Protein AF-0000000080199318 (afdb_homodimer)

Structure (mmCIF, N/CA/C/O backbone):
data_AF-0000000080199318-model_v1
#
loop_
_entity.id
_entity.type
_entity.pdbx_description
1 polymer 'Uncharacterized protein'
#
loop_
_atom_site.group_PDB
_atom_site.id
_atom_site.type_symbol
_atom_site.label_atom_id
_atom_site.label_alt_id
_atom_site.label_comp_id
_atom_site.label_asym_id
_atom_site.label_entity_id
_atom_site.label_seq_id
_atom_site.pdbx_PDB_ins_code
_atom_site.Cartn_x
_atom_site.Cartn_y
_atom_site.Cartn_z
_atom_site.occupancy
_atom_site.B_iso_or_equiv
_atom_site.auth_seq_id
_atom_site.auth_comp_id
_atom_site.auth_asym_id
_atom_site.auth_atom_id
_atom_site.pdbx_PDB_model_num
ATOM 1 N N . MET A 1 1 ? 28.625 -8.141 -20.359 1 41.31 1 MET A N 1
ATOM 2 C CA . MET A 1 1 ? 27.516 -8.531 -21.234 1 41.31 1 MET A CA 1
ATOM 3 C C . MET A 1 1 ? 27.125 -9.984 -20.984 1 41.31 1 MET A C 1
ATOM 5 O O . MET A 1 1 ? 27.969 -10.867 -20.969 1 41.31 1 MET A O 1
ATOM 9 N N . ARG A 1 2 ? 25.953 -10.164 -20.312 1 55.22 2 ARG A N 1
ATOM 10 C CA . ARG A 1 2 ? 25.625 -11.562 -20.047 1 55.22 2 ARG A CA 1
ATOM 11 C C . ARG A 1 2 ? 25.656 -12.391 -21.328 1 55.22 2 ARG A C 1
ATOM 13 O O . ARG A 1 2 ? 25.219 -11.93 -22.375 1 55.22 2 ARG A O 1
ATOM 20 N N . GLU A 1 3 ? 26.484 -13.289 -21.422 1 61.94 3 GLU A N 1
ATOM 21 C CA . GLU A 1 3 ? 26.656 -14.203 -22.547 1 61.94 3 GLU A CA 1
ATOM 22 C C . GLU A 1 3 ? 25.344 -14.906 -22.891 1 61.94 3 GLU A C 1
ATOM 24 O O . GLU A 1 3 ? 25.203 -15.461 -23.984 1 61.94 3 GLU A O 1
ATOM 29 N N . GLU A 1 4 ? 24.312 -14.633 -22.062 1 71.69 4 GLU A N 1
ATOM 30 C CA . GLU A 1 4 ? 23.047 -15.336 -22.297 1 71.69 4 GLU A CA 1
ATOM 31 C C . GLU A 1 4 ? 22.172 -14.578 -23.281 1 71.69 4 GLU A C 1
ATOM 33 O O . GLU A 1 4 ? 22.219 -13.344 -23.344 1 71.69 4 GLU A O 1
ATOM 38 N N . GLU A 1 5 ? 21.469 -15.32 -24.062 1 88.06 5 GLU A N 1
ATOM 39 C CA . GLU A 1 5 ? 20.562 -14.742 -25.047 1 88.06 5 GLU A CA 1
ATOM 40 C C . GLU A 1 5 ? 19.422 -13.969 -24.375 1 88.06 5 GLU A C 1
ATOM 42 O O . GLU A 1 5 ? 18.688 -14.523 -23.562 1 88.06 5 GLU A O 1
ATOM 47 N N . PRO A 1 6 ? 19.328 -12.742 -24.609 1 92.94 6 PRO A N 1
ATOM 48 C CA . PRO A 1 6 ? 18.359 -11.883 -23.922 1 92.94 6 PRO A CA 1
ATOM 49 C C . PRO A 1 6 ? 16.922 -12.383 -24.047 1 92.94 6 PRO A C 1
ATOM 51 O O . PRO A 1 6 ? 16.156 -12.336 -23.094 1 92.94 6 PRO A O 1
ATOM 54 N N . TRP A 1 7 ? 16.547 -12.852 -25.156 1 93.75 7 TRP A N 1
ATOM 55 C CA . TRP A 1 7 ? 15.18 -13.289 -25.391 1 93.75 7 TRP A CA 1
ATOM 56 C C . TRP A 1 7 ? 14.883 -14.586 -24.641 1 93.75 7 TRP A C 1
ATOM 58 O O . TRP A 1 7 ? 13.75 -14.828 -24.219 1 93.75 7 TRP A O 1
ATOM 68 N N . ALA A 1 8 ? 15.859 -15.43 -24.516 1 93.5 8 ALA A N 1
ATOM 69 C CA . ALA A 1 8 ? 15.688 -16.641 -23.719 1 93.5 8 ALA A CA 1
ATOM 70 C C . ALA A 1 8 ? 15.438 -16.297 -22.25 1 93.5 8 ALA A C 1
ATOM 72 O O . ALA A 1 8 ? 14.555 -16.875 -21.609 1 93.5 8 ALA A O 1
ATOM 73 N N . LEU A 1 9 ? 16.234 -15.383 -21.766 1 94.19 9 LEU A N 1
ATOM 74 C CA . LEU A 1 9 ? 16.047 -14.93 -20.391 1 94.19 9 LEU A CA 1
ATOM 75 C C . LEU A 1 9 ? 14.68 -14.297 -20.219 1 94.19 9 LEU A C 1
ATOM 77 O O . LEU A 1 9 ? 13.984 -14.57 -19.234 1 94.19 9 LEU A O 1
ATOM 81 N N . PHE A 1 10 ? 14.312 -13.531 -21.141 1 96.56 10 PHE A N 1
ATOM 82 C CA . PHE A 1 10 ? 13.008 -12.875 -21.094 1 96.56 10 PHE A CA 1
ATOM 83 C C . PHE A 1 10 ? 11.891 -13.906 -21.062 1 96.56 10 PHE A C 1
ATOM 85 O O . PHE A 1 10 ? 10.914 -13.758 -20.328 1 96.56 10 PHE A O 1
ATOM 92 N N . THR A 1 11 ? 12.016 -14.922 -21.844 1 96.38 11 THR A N 1
ATOM 93 C CA . THR A 1 11 ? 10.992 -15.961 -21.922 1 96.38 11 THR A CA 1
ATOM 94 C C . THR A 1 11 ? 10.883 -16.703 -20.594 1 96.38 11 THR A C 1
ATOM 96 O O . THR A 1 11 ? 9.781 -16.891 -20.062 1 96.38 11 THR A O 1
ATOM 99 N N . THR A 1 12 ? 11.977 -17.047 -20 1 96 12 THR A N 1
ATOM 100 C CA . THR A 1 12 ? 11.961 -17.844 -18.781 1 96 12 THR A CA 1
ATOM 101 C C . THR A 1 12 ? 11.578 -17 -17.578 1 96 12 THR A C 1
ATOM 103 O O . THR A 1 12 ? 11.008 -17.5 -16.609 1 96 12 THR A O 1
ATOM 106 N N . THR A 1 13 ? 11.781 -15.711 -17.672 1 95.94 13 THR A N 1
ATOM 107 C CA . THR A 1 13 ? 11.594 -14.906 -16.469 1 95.94 13 THR A CA 1
ATOM 108 C C . THR A 1 13 ? 10.336 -14.055 -16.594 1 95.94 13 THR A C 1
ATOM 110 O O . THR A 1 13 ? 9.727 -13.695 -15.578 1 95.94 13 THR A O 1
ATOM 113 N N . VAL A 1 14 ? 9.906 -13.734 -17.781 1 96.88 14 VAL A N 1
ATOM 114 C CA . VAL A 1 14 ? 8.758 -12.852 -17.922 1 96.88 14 VAL A CA 1
ATOM 115 C C . VAL A 1 14 ? 7.559 -13.648 -18.438 1 96.88 14 VAL A C 1
ATOM 117 O O . VAL A 1 14 ? 6.492 -13.648 -17.812 1 96.88 14 VAL A O 1
ATOM 120 N N . VAL A 1 15 ? 7.754 -14.406 -19.5 1 96.94 15 VAL A N 1
ATOM 121 C CA . VAL A 1 15 ? 6.656 -15.148 -20.109 1 96.94 15 VAL A CA 1
ATOM 122 C C . VAL A 1 15 ? 6.16 -16.219 -19.156 1 96.94 15 VAL A C 1
ATOM 124 O O . VAL A 1 15 ? 4.969 -16.547 -19.141 1 96.94 15 VAL A O 1
ATOM 127 N N . SER A 1 16 ? 7.023 -16.656 -18.312 1 96.75 16 SER A N 1
ATOM 128 C CA . SER A 1 16 ? 6.695 -17.703 -17.344 1 96.75 16 SER A CA 1
ATOM 129 C C . SER A 1 16 ? 5.672 -17.203 -16.328 1 96.75 16 SER A C 1
ATOM 131 O O . SER A 1 16 ? 5.094 -18 -15.594 1 96.75 16 SER A O 1
ATOM 133 N N . HIS A 1 17 ? 5.348 -15.859 -16.312 1 97.12 17 HIS A N 1
ATOM 134 C CA . HIS A 1 17 ? 4.352 -15.312 -15.406 1 97.12 17 HIS A CA 1
ATOM 135 C C . HIS A 1 17 ? 2.947 -15.438 -15.984 1 97.12 17 HIS A C 1
ATOM 137 O O . HIS A 1 17 ? 1.962 -15.148 -15.297 1 97.12 17 HIS A O 1
ATOM 143 N N . LEU A 1 18 ? 2.75 -15.852 -17.172 1 95.94 18 LEU A N 1
ATOM 144 C CA . LEU A 1 18 ? 1.472 -15.859 -17.875 1 95.94 18 LEU A CA 1
ATOM 145 C C . LEU A 1 18 ? 0.43 -16.656 -17.094 1 95.94 18 LEU A C 1
ATOM 147 O O . LEU A 1 18 ? -0.731 -16.25 -17.016 1 95.94 18 LEU A O 1
ATOM 151 N N . PRO A 1 19 ? 0.76 -17.703 -16.453 1 97.19 19 PRO A N 1
ATOM 152 C CA . PRO A 1 19 ? -0.248 -18.469 -15.734 1 97.19 19 PRO A CA 1
ATOM 153 C C . PRO A 1 19 ? -0.767 -17.75 -14.492 1 97.19 19 PRO A C 1
ATOM 155 O O . PRO A 1 19 ? -1.698 -18.234 -13.844 1 97.19 19 PRO A O 1
ATOM 158 N N . MET A 1 20 ? -0.205 -16.578 -14.18 1 97.81 20 MET A N 1
ATOM 159 C CA . MET A 1 20 ? -0.724 -15.789 -13.078 1 97.81 20 MET A CA 1
ATOM 160 C C . MET A 1 20 ? -1.952 -14.992 -13.5 1 97.81 20 MET A C 1
ATOM 162 O O . MET A 1 20 ? -2.678 -14.461 -12.664 1 97.81 20 MET A O 1
ATOM 166 N N . LEU A 1 21 ? -2.227 -14.883 -14.758 1 97.88 21 LEU A N 1
ATOM 167 C CA . LEU A 1 21 ? -3.281 -14.023 -15.281 1 97.88 21 LEU A CA 1
ATOM 168 C C . LEU A 1 21 ? -4.656 -14.523 -14.859 1 97.88 21 LEU A C 1
ATOM 170 O O . LEU A 1 21 ? -5.535 -13.727 -14.516 1 97.88 21 LEU A O 1
ATOM 174 N N . PRO A 1 22 ? -4.93 -15.844 -14.836 1 97.81 22 PRO A N 1
ATOM 175 C CA . PRO A 1 22 ? -6.227 -16.312 -14.336 1 97.81 22 PRO A CA 1
ATOM 176 C C . PRO A 1 22 ? -6.492 -15.906 -12.898 1 97.81 22 PRO A C 1
ATOM 178 O O . PRO A 1 22 ? -7.629 -15.586 -12.539 1 97.81 22 PRO A O 1
ATOM 181 N N . THR A 1 23 ? -5.465 -15.906 -12.078 1 98.31 23 THR A N 1
ATOM 182 C CA . THR A 1 23 ? -5.621 -15.492 -10.688 1 98.31 23 THR A CA 1
ATOM 183 C C . THR A 1 23 ? -5.965 -14.008 -10.602 1 98.31 23 THR A C 1
ATOM 185 O O . THR A 1 23 ? -6.848 -13.609 -9.836 1 98.31 23 THR A O 1
ATOM 188 N N . VAL A 1 24 ? -5.293 -13.242 -11.383 1 98.31 24 VAL A N 1
ATOM 189 C CA . VAL A 1 24 ? -5.574 -11.812 -11.414 1 98.31 24 VAL A CA 1
ATOM 190 C C . VAL A 1 24 ? -7.012 -11.578 -11.883 1 98.31 24 VAL A C 1
ATOM 192 O O . VAL A 1 24 ? -7.734 -10.766 -11.297 1 98.31 24 VAL A O 1
ATOM 195 N N . TYR A 1 25 ? -7.395 -12.258 -12.906 1 98 25 TYR A N 1
ATOM 196 C CA . TYR A 1 25 ? -8.766 -12.172 -13.398 1 98 25 TYR A CA 1
ATOM 197 C C . TYR A 1 25 ? -9.758 -12.555 -12.312 1 98 25 TYR A C 1
ATOM 199 O O . TYR A 1 25 ? -10.797 -11.906 -12.156 1 98 25 TYR A O 1
ATOM 207 N N . LEU A 1 26 ? -9.469 -13.578 -11.578 1 97.06 26 LEU A N 1
ATOM 208 C CA . LEU A 1 26 ? -10.305 -14.023 -10.469 1 97.06 26 LEU A CA 1
ATOM 209 C C . LEU A 1 26 ? -10.492 -12.906 -9.445 1 97.06 26 LEU A C 1
ATOM 211 O O . LEU A 1 26 ? -11.594 -12.703 -8.938 1 97.06 26 LEU A O 1
ATOM 215 N N . PHE A 1 27 ? -9.406 -12.219 -9.117 1 97.81 27 PHE A N 1
ATOM 216 C CA . PHE A 1 27 ? -9.477 -11.133 -8.148 1 97.81 27 PHE A CA 1
ATOM 217 C C . PHE A 1 27 ? -10.445 -10.047 -8.617 1 97.81 27 PHE A C 1
ATOM 219 O O . PHE A 1 27 ? -11.281 -9.578 -7.836 1 97.81 27 PHE A O 1
ATOM 226 N N . PHE A 1 28 ? -10.367 -9.734 -9.875 1 96.38 28 PHE A N 1
ATOM 227 C CA . PHE A 1 28 ? -11.266 -8.719 -10.406 1 96.38 28 PHE A CA 1
ATOM 228 C C . PHE A 1 28 ? -12.703 -9.227 -10.438 1 96.38 28 PHE A C 1
ATOM 230 O O . PHE A 1 28 ? -13.625 -8.508 -10.062 1 96.38 28 PHE A O 1
ATOM 237 N N . ARG A 1 29 ? -12.898 -10.43 -10.828 1 95.38 29 ARG A N 1
ATOM 238 C CA . ARG A 1 29 ? -14.234 -11.016 -10.945 1 95.38 29 ARG A CA 1
ATOM 239 C C . ARG A 1 29 ? -14.914 -11.094 -9.586 1 95.38 29 ARG A C 1
ATOM 241 O O . ARG A 1 29 ? -16.125 -10.867 -9.477 1 95.38 29 ARG A O 1
ATOM 248 N N . ARG A 1 30 ? -14.117 -11.32 -8.586 1 95.12 30 ARG A N 1
ATOM 249 C CA . ARG A 1 30 ? -14.664 -11.484 -7.242 1 95.12 30 ARG A CA 1
ATOM 250 C C . ARG A 1 30 ? -14.57 -10.188 -6.449 1 95.12 30 ARG A C 1
ATOM 252 O O . ARG A 1 30 ? -14.867 -10.164 -5.254 1 95.12 30 ARG A O 1
ATOM 259 N N . ARG A 1 31 ? -13.992 -9.133 -7.082 1 94.94 31 ARG A N 1
ATOM 260 C CA . ARG A 1 31 ? -13.883 -7.789 -6.523 1 94.94 31 ARG A CA 1
ATOM 261 C C . ARG A 1 31 ? -12.984 -7.777 -5.293 1 94.94 31 ARG A C 1
ATOM 263 O O . ARG A 1 31 ? -13.273 -7.09 -4.312 1 94.94 31 ARG A O 1
ATOM 270 N N . TYR A 1 32 ? -12.008 -8.711 -5.352 1 96.12 32 TYR A N 1
ATOM 271 C CA . TYR A 1 32 ? -10.891 -8.625 -4.426 1 96.12 32 TYR A CA 1
ATOM 272 C C . TYR A 1 32 ? -9.922 -7.523 -4.84 1 96.12 32 TYR A C 1
ATOM 274 O O . TYR A 1 32 ? -8.844 -7.801 -5.367 1 96.12 32 TYR A O 1
ATOM 282 N N . VAL A 1 33 ? -10.273 -6.309 -4.523 1 97.38 33 VAL A N 1
ATOM 283 C CA . VAL A 1 33 ? -9.609 -5.156 -5.113 1 97.38 33 VAL A CA 1
ATOM 284 C C . VAL A 1 33 ? -8.172 -5.066 -4.598 1 97.38 33 VAL A C 1
ATOM 286 O O . VAL A 1 33 ? -7.242 -4.809 -5.367 1 97.38 33 VAL A O 1
ATOM 289 N N . TYR A 1 34 ? -7.945 -5.246 -3.314 1 98.44 34 TYR A N 1
ATOM 290 C CA . TYR A 1 34 ? -6.598 -5.207 -2.758 1 98.44 34 TYR A CA 1
ATOM 291 C C . TYR A 1 34 ? -5.703 -6.242 -3.428 1 98.44 34 TYR A C 1
ATOM 293 O O . TYR A 1 34 ? -4.59 -5.926 -3.859 1 98.44 34 TYR A O 1
ATOM 301 N N . GLU A 1 35 ? -6.188 -7.465 -3.555 1 98.44 35 GLU A N 1
ATOM 302 C CA . GLU A 1 35 ? -5.449 -8.562 -4.176 1 98.44 35 GLU A CA 1
ATOM 303 C C . GLU A 1 35 ? -5.121 -8.25 -5.633 1 98.44 35 GLU A C 1
ATOM 305 O O . GLU A 1 35 ? -4 -8.484 -6.09 1 98.44 35 GLU A O 1
ATOM 310 N N . ALA A 1 36 ? -6.145 -7.734 -6.277 1 98.31 36 ALA A N 1
ATOM 311 C CA . ALA A 1 36 ? -5.953 -7.414 -7.691 1 98.31 36 ALA A CA 1
ATOM 312 C C . ALA A 1 36 ? -4.863 -6.359 -7.871 1 98.31 36 ALA A C 1
ATOM 314 O O . ALA A 1 36 ? -3.982 -6.508 -8.719 1 98.31 36 ALA A O 1
ATOM 315 N N . CYS A 1 37 ? -4.867 -5.352 -7.07 1 98.62 37 CYS A N 1
ATOM 316 C CA . CYS A 1 37 ? -3.922 -4.25 -7.203 1 98.62 37 CYS A CA 1
ATOM 317 C C . CYS A 1 37 ? -2.508 -4.699 -6.852 1 98.62 37 CYS A C 1
ATOM 319 O O . CYS A 1 37 ? -1.551 -4.348 -7.547 1 98.62 37 CYS A O 1
ATOM 321 N N . ILE A 1 38 ? -2.371 -5.48 -5.816 1 98.75 38 ILE A N 1
ATOM 322 C CA . ILE A 1 38 ? -1.056 -5.973 -5.422 1 98.75 38 ILE A CA 1
ATOM 323 C C . ILE A 1 38 ? -0.521 -6.922 -6.496 1 98.75 38 ILE A C 1
ATOM 325 O O . ILE A 1 38 ? 0.672 -6.906 -6.805 1 98.75 38 ILE A O 1
ATOM 329 N N . ALA A 1 39 ? -1.438 -7.758 -7.047 1 98.56 39 ALA A N 1
ATOM 330 C CA . ALA A 1 39 ? -1.026 -8.688 -8.094 1 98.56 39 ALA A CA 1
ATOM 331 C C . ALA A 1 39 ? -0.561 -7.945 -9.344 1 98.56 39 ALA A C 1
ATOM 333 O O . ALA A 1 39 ? 0.472 -8.281 -9.922 1 98.56 39 ALA A O 1
ATOM 334 N N . VAL A 1 40 ? -1.253 -6.961 -9.734 1 98.56 40 VAL A N 1
ATOM 335 C CA . VAL A 1 40 ? -0.877 -6.18 -10.906 1 98.56 40 VAL A CA 1
ATOM 336 C C . VAL A 1 40 ? 0.429 -5.438 -10.633 1 98.56 40 VAL A C 1
ATOM 338 O O . VAL A 1 40 ? 1.304 -5.367 -11.5 1 98.56 40 VAL A O 1
ATOM 341 N N . PHE A 1 41 ? 0.531 -4.891 -9.484 1 98.81 41 PHE A N 1
ATOM 342 C CA . PHE A 1 41 ? 1.758 -4.215 -9.078 1 98.81 41 PHE A CA 1
ATOM 343 C C . PHE A 1 41 ? 2.945 -5.168 -9.133 1 98.81 41 PHE A C 1
ATOM 345 O O . PHE A 1 41 ? 4.012 -4.812 -9.641 1 98.81 41 PHE A O 1
ATOM 352 N N . GLY A 1 42 ? 2.734 -6.352 -8.609 1 98.38 42 GLY A N 1
ATOM 353 C CA . GLY A 1 42 ? 3.793 -7.352 -8.609 1 98.38 42 GLY A CA 1
ATOM 354 C C . GLY A 1 42 ? 4.176 -7.816 -10 1 98.38 42 GLY A C 1
ATOM 355 O O . GLY A 1 42 ? 5.363 -7.906 -10.32 1 98.38 42 GLY A O 1
ATOM 356 N N . LEU A 1 43 ? 3.156 -8.086 -10.781 1 98.25 43 LEU A N 1
ATOM 357 C CA . LEU A 1 43 ? 3.416 -8.531 -12.148 1 98.25 43 LEU A CA 1
ATOM 358 C C . LEU A 1 43 ? 4.145 -7.449 -12.945 1 98.25 43 LEU A C 1
ATOM 360 O O . LEU A 1 43 ? 5.055 -7.75 -13.711 1 98.25 43 LEU A O 1
ATOM 364 N N . THR A 1 44 ? 3.785 -6.199 -12.742 1 98.38 44 THR A N 1
ATOM 365 C CA . THR A 1 44 ? 4.43 -5.082 -13.422 1 98.38 44 THR A CA 1
ATOM 366 C C . THR A 1 44 ? 5.879 -4.938 -12.977 1 98.38 44 THR A C 1
ATOM 368 O O . THR A 1 44 ? 6.777 -4.773 -13.805 1 98.38 44 THR A O 1
ATOM 371 N N . SER A 1 45 ? 6.078 -5.023 -11.695 1 98.56 45 SER A N 1
ATOM 372 C CA . SER A 1 45 ? 7.434 -4.898 -11.164 1 98.56 45 SER A CA 1
ATOM 373 C C . SER A 1 45 ? 8.328 -6.031 -11.648 1 98.56 45 SER A C 1
ATOM 375 O O . SER A 1 45 ? 9.484 -5.801 -12.016 1 98.56 45 SER A O 1
ATOM 377 N N . SER A 1 46 ? 7.762 -7.227 -11.703 1 97.94 46 SER A N 1
ATOM 378 C CA . SER A 1 46 ? 8.531 -8.367 -12.188 1 97.94 46 SER A CA 1
ATOM 379 C C . SER A 1 46 ? 8.836 -8.242 -13.672 1 97.94 46 SER A C 1
ATOM 381 O O . SER A 1 46 ? 9.938 -8.562 -14.117 1 97.94 46 SER A O 1
ATOM 383 N N . LEU A 1 47 ? 7.855 -7.84 -14.414 1 98.06 47 LEU A N 1
ATOM 384 C CA . LEU A 1 47 ? 8.055 -7.602 -15.836 1 98.06 47 LEU A CA 1
ATOM 385 C C . LEU A 1 47 ? 9.195 -6.609 -16.062 1 98.06 47 LEU A C 1
ATOM 387 O O . LEU A 1 47 ? 10.109 -6.875 -16.844 1 98.06 47 LEU A O 1
ATOM 391 N N . MET A 1 48 ? 9.156 -5.504 -15.359 1 98.56 48 MET A N 1
ATOM 392 C CA . MET A 1 48 ? 10.156 -4.457 -15.539 1 98.56 48 MET A CA 1
ATOM 393 C C . MET A 1 48 ? 11.531 -4.93 -15.055 1 98.56 48 MET A C 1
ATOM 395 O O . MET A 1 48 ? 12.539 -4.695 -15.719 1 98.56 48 MET A O 1
ATOM 399 N N . TYR A 1 49 ? 11.5 -5.598 -13.969 1 97.94 49 TYR A N 1
ATOM 400 C CA . TYR A 1 49 ? 12.734 -6.133 -13.398 1 97.94 49 TYR A CA 1
ATOM 401 C C . TYR A 1 49 ? 13.422 -7.078 -14.383 1 97.94 49 TYR A C 1
ATOM 403 O O . TYR A 1 49 ? 14.594 -6.887 -14.719 1 97.94 49 TYR A O 1
ATOM 411 N N . HIS A 1 50 ? 12.758 -8.008 -14.852 1 96.88 50 HIS A N 1
ATOM 412 C CA . HIS A 1 50 ? 13.344 -9.039 -15.703 1 96.88 50 HIS A CA 1
ATOM 413 C C . HIS A 1 50 ? 13.617 -8.508 -17.109 1 96.88 50 HIS A C 1
ATOM 415 O O . HIS A 1 50 ? 14.523 -8.977 -17.781 1 96.88 50 HIS A O 1
ATOM 421 N N . THR A 1 51 ? 12.789 -7.547 -17.547 1 97.56 51 THR A N 1
ATOM 422 C CA . THR A 1 51 ? 13.117 -6.883 -18.812 1 97.56 51 THR A CA 1
ATOM 423 C C . THR A 1 51 ? 14.453 -6.156 -18.703 1 97.56 51 THR A C 1
ATOM 425 O O . THR A 1 51 ? 15.305 -6.285 -19.594 1 97.56 51 THR A O 1
ATOM 428 N N . CYS A 1 52 ? 14.609 -5.398 -17.609 1 97.25 52 CYS A N 1
ATOM 429 C CA . CYS A 1 52 ? 15.875 -4.715 -17.391 1 97.25 52 CYS A CA 1
ATOM 430 C C . CYS A 1 52 ? 17.031 -5.711 -17.312 1 97.25 52 CYS A C 1
ATOM 432 O O . CYS A 1 52 ? 18.109 -5.457 -17.828 1 97.25 52 CYS A O 1
ATOM 434 N N . GLN A 1 53 ? 16.75 -6.812 -16.672 1 94.44 53 GLN A N 1
ATOM 435 C CA . GLN A 1 53 ? 17.766 -7.859 -16.516 1 94.44 53 GLN A CA 1
ATOM 436 C C . GLN A 1 53 ? 18.094 -8.5 -17.875 1 94.44 53 GLN A C 1
ATOM 438 O O . GLN A 1 53 ? 19.266 -8.68 -18.203 1 94.44 53 GLN A O 1
ATOM 443 N N . SER A 1 54 ? 17.156 -8.797 -18.641 1 94.75 54 SER A N 1
ATOM 444 C CA . SER A 1 54 ? 17.328 -9.531 -19.891 1 94.75 54 SER A CA 1
ATOM 445 C C . SER A 1 54 ? 18 -8.672 -20.953 1 94.75 54 SER A C 1
ATOM 447 O O . SER A 1 54 ? 18.812 -9.164 -21.734 1 94.75 54 SER A O 1
ATOM 449 N N . PHE A 1 55 ? 17.75 -7.426 -20.969 1 96.56 55 PHE A N 1
ATOM 450 C CA . PHE A 1 55 ? 18.188 -6.59 -22.094 1 96.56 55 PHE A CA 1
ATOM 451 C C . PHE A 1 55 ? 19.203 -5.562 -21.625 1 96.56 55 PHE A C 1
ATOM 453 O O . PHE A 1 55 ? 19.641 -4.703 -22.391 1 96.56 55 PHE A O 1
ATOM 460 N N . ASP A 1 56 ? 19.578 -5.641 -20.375 1 94.88 56 ASP A N 1
ATOM 461 C CA . ASP A 1 56 ? 20.562 -4.723 -19.812 1 94.88 56 ASP A CA 1
ATOM 462 C C . ASP A 1 56 ? 20.172 -3.27 -20.078 1 94.88 56 ASP A C 1
ATOM 464 O O . ASP A 1 56 ? 20.953 -2.51 -20.656 1 94.88 56 ASP A O 1
ATOM 468 N N . THR A 1 57 ? 18.938 -2.984 -19.672 1 96.81 57 THR A N 1
ATOM 469 C CA . T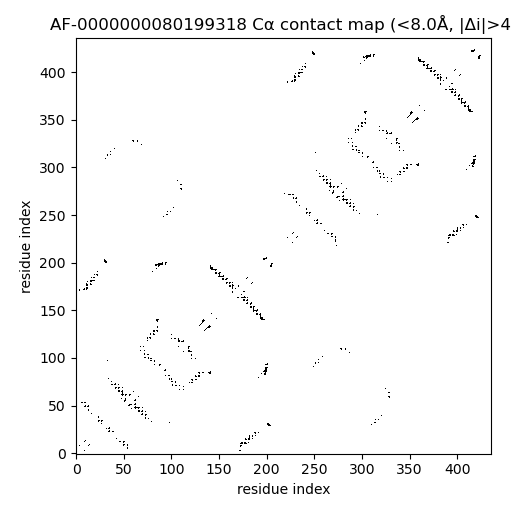HR A 1 57 ? 18.406 -1.649 -19.906 1 96.81 57 THR A CA 1
ATOM 470 C C . THR A 1 57 ? 17.797 -1.085 -18.625 1 96.81 57 THR A C 1
ATOM 472 O O . THR A 1 57 ? 17.703 -1.784 -17.609 1 96.81 57 THR A O 1
ATOM 475 N N . GLU A 1 58 ? 17.547 0.179 -18.625 1 97.56 58 GLU A N 1
ATOM 476 C CA . GLU A 1 58 ? 16.828 0.869 -17.562 1 97.56 58 GLU A CA 1
ATOM 477 C C . GLU A 1 58 ? 15.5 1.425 -18.047 1 97.56 58 GLU A C 1
ATOM 479 O O . GLU A 1 58 ? 15.438 2.088 -19.078 1 97.56 58 GLU A O 1
ATOM 484 N N . ILE A 1 59 ? 14.5 1.051 -17.328 1 98 59 ILE A N 1
ATOM 485 C CA . ILE A 1 59 ? 13.172 1.583 -17.609 1 98 59 ILE A CA 1
ATOM 486 C C . ILE A 1 59 ? 12.656 2.348 -16.406 1 98 59 ILE A C 1
ATOM 488 O O . ILE A 1 59 ? 12.055 1.758 -15.5 1 98 59 ILE A O 1
ATOM 492 N N . PHE A 1 60 ? 12.789 3.635 -16.344 1 97.62 60 PHE A N 1
ATOM 493 C CA . PHE A 1 60 ? 12.492 4.52 -15.219 1 97.62 60 PHE A CA 1
ATOM 494 C C . PHE A 1 60 ? 13.344 4.156 -14.016 1 97.62 60 PHE A C 1
ATOM 496 O O . PHE A 1 60 ? 14.094 4.996 -13.5 1 97.62 60 PHE A O 1
ATOM 503 N N . LEU A 1 61 ? 13.242 2.949 -13.523 1 98.06 61 LEU A N 1
ATOM 504 C CA . LEU A 1 61 ? 14.148 2.389 -12.531 1 98.06 61 LEU A CA 1
ATOM 505 C C . LEU A 1 61 ? 15.117 1.402 -13.172 1 98.06 61 LEU A C 1
ATOM 507 O O . LEU A 1 61 ? 14.867 0.909 -14.273 1 98.06 61 LEU A O 1
ATOM 511 N N . ASP A 1 62 ? 16.172 1.157 -12.516 1 97.5 62 ASP A N 1
ATOM 512 C CA . ASP A 1 62 ? 17.094 0.122 -12.992 1 97.5 62 ASP A CA 1
ATOM 513 C C . ASP A 1 62 ? 16.672 -1.254 -12.477 1 97.5 62 ASP A C 1
ATOM 515 O O . ASP A 1 62 ? 15.656 -1.39 -11.805 1 97.5 62 ASP A O 1
ATOM 519 N N . GLU A 1 63 ? 17.359 -2.252 -12.82 1 96.81 63 GLU A N 1
ATOM 520 C CA . GLU A 1 63 ? 17.062 -3.641 -12.477 1 96.81 63 GLU A CA 1
ATOM 521 C C . GLU A 1 63 ? 16.875 -3.805 -10.969 1 96.81 63 GLU A C 1
ATOM 523 O O . GLU A 1 63 ? 15.891 -4.406 -10.531 1 96.81 63 GLU A O 1
ATOM 528 N N . LEU A 1 64 ? 17.75 -3.244 -10.203 1 96.44 64 LEU A N 1
ATOM 529 C CA . LEU A 1 64 ? 17.703 -3.408 -8.758 1 96.44 64 LEU A CA 1
ATOM 530 C C . LEU A 1 64 ? 16.516 -2.656 -8.156 1 96.44 64 LEU A C 1
ATOM 532 O O . LEU A 1 64 ? 15.922 -3.104 -7.176 1 96.44 64 LEU A O 1
ATOM 536 N N . GLY A 1 65 ? 16.203 -1.501 -8.734 1 97.44 65 GLY A N 1
ATOM 537 C CA . GLY A 1 65 ? 15.047 -0.755 -8.289 1 97.44 65 GLY A CA 1
ATOM 538 C C . GLY A 1 65 ? 13.742 -1.516 -8.477 1 97.44 65 GLY A C 1
ATOM 539 O O . GLY A 1 65 ? 12.938 -1.604 -7.551 1 97.44 65 GLY A O 1
ATOM 540 N N . TRP A 1 66 ? 13.609 -2.062 -9.625 1 98.38 66 TRP A N 1
ATOM 541 C CA . TRP A 1 66 ? 12.414 -2.848 -9.898 1 98.38 66 TRP A CA 1
ATOM 542 C C . TRP A 1 66 ? 12.406 -4.137 -9.086 1 98.38 66 TRP A C 1
ATOM 544 O O . TRP A 1 66 ? 11.344 -4.609 -8.664 1 98.38 66 TRP A O 1
ATOM 554 N N . HIS A 1 67 ? 13.586 -4.711 -8.875 1 97.31 67 HIS A N 1
ATOM 555 C CA . HIS A 1 67 ? 13.695 -5.93 -8.086 1 97.31 67 HIS A CA 1
ATOM 556 C C . HIS A 1 67 ? 13.219 -5.699 -6.652 1 97.31 67 HIS A C 1
ATOM 558 O O . HIS A 1 67 ? 12.57 -6.562 -6.062 1 97.31 67 HIS A O 1
ATOM 564 N N . ARG A 1 68 ? 13.492 -4.586 -6.156 1 97.69 68 ARG A N 1
ATOM 565 C CA . ARG A 1 68 ? 13.055 -4.246 -4.809 1 97.69 68 ARG A CA 1
ATOM 566 C C . ARG A 1 68 ? 11.531 -4.156 -4.738 1 97.69 68 ARG A C 1
ATOM 568 O O . ARG A 1 68 ? 10.922 -4.633 -3.777 1 97.69 68 ARG A O 1
ATOM 575 N N . LEU A 1 69 ? 10.984 -3.514 -5.676 1 98.56 69 LEU A N 1
ATOM 576 C CA . LEU A 1 69 ? 9.531 -3.406 -5.715 1 98.56 69 LEU A CA 1
ATOM 577 C C . LEU A 1 69 ? 8.891 -4.777 -5.914 1 98.56 69 LEU A C 1
ATOM 579 O O . LEU A 1 69 ? 7.824 -5.055 -5.359 1 98.56 69 LEU A O 1
ATOM 583 N N . ASP A 1 70 ? 9.508 -5.598 -6.746 1 98.12 70 ASP A N 1
ATOM 584 C CA . ASP A 1 70 ? 9.062 -6.973 -6.938 1 98.12 70 ASP A CA 1
ATOM 585 C C . ASP A 1 70 ? 9.07 -7.738 -5.617 1 98.12 70 ASP A C 1
ATOM 587 O O . ASP A 1 70 ? 8.125 -8.469 -5.312 1 98.12 70 ASP A O 1
ATOM 591 N N . ASN A 1 71 ? 10.117 -7.543 -4.844 1 97.69 71 ASN A N 1
ATOM 592 C CA . ASN A 1 71 ? 10.203 -8.172 -3.525 1 97.69 71 ASN A CA 1
ATOM 593 C C . ASN A 1 71 ? 9.07 -7.707 -2.613 1 97.69 71 ASN A C 1
ATOM 595 O O . ASN A 1 71 ? 8.461 -8.516 -1.914 1 97.69 71 ASN A O 1
ATOM 599 N N . ILE A 1 72 ? 8.805 -6.48 -2.611 1 98.69 72 ILE A N 1
ATOM 600 C CA . ILE A 1 72 ? 7.742 -5.934 -1.779 1 98.69 72 ILE A CA 1
ATOM 601 C C . ILE A 1 72 ? 6.406 -6.555 -2.176 1 98.69 72 ILE A C 1
ATOM 603 O O . ILE A 1 72 ? 5.629 -6.973 -1.314 1 98.69 72 ILE A O 1
ATOM 607 N N . ALA A 1 73 ? 6.215 -6.648 -3.463 1 98.69 73 ALA A N 1
ATOM 608 C CA . ALA A 1 73 ? 4.953 -7.191 -3.957 1 98.69 73 ALA A CA 1
ATOM 609 C C . ALA A 1 73 ? 4.812 -8.664 -3.588 1 98.69 73 ALA A C 1
ATOM 611 O O . ALA A 1 73 ? 3.738 -9.102 -3.166 1 98.69 73 ALA A O 1
ATOM 612 N N . VAL A 1 74 ? 5.859 -9.438 -3.74 1 97.25 74 VAL A N 1
ATOM 613 C CA . VAL A 1 74 ? 5.801 -10.875 -3.486 1 97.25 74 VAL A CA 1
ATOM 614 C C . VAL A 1 74 ? 5.598 -11.125 -1.995 1 97.25 74 VAL A C 1
ATOM 616 O O . VAL A 1 74 ? 4.77 -11.953 -1.608 1 97.25 74 VAL A O 1
ATOM 619 N N . ILE A 1 75 ? 6.316 -10.414 -1.151 1 98.56 75 ILE A N 1
ATOM 620 C CA . ILE A 1 75 ? 6.18 -10.57 0.292 1 98.56 75 ILE A CA 1
ATOM 621 C C . ILE A 1 75 ? 4.773 -10.164 0.726 1 98.56 75 ILE A C 1
ATOM 623 O O . ILE A 1 75 ? 4.129 -10.859 1.511 1 98.56 75 ILE A O 1
ATOM 627 N N . THR A 1 76 ? 4.32 -9.055 0.209 1 98.88 76 THR A N 1
ATOM 628 C CA . THR A 1 76 ? 2.951 -8.617 0.47 1 98.88 76 THR A CA 1
ATOM 629 C C . THR A 1 76 ? 1.951 -9.664 -0.017 1 98.88 76 THR A C 1
ATOM 631 O O . THR A 1 76 ? 0.933 -9.906 0.633 1 98.88 76 THR A O 1
ATOM 634 N N . GLY A 1 77 ? 2.252 -10.258 -1.182 1 98.44 77 GLY A N 1
ATOM 635 C CA . GLY A 1 77 ? 1.396 -11.289 -1.74 1 98.44 77 GLY A CA 1
ATOM 636 C C . GLY A 1 77 ? 1.246 -12.5 -0.831 1 98.44 77 GLY A C 1
ATOM 637 O O . GLY A 1 77 ? 0.147 -13.039 -0.682 1 98.44 77 GLY A O 1
ATOM 638 N N . VAL A 1 78 ? 2.305 -12.883 -0.226 1 98 78 VAL A N 1
ATOM 639 C CA . VAL A 1 78 ? 2.244 -13.961 0.748 1 98 78 VAL A CA 1
ATOM 640 C C . VAL A 1 78 ? 1.351 -13.555 1.918 1 98 78 VAL A C 1
ATOM 642 O O . VAL A 1 78 ? 0.493 -14.336 2.35 1 98 78 VAL A O 1
ATOM 645 N N . GLY A 1 79 ? 1.545 -12.406 2.391 1 98.69 79 GLY A N 1
ATOM 646 C CA . GLY A 1 79 ? 0.707 -11.898 3.465 1 98.69 79 GLY A CA 1
ATOM 647 C C . GLY A 1 79 ? -0.762 -11.82 3.092 1 98.69 79 GLY A C 1
ATOM 648 O O . GLY A 1 79 ? -1.632 -12.141 3.902 1 98.69 79 GLY A O 1
ATOM 649 N N . MET A 1 80 ? -0.952 -11.359 1.91 1 98.06 80 MET A N 1
ATOM 650 C CA . MET A 1 80 ? -2.312 -11.227 1.398 1 98.06 80 MET A CA 1
ATOM 651 C C . MET A 1 80 ? -3.037 -12.562 1.404 1 98.06 80 MET A C 1
ATOM 653 O O . MET A 1 80 ? -4.215 -12.641 1.762 1 98.06 80 MET A O 1
ATOM 657 N N . TRP A 1 81 ? -2.385 -13.625 1.045 1 98.38 81 TRP A N 1
ATOM 658 C CA . TRP A 1 81 ? -2.992 -14.953 1.067 1 98.38 81 TRP A CA 1
ATOM 659 C C . TRP A 1 81 ? -3.221 -15.422 2.5 1 98.38 81 TRP A C 1
ATOM 661 O O . TRP A 1 81 ? -4.25 -16.031 2.805 1 98.38 81 TRP A O 1
ATOM 671 N N . LEU A 1 82 ? -2.318 -15.141 3.395 1 98.69 82 LEU A N 1
ATOM 672 C CA . LEU A 1 82 ? -2.438 -15.523 4.797 1 98.69 82 LEU A CA 1
ATOM 673 C C . LEU A 1 82 ? -3.623 -14.82 5.453 1 98.69 82 LEU A C 1
ATOM 675 O O . LEU A 1 82 ? -4.32 -15.406 6.277 1 98.69 82 LEU A O 1
ATOM 679 N N . ILE A 1 83 ? -3.855 -13.602 5.07 1 98.62 83 ILE A N 1
ATOM 680 C CA . ILE A 1 83 ? -5.012 -12.867 5.582 1 98.62 83 ILE A CA 1
ATOM 681 C C . ILE A 1 83 ? -6.289 -13.414 4.941 1 98.62 83 ILE A C 1
ATOM 683 O O . ILE A 1 83 ? -7.32 -13.539 5.602 1 98.62 83 ILE A O 1
ATOM 687 N N . PHE A 1 84 ? -6.184 -13.742 3.674 1 98.06 84 PHE A N 1
ATOM 688 C CA . PHE A 1 84 ? -7.32 -14.234 2.91 1 98.06 84 PHE A CA 1
ATOM 689 C C . PHE A 1 84 ? -7.914 -15.477 3.561 1 98.06 84 PHE A C 1
ATOM 691 O O . PHE A 1 84 ? -9.133 -15.602 3.674 1 98.06 84 PHE A O 1
ATOM 698 N N . ILE A 1 85 ? -7.125 -16.344 4.047 1 97.88 85 ILE A N 1
ATOM 699 C CA . ILE A 1 85 ? -7.629 -17.625 4.539 1 97.88 85 ILE A CA 1
ATOM 700 C C . ILE A 1 85 ? -8.211 -17.453 5.938 1 97.88 85 ILE A C 1
ATOM 702 O O . ILE A 1 85 ? -8.797 -18.375 6.496 1 97.88 85 ILE A O 1
ATOM 706 N N . CYS A 1 86 ? -8.094 -16.281 6.535 1 98.12 86 CYS A N 1
ATOM 707 C CA . CYS A 1 86 ? -8.719 -15.992 7.824 1 98.12 86 CYS A CA 1
ATOM 708 C C . CYS A 1 86 ? -10.211 -15.734 7.656 1 98.12 86 CYS A C 1
ATOM 710 O O . CYS A 1 86 ? -10.969 -15.781 8.633 1 98.12 86 CYS A O 1
ATOM 712 N N . CYS A 1 87 ? -10.664 -15.367 6.465 1 97.25 87 CYS A N 1
ATOM 713 C CA . CYS A 1 87 ? -12.078 -15.195 6.164 1 97.25 87 CYS A CA 1
ATOM 714 C C . CYS A 1 87 ? -12.742 -14.258 7.168 1 97.25 87 CYS A C 1
ATOM 716 O O . CYS A 1 87 ? -13.781 -14.594 7.742 1 97.25 87 CYS A O 1
ATOM 718 N N . PHE A 1 88 ? -12.117 -13.086 7.363 1 96.81 88 PHE A N 1
ATOM 719 C CA . PHE A 1 88 ? -12.68 -12.109 8.289 1 96.81 88 PHE A CA 1
ATOM 720 C C . PHE A 1 88 ? -14.07 -11.672 7.844 1 96.81 88 PHE A C 1
ATOM 722 O O . PHE A 1 88 ? -14.289 -11.398 6.664 1 96.81 88 PHE A O 1
ATOM 729 N N . LYS A 1 89 ? -14.953 -11.578 8.805 1 93.62 89 LYS A N 1
ATOM 730 C CA . LYS A 1 89 ? -16.328 -11.211 8.5 1 93.62 89 LYS A CA 1
ATOM 731 C C . LYS A 1 89 ? -16.547 -9.703 8.609 1 93.62 89 LYS A C 1
ATOM 733 O O . LYS A 1 89 ? -17.484 -9.156 8.039 1 93.62 89 LYS A O 1
ATOM 738 N N . ASP A 1 90 ? -15.719 -9.039 9.422 1 93.69 90 ASP A N 1
ATOM 739 C CA . ASP A 1 90 ? -15.758 -7.586 9.531 1 93.69 90 ASP A CA 1
ATOM 740 C C . ASP A 1 90 ? -14.867 -6.934 8.477 1 93.69 90 ASP A C 1
ATOM 742 O O . ASP A 1 90 ? -13.648 -7.078 8.508 1 93.69 90 ASP A O 1
ATOM 746 N N . PRO A 1 91 ? -15.43 -6.195 7.582 1 92.94 91 PRO A N 1
ATOM 747 C CA . PRO A 1 91 ? -14.648 -5.621 6.484 1 92.94 91 PRO A CA 1
ATOM 748 C C . PRO A 1 91 ? -13.562 -4.66 6.973 1 92.94 91 PRO A C 1
ATOM 750 O O . PRO A 1 91 ? -12.5 -4.551 6.352 1 92.94 91 PRO A O 1
ATOM 753 N N . MET A 1 92 ? -13.805 -3.992 8.023 1 94.19 92 MET A N 1
ATOM 754 C CA . MET A 1 92 ? -12.797 -3.076 8.555 1 94.19 92 MET A CA 1
ATOM 755 C C . MET A 1 92 ? -11.562 -3.834 9.023 1 94.19 92 MET A C 1
ATOM 757 O O . MET A 1 92 ? -10.438 -3.457 8.695 1 94.19 92 MET A O 1
ATOM 761 N N . VAL A 1 93 ? -11.805 -4.895 9.742 1 96.12 93 VAL A N 1
ATOM 762 C CA . VAL A 1 93 ? -10.711 -5.707 10.258 1 96.12 93 VAL A CA 1
ATOM 763 C C . VAL A 1 93 ? -9.93 -6.316 9.086 1 96.12 93 VAL A C 1
ATOM 765 O O . VAL A 1 93 ? -8.695 -6.309 9.086 1 96.12 93 VAL A O 1
ATOM 768 N N . GLU A 1 94 ? -10.641 -6.836 8.148 1 97.06 94 GLU A N 1
ATOM 769 C CA . GLU A 1 94 ? -9.992 -7.453 6.996 1 97.06 94 GLU A CA 1
ATOM 770 C C . GLU A 1 94 ? -9.125 -6.445 6.242 1 97.06 94 GLU A C 1
ATOM 772 O O . GLU A 1 94 ? -7.988 -6.742 5.883 1 97.06 94 GLU A O 1
ATOM 777 N N . ARG A 1 95 ? -9.617 -5.246 6.062 1 97 95 ARG A N 1
ATOM 778 C CA . ARG A 1 95 ? -8.883 -4.234 5.309 1 97 95 ARG A CA 1
ATOM 779 C C . ARG A 1 95 ? -7.652 -3.762 6.078 1 97 95 ARG A C 1
ATOM 781 O O . ARG A 1 95 ? -6.582 -3.568 5.492 1 97 95 ARG A O 1
ATOM 788 N N . ILE A 1 96 ? -7.832 -3.59 7.355 1 98.19 96 ILE A N 1
ATOM 789 C CA . ILE A 1 96 ? -6.688 -3.191 8.172 1 98.19 96 ILE A CA 1
ATOM 790 C C . ILE A 1 96 ? -5.594 -4.25 8.078 1 98.19 96 ILE A C 1
ATOM 792 O O . ILE A 1 96 ? -4.418 -3.924 7.902 1 98.19 96 ILE A O 1
ATOM 796 N N . ALA A 1 97 ? -5.98 -5.512 8.195 1 98.44 97 ALA A N 1
ATOM 797 C CA . ALA A 1 97 ? -5.02 -6.609 8.109 1 98.44 97 ALA A CA 1
ATOM 798 C C . ALA A 1 97 ? -4.336 -6.625 6.746 1 98.44 97 ALA A C 1
ATOM 800 O O . ALA A 1 97 ? -3.119 -6.824 6.656 1 98.44 97 ALA A O 1
ATOM 801 N N . LYS A 1 98 ? -5.098 -6.395 5.715 1 98.31 98 LYS A N 1
ATOM 802 C CA . LYS A 1 98 ? -4.559 -6.379 4.359 1 98.31 98 LYS A CA 1
ATOM 803 C C . LYS A 1 98 ? -3.559 -5.238 4.18 1 98.31 98 LYS A C 1
ATOM 805 O O . LYS A 1 98 ? -2.443 -5.453 3.697 1 98.31 98 LYS A O 1
ATOM 810 N N . TYR A 1 99 ? -3.912 -4.062 4.609 1 98.62 99 TYR A N 1
ATOM 811 C CA . TYR A 1 99 ? -3.035 -2.908 4.453 1 98.62 99 TYR A CA 1
ATOM 812 C C . TYR A 1 99 ? -1.768 -3.07 5.281 1 98.62 99 TYR A C 1
ATOM 814 O O . TYR A 1 99 ? -0.694 -2.611 4.887 1 98.62 99 TYR A O 1
ATOM 822 N N . PHE A 1 100 ? -1.953 -3.711 6.367 1 98.62 100 PHE A N 1
ATOM 823 C CA . PHE A 1 100 ? -0.808 -3.984 7.23 1 98.62 100 PHE A CA 1
ATOM 824 C C . PHE A 1 100 ? 0.246 -4.797 6.488 1 98.62 100 PHE A C 1
ATOM 826 O O . PHE A 1 100 ? 1.445 -4.559 6.648 1 98.62 100 PHE A O 1
ATOM 833 N N . THR A 1 101 ? -0.156 -5.711 5.672 1 98.81 101 THR A N 1
ATOM 834 C CA . THR A 1 101 ? 0.804 -6.547 4.961 1 98.81 101 THR A CA 1
ATOM 835 C C . THR A 1 101 ? 1.683 -5.703 4.043 1 98.81 101 THR A C 1
ATOM 837 O O . THR A 1 101 ? 2.898 -5.895 3.992 1 98.81 101 THR A O 1
ATOM 840 N N . LEU A 1 102 ? 1.114 -4.777 3.34 1 98.88 102 LEU A N 1
ATOM 841 C CA . LEU A 1 102 ? 1.888 -3.943 2.426 1 98.88 102 LEU A CA 1
ATOM 842 C C . LEU A 1 102 ? 2.742 -2.941 3.195 1 98.88 102 LEU A C 1
ATOM 844 O O . LEU A 1 102 ? 3.945 -2.826 2.949 1 98.88 102 LEU A O 1
ATOM 848 N N . LEU A 1 103 ? 2.143 -2.254 4.164 1 98.81 103 LEU A N 1
ATOM 849 C CA . LEU A 1 103 ? 2.82 -1.167 4.863 1 98.81 103 LEU A CA 1
ATOM 850 C C . LEU A 1 103 ? 3.975 -1.698 5.707 1 98.81 103 LEU A C 1
ATOM 852 O O . LEU A 1 103 ? 5.047 -1.091 5.75 1 98.81 103 LEU A O 1
ATOM 856 N N . PHE A 1 104 ? 3.752 -2.795 6.332 1 98.75 104 PHE A N 1
ATOM 857 C CA . PHE A 1 104 ? 4.816 -3.395 7.125 1 98.75 104 PHE A CA 1
ATOM 858 C C . PHE A 1 104 ? 5.945 -3.889 6.23 1 98.75 104 PHE A C 1
ATOM 860 O O . PHE A 1 104 ? 7.125 -3.744 6.57 1 98.75 104 PHE A O 1
ATOM 867 N N . THR A 1 105 ? 5.578 -4.48 5.102 1 98.81 105 THR A N 1
ATOM 868 C CA . THR A 1 105 ? 6.586 -4.945 4.156 1 98.81 105 THR A CA 1
ATOM 869 C C . THR A 1 105 ? 7.453 -3.787 3.672 1 98.81 105 THR A C 1
ATOM 871 O O . THR A 1 105 ? 8.672 -3.916 3.574 1 98.81 105 THR A O 1
ATOM 874 N N . ILE A 1 106 ? 6.844 -2.678 3.391 1 98.69 106 ILE A N 1
ATOM 875 C CA . ILE A 1 106 ? 7.57 -1.505 2.914 1 98.69 106 ILE A CA 1
ATOM 876 C C . ILE A 1 106 ? 8.586 -1.066 3.963 1 98.69 106 ILE A C 1
ATOM 878 O O . ILE A 1 106 ? 9.742 -0.773 3.635 1 98.69 106 ILE A O 1
ATOM 882 N N . VAL A 1 107 ? 8.211 -1.101 5.191 1 98.56 107 VAL A N 1
ATOM 883 C CA . VAL A 1 107 ? 9.094 -0.665 6.27 1 98.56 107 VAL A CA 1
ATOM 884 C C . VAL A 1 107 ? 10.281 -1.613 6.379 1 98.56 107 VAL A C 1
ATOM 886 O O . VAL A 1 107 ? 11.438 -1.172 6.43 1 98.56 107 VAL A O 1
ATOM 889 N N . VAL A 1 108 ? 10 -2.887 6.387 1 98.5 108 VAL A N 1
ATOM 890 C CA . VAL A 1 108 ? 11.047 -3.879 6.621 1 98.5 108 VAL A CA 1
ATOM 891 C C . VAL A 1 108 ? 12 -3.918 5.43 1 98.5 108 VAL A C 1
ATOM 893 O O . VAL A 1 108 ? 13.219 -4.008 5.602 1 98.5 108 VAL A O 1
ATOM 896 N N . GLN A 1 109 ? 11.414 -3.773 4.258 1 97.94 109 GLN A N 1
ATOM 897 C CA . GLN A 1 109 ? 12.242 -3.834 3.061 1 97.94 109 GLN A CA 1
ATOM 898 C C . GLN A 1 109 ? 13.078 -2.562 2.904 1 97.94 109 GLN A C 1
ATOM 900 O O . GLN A 1 109 ? 14.062 -2.547 2.166 1 97.94 109 GLN A O 1
ATOM 905 N N . ALA A 1 110 ? 12.695 -1.499 3.58 1 97.12 110 ALA A N 1
ATOM 906 C CA . ALA A 1 110 ? 13.477 -0.267 3.561 1 97.12 110 ALA A CA 1
ATOM 907 C C . ALA A 1 110 ? 14.789 -0.438 4.328 1 97.12 110 ALA A C 1
ATOM 909 O O . ALA A 1 110 ? 15.75 0.292 4.09 1 97.12 110 ALA A O 1
ATOM 910 N N . LYS A 1 111 ? 14.828 -1.38 5.258 1 96.38 111 LYS A N 1
ATOM 911 C CA . LYS A 1 111 ? 16.016 -1.6 6.066 1 96.38 111 LYS A CA 1
ATOM 912 C C . LYS A 1 111 ? 17.156 -2.189 5.227 1 96.38 111 LYS A C 1
ATOM 914 O O . LYS A 1 111 ? 18.266 -1.649 5.199 1 96.38 111 LYS A O 1
ATOM 919 N N . ASP A 1 112 ? 16.891 -3.336 4.633 1 94.81 112 ASP A N 1
ATOM 920 C CA . ASP A 1 112 ? 17.844 -4.047 3.795 1 94.81 112 ASP A CA 1
ATOM 921 C C . ASP A 1 112 ? 17.141 -5.059 2.895 1 94.81 112 ASP A C 1
ATOM 923 O O . ASP A 1 112 ? 16.984 -6.223 3.268 1 94.81 112 ASP A O 1
ATOM 927 N N . PRO A 1 113 ? 16.859 -4.668 1.699 1 90.81 113 PRO A N 1
ATOM 928 C CA . PRO A 1 113 ? 16.047 -5.527 0.834 1 90.81 113 PRO A CA 1
ATOM 929 C C . PRO A 1 113 ? 16.766 -6.801 0.414 1 90.81 113 PRO A C 1
ATOM 931 O O . PRO A 1 113 ? 16.141 -7.758 -0.039 1 90.81 113 PRO A O 1
ATOM 934 N N . TRP A 1 114 ? 18.078 -6.875 0.582 1 93.31 114 TRP A N 1
ATOM 935 C CA . TRP A 1 114 ? 18.859 -8.016 0.096 1 93.31 114 TRP A CA 1
ATOM 936 C C . TRP A 1 114 ? 19.219 -8.945 1.242 1 93.31 114 TRP A C 1
ATOM 938 O O . TRP A 1 114 ? 19.812 -10.008 1.021 1 93.31 114 TRP A O 1
ATOM 948 N N . ASN A 1 115 ? 18.859 -8.539 2.422 1 95.06 115 ASN A N 1
ATOM 949 C CA . ASN A 1 115 ? 19.016 -9.391 3.594 1 95.06 115 ASN A CA 1
ATOM 950 C C . ASN A 1 115 ? 17.812 -10.312 3.787 1 95.06 115 ASN A C 1
AT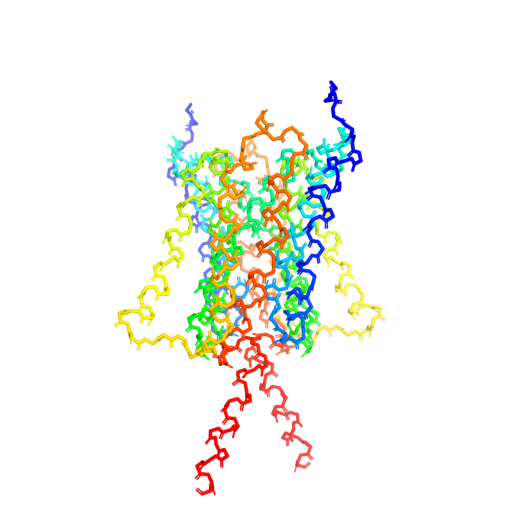OM 952 O O . ASN A 1 115 ? 16.703 -9.836 4.027 1 95.06 115 ASN A O 1
ATOM 956 N N . ILE A 1 116 ? 18.016 -11.57 3.705 1 93.25 116 ILE A N 1
ATOM 957 C CA . ILE A 1 116 ? 16.953 -12.57 3.715 1 93.25 116 ILE A CA 1
ATOM 958 C C . ILE A 1 116 ? 16.172 -12.477 5.02 1 93.25 116 ILE A C 1
ATOM 960 O O . ILE A 1 116 ? 14.992 -12.844 5.066 1 93.25 116 ILE A O 1
ATOM 964 N N . GLN A 1 117 ? 16.766 -12.039 6.07 1 96.5 117 GLN A N 1
ATOM 965 C CA . GLN A 1 117 ? 16.062 -11.859 7.34 1 96.5 117 GLN A CA 1
ATOM 966 C C . GLN A 1 117 ? 14.867 -10.93 7.188 1 96.5 117 GLN A C 1
ATOM 968 O O . GLN A 1 117 ? 13.836 -11.133 7.836 1 96.5 117 GLN A O 1
ATOM 973 N N . TYR A 1 118 ? 15 -9.961 6.312 1 97.62 118 TYR A N 1
ATOM 974 C CA . TYR A 1 118 ? 13.938 -8.977 6.148 1 97.62 118 TYR A CA 1
ATOM 975 C C . TYR A 1 118 ? 12.914 -9.445 5.117 1 97.62 118 TYR A C 1
ATOM 977 O O . TYR A 1 118 ? 11.906 -8.781 4.887 1 97.62 118 TYR A O 1
ATOM 985 N N . THR A 1 119 ? 13.227 -10.547 4.508 1 95.62 119 THR A N 1
ATOM 986 C CA . THR A 1 119 ? 12.211 -11.242 3.727 1 95.62 119 THR A CA 1
ATOM 987 C C . THR A 1 119 ? 11.352 -12.133 4.621 1 95.62 119 THR A C 1
ATOM 989 O O . THR A 1 119 ? 10.125 -12.133 4.512 1 95.62 119 THR A O 1
ATOM 992 N N . TYR A 1 120 ? 11.969 -12.727 5.594 1 96.94 120 TYR A N 1
ATOM 993 C CA . TYR A 1 120 ? 11.273 -13.688 6.441 1 96.94 120 TYR A CA 1
ATOM 994 C C . TYR A 1 120 ? 10.5 -12.984 7.547 1 96.94 120 TYR A C 1
ATOM 996 O O . TYR A 1 120 ? 9.445 -13.461 7.973 1 96.94 120 TYR A O 1
ATOM 1004 N N . LEU A 1 121 ? 10.984 -11.906 7.988 1 98.31 121 LEU A N 1
ATOM 1005 C CA . LEU A 1 121 ? 10.383 -11.242 9.141 1 98.31 121 LEU A CA 1
ATOM 1006 C C . LEU A 1 121 ? 8.914 -10.906 8.867 1 98.31 121 LEU A C 1
ATOM 1008 O O . LEU A 1 121 ? 8.039 -11.273 9.656 1 98.31 121 LEU A O 1
ATOM 1012 N N . PRO A 1 122 ? 8.578 -10.242 7.797 1 98.69 122 PRO A N 1
ATOM 1013 C CA . PRO A 1 122 ? 7.16 -9.961 7.559 1 98.69 122 PRO A CA 1
ATOM 1014 C C . PRO A 1 122 ? 6.32 -11.234 7.43 1 98.69 122 PRO A C 1
ATOM 1016 O O . PRO A 1 122 ? 5.191 -11.281 7.922 1 98.69 122 PRO A O 1
ATOM 1019 N N . ILE A 1 123 ? 6.844 -12.211 6.797 1 98.38 123 ILE A N 1
ATOM 1020 C CA . ILE A 1 123 ? 6.102 -13.453 6.586 1 98.38 123 ILE A CA 1
ATOM 1021 C C . ILE A 1 123 ? 5.785 -14.102 7.938 1 98.38 123 ILE A C 1
ATOM 1023 O O . ILE A 1 123 ? 4.668 -14.57 8.156 1 98.38 123 ILE A O 1
ATOM 1027 N N . ILE A 1 124 ? 6.754 -14.109 8.836 1 98.69 124 ILE A N 1
ATOM 1028 C CA . ILE A 1 124 ? 6.555 -14.648 10.18 1 98.69 124 ILE A CA 1
ATOM 1029 C C . ILE A 1 124 ? 5.48 -13.844 10.906 1 98.69 124 ILE A C 1
ATOM 1031 O O . ILE A 1 124 ? 4.578 -14.422 11.516 1 98.69 124 ILE A O 1
ATOM 1035 N N . VAL A 1 125 ? 5.566 -12.562 10.773 1 98.75 125 VAL A N 1
ATOM 1036 C CA . VAL A 1 125 ? 4.605 -11.688 11.438 1 98.75 125 VAL A CA 1
ATOM 1037 C C . VAL A 1 125 ? 3.207 -11.93 10.875 1 98.75 125 VAL A C 1
ATOM 1039 O O . VAL A 1 125 ? 2.24 -12.055 11.633 1 98.75 125 VAL A O 1
ATOM 1042 N N . TYR A 1 126 ? 3.07 -12.023 9.578 1 98.81 126 TYR A N 1
ATOM 1043 C CA . TYR A 1 126 ? 1.772 -12.25 8.953 1 98.81 126 TYR A CA 1
ATOM 1044 C C . TYR A 1 126 ? 1.197 -13.602 9.359 1 98.81 126 TYR A C 1
ATOM 1046 O O . TYR A 1 126 ? -0.018 -13.742 9.508 1 98.81 126 TYR A O 1
ATOM 1054 N N . THR A 1 127 ? 2.061 -14.594 9.523 1 98.69 127 THR A N 1
ATOM 1055 C CA . THR A 1 127 ? 1.628 -15.945 9.859 1 98.69 127 THR A CA 1
ATOM 1056 C C . THR A 1 127 ? 0.958 -15.977 11.234 1 98.69 127 THR A C 1
ATOM 1058 O O . THR A 1 127 ? 0.105 -16.828 11.492 1 98.69 127 THR A O 1
ATOM 1061 N N . CYS A 1 128 ? 1.237 -15.031 12.055 1 98.69 128 CYS A N 1
ATOM 1062 C CA . CYS A 1 128 ? 0.648 -14.977 13.391 1 98.69 128 CYS A CA 1
ATOM 1063 C C . CYS A 1 128 ? -0.854 -14.734 13.312 1 98.69 128 CYS A C 1
ATOM 1065 O O . CYS A 1 128 ? -1.604 -15.164 14.188 1 98.69 128 CYS A O 1
ATOM 1067 N N . VAL A 1 129 ? -1.305 -14.133 12.266 1 98.56 129 VAL A N 1
ATOM 1068 C CA . VAL A 1 129 ? -2.717 -13.773 12.164 1 98.56 129 VAL A CA 1
ATOM 1069 C C . VAL A 1 129 ? -3.549 -15.031 11.914 1 98.56 129 VAL A C 1
ATOM 1071 O O . VAL A 1 129 ? -4.453 -15.352 12.688 1 98.56 129 VAL A O 1
ATOM 1074 N N . PRO A 1 130 ? -3.238 -15.789 10.906 1 98.31 130 PRO A N 1
ATOM 1075 C CA . PRO A 1 130 ? -4.02 -17.016 10.742 1 98.31 130 PRO A CA 1
ATOM 1076 C C . PRO A 1 130 ? -3.748 -18.031 11.844 1 98.31 130 PRO A C 1
ATOM 1078 O O . PRO A 1 130 ? -4.625 -18.844 12.172 1 98.31 130 PRO A O 1
ATOM 1081 N N . PHE A 1 131 ? -2.52 -18.016 12.398 1 98.56 131 PHE A N 1
ATOM 1082 C CA . PHE A 1 131 ? -2.283 -18.891 13.539 1 98.56 131 PHE A CA 1
ATOM 1083 C C . PHE A 1 131 ? -3.271 -18.578 14.664 1 98.56 131 PHE A C 1
ATOM 1085 O O . PHE A 1 131 ? -3.848 -19.5 15.25 1 98.56 131 PHE A O 1
ATOM 1092 N N . TYR A 1 132 ? -3.434 -17.328 14.938 1 98.62 132 TYR A N 1
ATOM 1093 C CA . TYR A 1 132 ? -4.383 -16.922 15.961 1 98.62 132 TYR A CA 1
ATOM 1094 C C . TYR A 1 132 ? -5.809 -17.266 15.562 1 98.62 132 TYR A C 1
ATOM 1096 O O . TYR A 1 132 ? -6.555 -17.859 16.344 1 98.62 132 TYR A O 1
ATOM 1104 N N . VAL A 1 133 ? -6.203 -16.969 14.375 1 98 133 VAL A N 1
ATOM 1105 C CA . VAL A 1 133 ? -7.586 -17.109 13.93 1 98 133 VAL A CA 1
ATOM 1106 C C . VAL A 1 133 ? -7.914 -18.578 13.719 1 98 133 VAL A C 1
ATOM 1108 O O . VAL A 1 133 ? -8.906 -19.078 14.25 1 98 133 VAL A O 1
ATOM 1111 N N . CYS A 1 134 ? -7.066 -19.25 13.008 1 97.44 134 CYS A N 1
ATOM 1112 C CA . CYS A 1 134 ? -7.391 -20.609 12.57 1 97.44 134 CYS A CA 1
ATOM 1113 C C . CYS A 1 134 ? -7.051 -21.625 13.648 1 97.44 134 CYS A C 1
ATOM 1115 O O . CYS A 1 134 ? -7.734 -22.641 13.789 1 97.44 134 CYS A O 1
ATOM 1117 N N . VAL A 1 135 ? -6.043 -21.391 14.43 1 97.56 135 VAL A N 1
ATOM 1118 C CA . VAL A 1 135 ? -5.578 -22.391 15.383 1 97.56 135 VAL A CA 1
ATOM 1119 C C . VAL A 1 135 ? -6.078 -22.047 16.781 1 97.56 135 VAL A C 1
ATOM 1121 O O . VAL A 1 135 ? -6.688 -22.891 17.453 1 97.56 135 VAL A O 1
ATOM 1124 N N . ILE A 1 136 ? -5.871 -20.859 17.234 1 98.19 136 ILE A N 1
ATOM 1125 C CA . ILE A 1 136 ? -6.223 -20.5 18.594 1 98.19 136 ILE A CA 1
ATOM 1126 C C . ILE A 1 136 ? -7.734 -20.312 18.703 1 98.19 136 ILE A C 1
ATOM 1128 O O . ILE A 1 136 ? -8.367 -20.875 19.609 1 98.19 136 ILE A O 1
ATOM 1132 N N . LYS A 1 137 ? -8.273 -19.594 17.766 1 97.88 137 LYS A N 1
ATOM 1133 C CA . LYS A 1 137 ? -9.711 -19.359 17.812 1 97.88 137 LYS A CA 1
ATOM 1134 C C . LYS A 1 137 ? -10.469 -20.516 17.141 1 97.88 137 LYS A C 1
ATOM 1136 O O . LYS A 1 137 ? -11.703 -20.547 17.172 1 97.88 137 LYS A O 1
ATOM 1141 N N . LYS A 1 138 ? -9.719 -21.422 16.5 1 97.62 138 LYS A N 1
ATOM 1142 C CA . LYS A 1 138 ? -10.281 -22.625 15.906 1 97.62 138 LYS A CA 1
ATOM 1143 C C . LYS A 1 138 ? -11.312 -22.281 14.836 1 97.62 138 LYS A C 1
ATOM 1145 O O . LYS A 1 138 ? -12.414 -22.859 14.828 1 97.62 138 LYS A O 1
ATOM 1150 N N . ARG A 1 139 ? -10.953 -21.312 13.984 1 97.06 139 ARG A N 1
ATOM 1151 C CA . ARG A 1 139 ? -11.82 -20.906 12.883 1 97.06 139 ARG A CA 1
ATOM 1152 C C . ARG A 1 139 ? -11.094 -21.031 11.547 1 97.06 139 ARG A C 1
ATOM 1154 O O . ARG A 1 139 ? -10.914 -20.031 10.836 1 97.06 139 ARG A O 1
ATOM 1161 N N . PRO A 1 140 ? -10.773 -22.25 11.195 1 96.56 140 PRO A N 1
ATOM 1162 C CA . PRO A 1 140 ? -10.164 -22.422 9.875 1 96.56 140 PRO A CA 1
ATOM 1163 C C . PRO A 1 140 ? -11.141 -22.172 8.734 1 96.56 140 PRO A C 1
ATOM 1165 O O . PRO A 1 140 ? -12.352 -22.297 8.922 1 96.56 140 PRO A O 1
ATOM 1168 N N . PRO A 1 141 ? -10.609 -21.844 7.582 1 96.81 141 PRO A N 1
ATOM 1169 C CA . PRO A 1 141 ? -11.508 -21.656 6.441 1 96.81 141 PRO A CA 1
ATOM 1170 C C . PRO A 1 141 ? -12.125 -22.969 5.957 1 96.81 141 PRO A C 1
ATOM 1172 O O . PRO A 1 141 ? -11.508 -24.031 6.074 1 96.81 141 PRO A O 1
ATOM 1175 N N . VAL A 1 142 ? -13.352 -22.828 5.492 1 96.75 142 VAL A N 1
ATOM 1176 C CA . VAL A 1 142 ? -13.969 -23.953 4.797 1 96.75 142 VAL A CA 1
ATOM 1177 C C . VAL A 1 142 ? -13.398 -24.062 3.385 1 96.75 142 VAL A C 1
ATOM 1179 O O . VAL A 1 142 ? -13.477 -23.109 2.6 1 96.75 142 VAL A O 1
ATOM 1182 N N . VAL A 1 143 ? -12.773 -25.234 3.064 1 97.25 143 VAL A N 1
ATOM 1183 C CA . VAL A 1 143 ? -12.062 -25.359 1.797 1 97.25 143 VAL A CA 1
ATOM 1184 C C . VAL A 1 143 ? -12.609 -26.531 0.996 1 97.25 143 VAL A C 1
ATOM 1186 O O . VAL A 1 143 ? -13.172 -27.469 1.566 1 97.25 143 VAL A O 1
ATOM 1189 N N . GLU A 1 144 ? -12.555 -26.391 -0.271 1 97.75 144 GLU A N 1
ATOM 1190 C CA . GLU A 1 144 ? -12.758 -27.531 -1.163 1 97.75 144 GLU A CA 1
ATOM 1191 C C . GLU A 1 144 ? -11.516 -28.422 -1.219 1 97.75 144 GLU A C 1
ATOM 1193 O O . GLU A 1 144 ? -10.5 -28.031 -1.789 1 97.75 144 GLU A O 1
ATOM 1198 N N . ARG A 1 145 ? -11.609 -29.609 -0.824 1 97.75 145 ARG A N 1
ATOM 1199 C CA . ARG A 1 145 ? -10.477 -30.516 -0.649 1 97.75 145 ARG A CA 1
ATOM 1200 C C . ARG A 1 145 ? -9.758 -30.75 -1.971 1 97.75 145 ARG A C 1
ATOM 1202 O O . ARG A 1 145 ? -8.523 -30.828 -2.004 1 97.75 145 ARG A O 1
ATOM 1209 N N . LYS A 1 146 ? -10.5 -30.906 -3.006 1 98.31 146 LYS A N 1
ATOM 1210 C CA . LYS A 1 146 ? -9.906 -31.141 -4.32 1 98.31 146 LYS A CA 1
ATOM 1211 C C . LYS A 1 146 ? -8.922 -30.031 -4.68 1 98.31 146 LYS A C 1
ATOM 1213 O O . LYS A 1 146 ? -7.793 -30.312 -5.094 1 98.31 146 LYS A O 1
ATOM 1218 N N . TYR A 1 147 ? -9.289 -28.812 -4.48 1 98.44 147 TYR A N 1
ATOM 1219 C CA . TYR A 1 147 ? -8.453 -27.688 -4.848 1 98.44 147 TYR A CA 1
ATOM 1220 C C . TYR A 1 147 ? -7.289 -27.531 -3.881 1 98.44 147 TYR A C 1
ATOM 1222 O O . TYR A 1 147 ? -6.191 -27.141 -4.281 1 98.44 147 TYR A O 1
ATOM 1230 N N . LEU A 1 148 ? -7.535 -27.828 -2.676 1 98.19 148 LEU A N 1
ATOM 1231 C CA . LEU A 1 148 ? -6.449 -27.812 -1.7 1 98.19 148 LEU A CA 1
ATOM 1232 C C . LEU A 1 148 ? -5.363 -28.812 -2.088 1 98.19 148 LEU A C 1
ATOM 1234 O O . LEU A 1 148 ? -4.176 -28.484 -2.043 1 98.19 148 LEU A O 1
ATOM 1238 N N . LEU A 1 149 ? -5.785 -30.016 -2.463 1 98.5 149 LEU A N 1
ATOM 1239 C CA . LEU A 1 149 ? -4.844 -31.062 -2.832 1 98.5 149 LEU A CA 1
ATOM 1240 C C . LEU A 1 149 ? -4.074 -30.688 -4.094 1 98.5 149 LEU A C 1
ATOM 1242 O O . LEU A 1 149 ? -2.854 -30.859 -4.156 1 98.5 149 LEU A O 1
ATOM 1246 N N . ILE A 1 150 ? -4.781 -30.156 -5.082 1 98.62 150 ILE A N 1
ATOM 1247 C CA . ILE A 1 150 ? -4.141 -29.766 -6.328 1 98.62 150 ILE A CA 1
ATOM 1248 C C . ILE A 1 150 ? -3.158 -28.625 -6.066 1 98.62 150 ILE A C 1
ATOM 1250 O O . ILE A 1 150 ? -2.006 -28.672 -6.504 1 98.62 150 ILE A O 1
ATOM 1254 N N . GLY A 1 151 ? -3.613 -27.609 -5.348 1 98.44 151 GLY A N 1
ATOM 1255 C CA . GLY A 1 151 ? -2.764 -26.484 -5.027 1 98.44 151 GLY A CA 1
ATOM 1256 C C . GLY A 1 151 ? -1.521 -26.859 -4.25 1 98.44 151 GLY A C 1
ATOM 1257 O O . GLY A 1 151 ? -0.418 -26.422 -4.566 1 98.44 151 GLY A O 1
ATOM 1258 N N . THR A 1 152 ? -1.733 -27.719 -3.26 1 98.19 152 THR A N 1
ATOM 1259 C CA . THR A 1 152 ? -0.619 -28.156 -2.428 1 98.19 152 THR A CA 1
ATOM 1260 C C . THR A 1 152 ? 0.359 -29 -3.236 1 98.19 152 THR A C 1
ATOM 1262 O O . THR A 1 152 ? 1.575 -28.859 -3.096 1 98.19 152 THR A O 1
ATOM 1265 N N . PHE A 1 153 ? -0.199 -29.828 -4.066 1 98.56 153 PHE A N 1
ATOM 1266 C CA . PHE A 1 153 ? 0.626 -30.688 -4.918 1 98.56 153 PHE A CA 1
ATOM 1267 C C . PHE A 1 153 ? 1.538 -29.844 -5.801 1 98.56 153 PHE A C 1
ATOM 1269 O O . PHE A 1 153 ? 2.752 -30.047 -5.828 1 98.56 153 PHE A O 1
ATOM 1276 N N . PHE A 1 154 ? 1.027 -28.906 -6.473 1 98.5 154 PHE A N 1
ATOM 1277 C CA . PHE A 1 154 ? 1.806 -28.062 -7.375 1 98.5 154 PHE A CA 1
ATOM 1278 C C . PHE A 1 154 ? 2.783 -27.188 -6.598 1 98.5 154 PHE A C 1
ATOM 1280 O O . PHE A 1 154 ? 3.889 -26.922 -7.066 1 98.5 154 PHE A O 1
ATOM 1287 N N . MET A 1 155 ? 2.4 -26.781 -5.434 1 98.25 155 MET A N 1
ATOM 1288 C CA . MET A 1 155 ? 3.314 -25.969 -4.633 1 98.25 155 MET A CA 1
ATOM 1289 C C . MET A 1 155 ? 4.527 -26.797 -4.203 1 98.25 155 MET A C 1
ATOM 1291 O O . MET A 1 155 ? 5.66 -26.297 -4.246 1 98.25 155 MET A O 1
ATOM 1295 N N . LEU A 1 156 ? 4.277 -28.016 -3.822 1 98.25 156 LEU A N 1
ATOM 1296 C CA . LEU A 1 156 ? 5.367 -28.891 -3.41 1 98.25 156 LEU A CA 1
ATOM 1297 C C . LEU A 1 156 ? 6.32 -29.156 -4.57 1 98.25 156 LEU A C 1
ATOM 1299 O O . LEU A 1 156 ? 7.527 -29.297 -4.363 1 98.25 156 LEU A O 1
ATOM 1303 N N . ILE A 1 157 ? 5.82 -29.172 -5.754 1 98.12 157 ILE A N 1
ATOM 1304 C CA . ILE A 1 157 ? 6.645 -29.359 -6.941 1 98.12 157 ILE A CA 1
ATOM 1305 C C . ILE A 1 157 ? 7.402 -28.062 -7.246 1 98.12 157 ILE A C 1
ATOM 1307 O O . ILE A 1 157 ? 8.555 -28.094 -7.691 1 98.12 157 ILE A O 1
ATOM 1311 N N . ALA A 1 158 ? 6.797 -26.938 -6.996 1 98 158 ALA A N 1
ATOM 1312 C CA . ALA A 1 158 ? 7.348 -25.641 -7.359 1 98 158 ALA A CA 1
ATOM 1313 C C . ALA A 1 158 ? 8.477 -25.234 -6.418 1 98 158 ALA A C 1
ATOM 1315 O O . ALA A 1 158 ? 9.438 -24.578 -6.832 1 98 158 ALA A O 1
ATOM 1316 N N . LEU A 1 159 ? 8.438 -25.625 -5.203 1 96.44 159 LEU A N 1
ATOM 1317 C CA . LEU A 1 159 ? 9.328 -25.141 -4.152 1 96.44 159 LEU A CA 1
ATOM 1318 C C . LEU A 1 159 ? 10.781 -25.5 -4.465 1 96.44 159 LEU A C 1
ATOM 1320 O O . LEU A 1 159 ? 11.672 -24.656 -4.34 1 96.44 159 LEU A O 1
ATOM 1324 N N . PRO A 1 160 ? 11.086 -26.75 -4.855 1 96.69 160 PRO A N 1
ATOM 1325 C CA . PRO A 1 160 ? 12.477 -27.047 -5.223 1 96.69 160 PRO A CA 1
ATOM 1326 C C . PRO A 1 160 ? 12.984 -26.156 -6.363 1 96.69 160 PRO A C 1
ATOM 1328 O O . PRO A 1 160 ? 14.164 -25.812 -6.398 1 96.69 160 PRO A O 1
ATOM 1331 N N . PHE A 1 161 ? 12.109 -25.828 -7.27 1 96.56 161 PHE A N 1
ATOM 1332 C CA . PHE A 1 161 ? 12.516 -24.953 -8.359 1 96.56 161 PHE A CA 1
ATOM 1333 C C . PHE A 1 161 ? 12.789 -23.547 -7.855 1 96.56 161 PHE A C 1
ATOM 1335 O O . PHE A 1 161 ? 13.656 -22.844 -8.383 1 96.56 161 PHE A O 1
ATOM 1342 N N . PHE A 1 162 ? 12.031 -23.125 -6.875 1 94.12 162 PHE A N 1
ATOM 1343 C CA . PHE A 1 162 ? 12.289 -21.828 -6.254 1 94.12 162 PHE A CA 1
ATOM 1344 C C . PHE A 1 162 ? 13.695 -21.781 -5.664 1 94.12 162 PHE A C 1
ATOM 1346 O O . PHE A 1 162 ? 14.453 -20.844 -5.926 1 94.12 162 PHE A O 1
ATOM 1353 N N . VAL A 1 163 ? 14.055 -22.797 -4.938 1 92.44 163 VAL A N 1
ATOM 1354 C CA . VAL A 1 163 ? 15.352 -22.859 -4.266 1 92.44 163 VAL A CA 1
ATOM 1355 C C . VAL A 1 163 ? 16.469 -22.938 -5.309 1 92.44 163 VAL A C 1
ATOM 1357 O O . VAL A 1 163 ? 17.438 -22.188 -5.234 1 92.44 163 VAL A O 1
ATOM 1360 N N . ALA A 1 164 ? 16.266 -23.719 -6.301 1 93.06 164 ALA A N 1
ATOM 1361 C CA . ALA A 1 164 ? 17.266 -23.891 -7.348 1 93.06 164 ALA A CA 1
ATOM 1362 C C . ALA A 1 164 ? 17.406 -22.625 -8.188 1 93.06 164 ALA A C 1
ATOM 1364 O O . ALA A 1 164 ? 18.484 -22.344 -8.719 1 93.06 164 ALA A O 1
ATOM 1365 N N . GLY A 1 165 ? 16.359 -21.906 -8.234 1 91.69 165 GLY A N 1
ATOM 1366 C CA . GLY A 1 165 ? 16.344 -20.719 -9.078 1 91.69 165 GLY A CA 1
ATOM 1367 C C . GLY A 1 165 ? 16.891 -19.5 -8.383 1 91.69 165 GLY A C 1
ATOM 1368 O O . GLY A 1 165 ? 17.062 -18.438 -9.008 1 91.69 165 GLY A O 1
ATOM 1369 N N . LEU A 1 166 ? 17.25 -19.531 -7.109 1 86.56 166 LEU A N 1
ATOM 1370 C CA . LEU A 1 166 ? 17.734 -18.406 -6.336 1 86.56 166 LEU A CA 1
ATOM 1371 C C . LEU A 1 166 ? 19.172 -18.062 -6.734 1 86.56 166 LEU A C 1
ATOM 1373 O O . LEU A 1 166 ? 19.594 -16.906 -6.617 1 86.56 166 LEU A O 1
ATOM 1377 N N . ASN A 1 167 ? 19.859 -19.062 -7.227 1 86.44 167 ASN A N 1
ATOM 1378 C CA . ASN A 1 167 ? 21.25 -18.859 -7.602 1 86.44 167 ASN A CA 1
ATOM 1379 C C . ASN A 1 167 ? 21.406 -18.656 -9.109 1 86.44 167 ASN A C 1
ATOM 1381 O O . ASN A 1 167 ? 21.438 -19.625 -9.867 1 86.44 167 ASN A O 1
ATOM 1385 N N . ASP A 1 168 ? 21.719 -17.531 -9.461 1 83.75 168 ASP A N 1
ATOM 1386 C CA . ASP A 1 168 ? 21.812 -17.172 -10.867 1 83.75 168 ASP A CA 1
ATOM 1387 C C . ASP A 1 168 ? 22.984 -17.875 -11.539 1 83.75 168 ASP A C 1
ATOM 1389 O O . ASP A 1 168 ? 22.938 -18.203 -12.727 1 83.75 168 ASP A O 1
ATOM 1393 N N . ALA A 1 169 ? 23.984 -18.031 -10.836 1 87 169 ALA A N 1
ATOM 1394 C CA . ALA A 1 169 ? 25.172 -18.656 -11.398 1 87 169 ALA A CA 1
ATOM 1395 C C . ALA A 1 169 ? 24.891 -20.109 -11.805 1 87 169 ALA A C 1
ATOM 1397 O O . ALA A 1 169 ? 25.438 -20.594 -12.797 1 87 169 ALA A O 1
ATOM 1398 N N . GLU A 1 170 ? 24.016 -20.75 -11.086 1 90.5 170 GLU A N 1
ATOM 1399 C CA . GLU A 1 170 ? 23.688 -22.141 -11.336 1 90.5 170 GLU A CA 1
ATOM 1400 C C . GLU A 1 170 ? 22.469 -22.281 -12.25 1 90.5 170 GLU A C 1
ATOM 1402 O O . GLU A 1 170 ? 22.094 -23.375 -12.656 1 90.5 170 GLU A O 1
ATOM 1407 N N . ASP A 1 171 ? 21.844 -21.203 -12.57 1 91.69 171 ASP A N 1
ATOM 1408 C CA . ASP A 1 171 ? 20.672 -21.141 -13.438 1 91.69 171 ASP A CA 1
ATOM 1409 C C . ASP A 1 171 ? 20.797 -20.031 -14.469 1 91.69 171 ASP A C 1
ATOM 1411 O O . ASP A 1 171 ? 20 -19.078 -14.469 1 91.69 171 ASP A O 1
ATOM 1415 N N . PRO A 1 172 ? 21.766 -20.188 -15.32 1 86.5 172 PRO A N 1
ATOM 1416 C CA . PRO A 1 172 ? 22.125 -19.078 -16.203 1 86.5 172 PRO A CA 1
ATOM 1417 C C . PRO A 1 172 ? 20.969 -18.656 -17.109 1 86.5 172 PRO A C 1
ATOM 1419 O O . PRO A 1 172 ? 20.828 -17.484 -17.422 1 86.5 172 PRO A O 1
ATOM 1422 N N . TYR A 1 173 ? 20.172 -19.641 -17.5 1 90.56 173 TYR A N 1
ATOM 1423 C CA . TYR A 1 173 ? 19.047 -19.297 -18.375 1 90.56 173 TYR A CA 1
ATOM 1424 C C . TYR A 1 173 ? 17.766 -19.109 -17.547 1 90.56 173 TYR A C 1
ATOM 1426 O O . TYR A 1 173 ? 16.703 -18.844 -18.109 1 90.56 173 TYR A O 1
ATOM 1434 N N . ARG A 1 174 ? 17.906 -19.266 -16.281 1 94.81 174 ARG A N 1
ATOM 1435 C CA . ARG A 1 174 ? 16.828 -19.047 -15.32 1 94.81 174 ARG A CA 1
ATOM 1436 C C . ARG A 1 174 ? 15.656 -19.984 -15.578 1 94.81 174 ARG A C 1
ATOM 1438 O O . ARG A 1 174 ? 14.492 -19.562 -15.5 1 94.81 174 ARG A O 1
ATOM 1445 N N . ILE A 1 175 ? 16 -21.141 -16 1 95.25 175 ILE A N 1
ATOM 1446 C CA . ILE A 1 175 ? 14.984 -22.141 -16.297 1 95.25 175 ILE A CA 1
ATOM 1447 C C . ILE A 1 175 ? 14.281 -22.578 -15.016 1 95.25 175 ILE A C 1
ATOM 1449 O O . ILE A 1 175 ? 13.055 -22.672 -14.977 1 95.25 175 ILE A O 1
ATOM 1453 N N . PHE A 1 176 ? 15.031 -22.781 -14 1 96.31 176 PHE A N 1
ATOM 1454 C CA . PHE A 1 176 ? 14.438 -23.156 -12.727 1 96.31 176 PHE A CA 1
ATOM 1455 C C . PHE A 1 176 ? 13.586 -22.031 -12.164 1 96.31 176 PHE A C 1
ATOM 1457 O O . PHE A 1 176 ? 12.492 -22.266 -11.641 1 96.31 176 PHE A O 1
ATOM 1464 N N . HIS A 1 177 ? 14.078 -20.891 -12.273 1 95.56 177 HIS A N 1
ATOM 1465 C CA . HIS A 1 177 ? 13.32 -19.719 -11.867 1 95.56 177 HIS A CA 1
ATOM 1466 C C . HIS A 1 177 ? 12.008 -19.625 -12.633 1 95.56 177 HIS A C 1
ATOM 1468 O O . HIS A 1 177 ? 10.953 -19.359 -12.047 1 95.56 177 HIS A O 1
ATOM 1474 N N . GLY A 1 178 ? 12.07 -19.906 -13.898 1 96.62 178 GLY A N 1
ATOM 1475 C CA . GLY A 1 178 ? 10.867 -19.891 -14.727 1 96.62 178 GLY A CA 1
ATOM 1476 C C . GLY A 1 178 ? 9.875 -20.969 -14.352 1 96.62 178 GLY A C 1
ATOM 1477 O O . GLY A 1 178 ? 8.664 -20.734 -14.344 1 96.62 178 GLY A O 1
ATOM 1478 N N . LEU A 1 179 ? 10.375 -22.062 -14.078 1 97.5 179 LEU A N 1
ATOM 1479 C CA . LEU A 1 179 ? 9.508 -23.156 -13.664 1 97.5 179 LEU A CA 1
ATOM 1480 C C . LEU A 1 179 ? 8.828 -22.844 -12.328 1 97.5 179 LEU A C 1
ATOM 1482 O O . LEU A 1 179 ? 7.676 -23.219 -12.109 1 97.5 179 LEU A O 1
ATOM 1486 N N . TRP A 1 180 ? 9.547 -22.172 -11.453 1 97.38 180 TRP A N 1
ATOM 1487 C CA . TRP A 1 180 ? 8.93 -21.688 -10.227 1 97.38 180 TRP A CA 1
ATOM 1488 C C . TRP A 1 180 ? 7.754 -20.766 -10.539 1 97.38 180 TRP A C 1
ATOM 1490 O O . TRP A 1 180 ? 6.68 -20.906 -9.945 1 97.38 180 TRP A O 1
ATOM 1500 N N . HIS A 1 181 ? 7.922 -19.844 -11.445 1 97.56 181 HIS A N 1
ATOM 1501 C CA . HIS A 1 181 ? 6.84 -18.938 -11.828 1 97.56 181 HIS A CA 1
ATOM 1502 C C . HIS A 1 181 ? 5.648 -19.719 -12.383 1 97.56 181 HIS A C 1
ATOM 1504 O O . HIS A 1 181 ? 4.504 -19.453 -12 1 97.56 181 HIS A O 1
ATOM 1510 N N . LEU A 1 182 ? 5.918 -20.672 -13.297 1 97.81 182 LEU A N 1
ATOM 1511 C CA . LEU A 1 182 ? 4.883 -21.406 -14.008 1 97.81 182 LEU A CA 1
ATOM 1512 C C . LEU A 1 182 ? 4.086 -22.281 -13.055 1 97.81 182 LEU A C 1
ATOM 1514 O O . LEU A 1 182 ? 2.865 -22.156 -12.945 1 97.81 182 LEU A O 1
ATOM 1518 N N . ILE A 1 183 ? 4.773 -23.078 -12.336 1 98.31 183 ILE A N 1
ATOM 1519 C CA . ILE A 1 183 ? 4.125 -24.062 -11.477 1 98.31 183 ILE A CA 1
ATOM 1520 C C . ILE A 1 183 ? 3.561 -23.375 -10.234 1 98.31 183 ILE A C 1
ATOM 1522 O O . ILE A 1 183 ? 2.48 -23.734 -9.758 1 98.31 183 ILE A O 1
ATOM 1526 N N . GLY A 1 184 ? 4.281 -22.406 -9.703 1 98.06 184 GLY A N 1
ATOM 1527 C CA . GLY A 1 184 ? 3.781 -21.641 -8.578 1 98.06 184 GLY A CA 1
ATOM 1528 C C . GLY A 1 184 ? 2.498 -20.891 -8.883 1 98.06 184 GLY A C 1
ATOM 1529 O O . GLY A 1 184 ? 1.606 -20.812 -8.039 1 98.06 184 GLY A O 1
ATOM 1530 N N . ALA A 1 185 ? 2.443 -20.375 -10.078 1 98.19 185 ALA A N 1
ATOM 1531 C CA . ALA A 1 185 ? 1.241 -19.656 -10.492 1 98.19 185 ALA A CA 1
ATOM 1532 C C . ALA A 1 185 ? 0.041 -20.594 -10.57 1 98.19 185 ALA A C 1
ATOM 1534 O O . ALA A 1 185 ? -1.068 -20.219 -10.172 1 98.19 185 ALA A O 1
ATOM 1535 N N . ILE A 1 186 ? 0.256 -21.734 -11.102 1 98.06 186 ILE A N 1
ATOM 1536 C CA . ILE A 1 186 ? -0.804 -22.734 -11.164 1 98.06 186 ILE A CA 1
ATOM 1537 C C . ILE A 1 186 ? -1.26 -23.094 -9.75 1 98.06 186 ILE A C 1
ATOM 1539 O O . ILE A 1 186 ? -2.459 -23.141 -9.469 1 98.06 186 ILE A O 1
ATOM 1543 N N . SER A 1 187 ? -0.341 -23.328 -8.891 1 98.56 187 SER A N 1
ATOM 1544 C CA . SER A 1 187 ? -0.648 -23.625 -7.496 1 98.56 187 SER A CA 1
ATOM 1545 C C . SER A 1 187 ? -1.475 -22.516 -6.863 1 98.56 187 SER A C 1
ATOM 1547 O O . SER A 1 187 ? -2.498 -22.781 -6.23 1 98.56 187 SER A O 1
ATOM 1549 N N . SER A 1 188 ? -0.993 -21.312 -7 1 97.88 188 SER A N 1
ATOM 1550 C CA . SER A 1 188 ? -1.636 -20.156 -6.398 1 97.88 188 SER A CA 1
ATOM 1551 C C . SER A 1 188 ? -3.104 -20.062 -6.797 1 97.88 188 SER A C 1
ATOM 1553 O O . SER A 1 188 ? -3.967 -19.797 -5.961 1 97.88 188 SER A O 1
ATOM 1555 N N . TYR A 1 189 ? -3.389 -20.312 -8.07 1 98.5 189 TYR A N 1
ATOM 1556 C CA . TYR A 1 189 ? -4.77 -20.25 -8.547 1 98.5 189 TYR A CA 1
ATOM 1557 C C . TYR A 1 189 ? -5.664 -21.188 -7.742 1 98.5 189 TYR A C 1
ATOM 1559 O O . TYR A 1 189 ? -6.719 -20.766 -7.254 1 98.5 189 TYR A O 1
ATOM 1567 N N . PHE A 1 190 ? -5.27 -22.359 -7.512 1 98.62 190 PHE A N 1
ATOM 1568 C CA . PHE A 1 190 ? -6.078 -23.359 -6.824 1 98.62 190 PHE A CA 1
ATOM 1569 C C . PHE A 1 190 ? -6.156 -23.047 -5.332 1 98.62 190 PHE A C 1
ATOM 1571 O O . PHE A 1 190 ? -7.172 -23.328 -4.691 1 98.62 190 PHE A O 1
ATOM 1578 N N . LEU A 1 191 ? -5.125 -22.469 -4.809 1 98.06 191 LEU A N 1
ATOM 1579 C CA . LEU A 1 191 ? -5.125 -22.141 -3.389 1 98.06 191 LEU A CA 1
ATOM 1580 C C . LEU A 1 191 ? -6.059 -20.969 -3.104 1 98.06 191 LEU A C 1
ATOM 1582 O O . LEU A 1 191 ? -6.57 -20.844 -1.99 1 98.06 191 LEU A O 1
ATOM 1586 N N . TRP A 1 192 ? -6.316 -20.172 -4.094 1 97.88 192 TRP A N 1
ATOM 1587 C CA . TRP A 1 192 ? -7.266 -19.078 -3.914 1 97.88 192 TRP A CA 1
ATOM 1588 C C . TRP A 1 192 ? -8.703 -19.578 -4.055 1 97.88 192 TRP A C 1
ATOM 1590 O O . TRP A 1 192 ? -9.586 -19.172 -3.293 1 97.88 192 TRP A O 1
ATOM 1600 N N . ILE A 1 193 ? -8.906 -20.453 -4.984 1 97.5 193 ILE A N 1
ATOM 1601 C CA . ILE A 1 193 ? -10.289 -20.844 -5.258 1 97.5 193 ILE A CA 1
ATOM 1602 C C . ILE A 1 193 ? -10.719 -21.938 -4.285 1 97.5 193 ILE A C 1
ATOM 1604 O O . ILE A 1 193 ? -11.906 -22.266 -4.203 1 97.5 193 ILE A O 1
ATOM 1608 N N . MET A 1 194 ? -9.812 -22.438 -3.525 1 97.62 194 MET A N 1
ATOM 1609 C CA . MET A 1 194 ? -10.156 -23.516 -2.609 1 97.62 194 MET A CA 1
ATOM 1610 C C . MET A 1 194 ? -11.078 -23.031 -1.503 1 97.62 194 MET A C 1
ATOM 1612 O O . MET A 1 194 ? -11.812 -23.812 -0.903 1 97.62 194 MET A O 1
ATOM 1616 N N . VAL A 1 195 ? -11.008 -21.734 -1.138 1 97.31 195 VAL A N 1
ATOM 1617 C CA . VAL A 1 195 ? -11.789 -21.188 -0.034 1 97.31 195 VAL A CA 1
ATOM 1618 C C . VAL A 1 195 ? -13.227 -20.953 -0.479 1 97.31 195 VAL A C 1
ATOM 1620 O O . VAL A 1 195 ? -13.492 -20.172 -1.393 1 97.31 195 VAL A O 1
ATOM 1623 N N . LYS A 1 196 ? -14.133 -21.562 0.156 1 94.31 196 LYS A N 1
ATOM 1624 C CA . LYS A 1 196 ? -15.531 -21.547 -0.25 1 94.31 196 LYS A CA 1
ATOM 1625 C C . LYS A 1 196 ? -16.219 -20.25 0.147 1 94.31 196 LYS A C 1
ATOM 1627 O O . LYS A 1 196 ? -17.016 -19.703 -0.616 1 94.31 196 LYS A O 1
ATOM 1632 N N . TYR A 1 197 ? -15.898 -19.781 1.377 1 92.44 197 TYR A N 1
ATOM 1633 C CA . TYR A 1 197 ? -16.547 -18.594 1.917 1 92.44 197 TYR A CA 1
ATOM 1634 C C . TYR A 1 197 ? -15.516 -17.562 2.342 1 92.44 197 TYR A C 1
ATOM 1636 O O . TYR A 1 197 ? -15.234 -17.406 3.533 1 92.44 197 TYR A O 1
ATOM 1644 N N . PRO A 1 198 ? -15.031 -16.812 1.393 1 94.12 198 PRO A N 1
ATOM 1645 C CA . PRO A 1 198 ? -13.984 -15.836 1.698 1 94.12 198 PRO A CA 1
ATOM 1646 C C . PRO A 1 198 ? -14.492 -14.68 2.555 1 94.12 198 PRO A C 1
ATOM 1648 O O . PRO A 1 198 ? -15.688 -14.602 2.854 1 94.12 198 PRO A O 1
ATOM 1651 N N . GLY A 1 199 ? -13.648 -13.82 2.912 1 92.5 199 GLY A N 1
ATOM 1652 C CA . GLY A 1 199 ? -13.914 -12.727 3.838 1 92.5 199 GLY A CA 1
ATOM 1653 C C . GLY A 1 199 ? -14.836 -11.664 3.264 1 92.5 199 GLY A C 1
ATOM 1654 O O . GLY A 1 199 ? -15.477 -11.883 2.236 1 92.5 199 GLY A O 1
ATOM 1655 N N . ALA A 1 200 ? -14.914 -10.562 3.838 1 90.56 200 ALA A N 1
ATOM 1656 C CA . ALA A 1 200 ? -15.992 -9.586 3.705 1 90.56 200 ALA A CA 1
ATOM 1657 C C . ALA A 1 200 ? -15.727 -8.625 2.549 1 90.56 200 ALA A C 1
ATOM 1659 O O . ALA A 1 200 ? -16.625 -7.902 2.119 1 90.56 200 ALA A O 1
ATOM 1660 N N . THR A 1 201 ? -14.547 -8.664 1.995 1 90.25 201 THR A N 1
ATOM 1661 C CA . THR A 1 201 ? -14.219 -7.582 1.069 1 90.25 201 THR A CA 1
ATOM 1662 C C . THR A 1 201 ? -14.5 -8 -0.371 1 90.25 201 THR A C 1
ATOM 1664 O O . THR A 1 201 ? -14.391 -7.188 -1.292 1 90.25 201 THR A O 1
ATOM 1667 N N . GLY A 1 202 ? -14.953 -9.242 -0.552 1 87.56 202 GLY A N 1
ATOM 1668 C CA . GLY A 1 202 ? -15.328 -9.711 -1.875 1 87.56 202 GLY A CA 1
ATOM 1669 C C . GLY A 1 202 ? -16.812 -9.945 -2.027 1 87.56 202 GLY A C 1
ATOM 1670 O O . GLY A 1 202 ? -17.578 -9.703 -1.094 1 87.56 202 GLY A O 1
ATOM 1671 N N . VAL A 1 203 ? -17.25 -10.289 -3.162 1 83.69 203 VAL A N 1
ATOM 1672 C CA . VAL A 1 203 ? -18.672 -10.438 -3.445 1 83.69 203 VAL A CA 1
ATOM 1673 C C . VAL A 1 203 ? -19.156 -11.805 -2.971 1 83.69 203 VAL A C 1
ATOM 1675 O O . VAL A 1 203 ? -20.344 -12.008 -2.727 1 83.69 203 VAL A O 1
ATOM 1678 N N . LEU A 1 204 ? -18.359 -12.664 -2.832 1 72.75 204 LEU A N 1
ATOM 1679 C CA . LEU A 1 204 ? -18.766 -14 -2.424 1 72.75 204 LEU A CA 1
ATOM 1680 C C . LEU A 1 204 ? -19.188 -14.023 -0.957 1 72.75 204 LEU A C 1
ATOM 1682 O O . LEU A 1 204 ? -19.844 -14.961 -0.508 1 72.75 204 LEU A O 1
ATOM 1686 N N . SER A 1 205 ? -18.906 -13.086 -0.234 1 63.62 205 SER A N 1
ATOM 1687 C CA . SER A 1 205 ? -19.281 -12.984 1.173 1 63.62 205 SER A CA 1
ATOM 1688 C C . SER A 1 205 ? -20.781 -12.766 1.333 1 63.62 205 SER A C 1
ATOM 1690 O O . SER A 1 205 ? -21.375 -13.219 2.309 1 63.62 205 SER A O 1
ATOM 1692 N N . LYS A 1 206 ? -21.438 -12.117 0.444 1 58.53 206 LYS A N 1
ATOM 1693 C CA . LYS A 1 206 ? -22.859 -11.758 0.493 1 58.53 206 LYS A CA 1
ATOM 1694 C C . LYS A 1 206 ? -23.734 -12.938 0.093 1 58.53 206 LYS A C 1
ATOM 1696 O O . LYS A 1 206 ? -24.859 -13.086 0.593 1 58.53 206 LYS A O 1
ATOM 1701 N N . GLY A 1 207 ? -23.297 -13.617 -0.767 1 45.72 207 GLY A N 1
ATOM 1702 C CA . GLY A 1 207 ? -24.078 -14.758 -1.191 1 45.72 207 GLY A CA 1
ATOM 1703 C C . GLY A 1 207 ? -24.234 -15.82 -0.112 1 45.72 207 GLY A C 1
ATOM 1704 O O . GLY A 1 207 ? -25.25 -16.5 -0.038 1 45.72 207 GLY A O 1
ATOM 1705 N N . ALA A 1 208 ? -23.297 -15.93 0.663 1 48.41 208 ALA A N 1
ATOM 1706 C CA . ALA A 1 208 ? -23.359 -16.906 1.751 1 48.41 208 ALA A CA 1
ATOM 1707 C C . ALA A 1 208 ? -24.359 -16.453 2.822 1 48.41 208 ALA A C 1
ATOM 1709 O O . ALA A 1 208 ? -25.031 -17.281 3.439 1 48.41 208 ALA A O 1
ATOM 1710 N N . LEU A 1 209 ? -24.438 -15.164 2.971 1 46.12 209 LEU A N 1
ATOM 1711 C CA . LEU A 1 209 ? -25.406 -14.648 3.943 1 46.12 209 LEU A CA 1
ATOM 1712 C C . LEU A 1 209 ? -26.828 -14.906 3.482 1 46.12 209 LEU A C 1
ATOM 1714 O O . LEU A 1 209 ? -27.703 -15.234 4.293 1 46.12 209 LEU A O 1
ATOM 1718 N N . ILE A 1 210 ? -27.047 -14.812 2.201 1 47.06 210 ILE A N 1
ATOM 1719 C CA . ILE A 1 210 ? -28.391 -15.07 1.696 1 47.06 210 ILE A CA 1
ATOM 1720 C C . ILE A 1 210 ? -28.688 -16.562 1.794 1 47.06 210 ILE A C 1
ATOM 1722 O O . ILE A 1 210 ? -29.812 -16.953 2.158 1 47.06 210 ILE A O 1
ATOM 1726 N N . SER A 1 211 ? -27.734 -17.312 1.497 1 43.97 211 SER A N 1
ATOM 1727 C CA . SER A 1 211 ? -28 -18.75 1.541 1 43.97 211 SER A CA 1
ATOM 1728 C C . SER A 1 211 ? -28.25 -19.219 2.969 1 43.97 211 SER A C 1
ATOM 1730 O O . SER A 1 211 ? -29.078 -20.109 3.197 1 43.97 211 SER A O 1
ATOM 1732 N N . ILE A 1 212 ? -27.688 -18.672 3.877 1 44.06 212 ILE A N 1
ATOM 1733 C CA . ILE A 1 212 ? -27.922 -19.047 5.266 1 44.06 212 ILE A CA 1
ATOM 1734 C C . ILE A 1 212 ? -29.266 -18.484 5.73 1 44.06 212 ILE A C 1
ATOM 1736 O O . ILE A 1 212 ? -30.031 -19.172 6.414 1 44.06 212 ILE A O 1
ATOM 1740 N N . ARG A 1 213 ? -29.562 -17.328 5.27 1 48.31 213 ARG A N 1
ATOM 1741 C CA . ARG A 1 213 ? -30.875 -16.797 5.605 1 48.31 213 ARG A CA 1
ATOM 1742 C C . ARG A 1 213 ? -31.969 -17.562 4.863 1 48.31 213 ARG A C 1
ATOM 1744 O O . ARG A 1 213 ? -33.094 -17.688 5.367 1 48.31 213 ARG A O 1
ATOM 1751 N N . GLY A 1 214 ? -31.641 -17.906 3.787 1 42.12 214 GLY A N 1
ATOM 1752 C CA . GLY A 1 214 ? -32.625 -18.672 3.035 1 42.12 214 GLY A CA 1
ATOM 1753 C C . GLY A 1 214 ? -32.875 -20.031 3.646 1 42.12 214 GLY A C 1
ATOM 1754 O O . GLY A 1 214 ? -34 -20.562 3.541 1 42.12 214 GLY A O 1
ATOM 1755 N N . ASP A 1 215 ? -31.969 -20.609 4.312 1 43.16 215 ASP A N 1
ATOM 1756 C CA . ASP A 1 215 ? -32.219 -21.906 4.941 1 43.16 215 ASP A CA 1
ATOM 1757 C C . ASP A 1 215 ? -33 -21.734 6.258 1 43.16 215 ASP A C 1
ATOM 1759 O O . ASP A 1 215 ? -33.562 -22.688 6.777 1 43.16 215 ASP A O 1
ATOM 1763 N N . SER A 1 216 ? -32.875 -20.656 6.918 1 38.75 216 SER A N 1
ATOM 1764 C CA . SER A 1 216 ? -33.625 -20.516 8.164 1 38.75 216 SER A CA 1
ATOM 1765 C C . SER A 1 216 ? -35.094 -20.203 7.906 1 38.75 216 SER A C 1
ATOM 1767 O O . SER A 1 216 ? -35.906 -20.172 8.836 1 38.75 216 SER A O 1
ATOM 1769 N N . LEU A 1 217 ? -35.406 -19.75 6.648 1 36.75 217 LEU A N 1
ATOM 1770 C CA . LEU A 1 217 ? -36.812 -19.5 6.355 1 36.75 217 LEU A CA 1
ATOM 1771 C C . LEU A 1 217 ? -37.5 -20.75 5.809 1 36.75 217 LEU A C 1
ATOM 1773 O O . LEU A 1 217 ? -38.688 -20.75 5.551 1 36.75 217 LEU A O 1
ATOM 1777 N N . LEU A 1 218 ? -36.656 -21.719 5.559 1 26.75 218 LEU A N 1
ATOM 1778 C CA . LEU A 1 218 ? -37.406 -22.922 5.238 1 26.75 218 LEU A CA 1
ATOM 1779 C C . LEU A 1 218 ? -37.625 -23.781 6.48 1 26.75 218 LEU A C 1
ATOM 1781 O O . LEU A 1 218 ? -36.719 -23.906 7.309 1 26.75 218 LEU A O 1
ATOM 1785 N N . MET B 1 1 ? 27.391 17.172 15.906 1 41.09 1 MET B N 1
ATOM 1786 C CA . MET B 1 1 ? 26.359 17.219 16.938 1 41.09 1 MET B CA 1
ATOM 1787 C C . MET B 1 1 ? 25.531 18.5 16.812 1 41.09 1 MET B C 1
ATOM 1789 O O . MET B 1 1 ? 26.094 19.594 16.719 1 41.09 1 MET B O 1
ATOM 1793 N N . ARG B 1 2 ? 24.281 18.344 16.297 1 55 2 ARG B N 1
ATOM 1794 C CA . ARG B 1 2 ? 23.531 19.578 16.125 1 55 2 ARG B CA 1
ATOM 1795 C C . ARG B 1 2 ? 23.516 20.391 17.406 1 55 2 ARG B C 1
ATOM 1797 O O . ARG B 1 2 ? 23.391 19.828 18.5 1 55 2 ARG B O 1
ATOM 1804 N N . GLU B 1 3 ? 24.062 21.516 17.422 1 61.06 3 GLU B N 1
ATOM 1805 C CA . GLU B 1 3 ? 24.109 22.453 18.531 1 61.06 3 GLU B CA 1
ATOM 1806 C C . GLU B 1 3 ? 22.703 22.734 19.078 1 61.06 3 GLU B C 1
ATOM 1808 O O . GLU B 1 3 ? 22.547 23.281 20.172 1 61.06 3 GLU B O 1
ATOM 1813 N N . GLU B 1 4 ? 21.688 22.109 18.422 1 70.69 4 GLU B N 1
ATOM 1814 C CA . GLU B 1 4 ? 20.328 22.406 18.844 1 70.69 4 GLU B CA 1
ATOM 1815 C C . GLU B 1 4 ? 19.875 21.438 19.953 1 70.69 4 GLU B C 1
ATOM 1817 O O . GLU B 1 4 ? 20.344 20.312 20.016 1 70.69 4 GLU B O 1
ATOM 1822 N N . GLU B 1 5 ? 19.078 21.984 20.828 1 87.69 5 GLU B N 1
ATOM 1823 C CA . GLU B 1 5 ? 18.547 21.188 21.922 1 87.69 5 GLU B CA 1
ATOM 1824 C C . GLU B 1 5 ? 17.625 20.094 21.422 1 87.69 5 GLU B C 1
ATOM 1826 O O . GLU B 1 5 ? 16.625 20.375 20.75 1 87.69 5 GLU B O 1
ATOM 1831 N N . PRO B 1 6 ? 17.938 18.906 21.609 1 93 6 PRO B N 1
ATOM 1832 C CA . PRO B 1 6 ? 17.188 17.766 21.078 1 93 6 PRO B CA 1
ATOM 1833 C C . PRO B 1 6 ? 15.703 17.812 21.438 1 93 6 PRO B C 1
ATOM 1835 O O . PRO B 1 6 ? 14.852 17.5 20.594 1 93 6 PRO B O 1
ATOM 1838 N N . TRP B 1 7 ? 15.398 18.172 22.609 1 93.69 7 TRP B N 1
ATOM 1839 C CA . TRP B 1 7 ? 14.008 18.172 23.062 1 93.69 7 TRP B CA 1
ATOM 1840 C C . TRP B 1 7 ? 13.219 19.297 22.391 1 93.69 7 TRP B C 1
ATOM 1842 O O . TRP B 1 7 ? 12.016 19.172 22.141 1 93.69 7 TRP B O 1
ATOM 1852 N N . ALA B 1 8 ? 13.844 20.406 22.141 1 93.31 8 ALA B N 1
ATOM 1853 C CA . ALA B 1 8 ? 13.195 21.484 21.406 1 93.31 8 ALA B CA 1
ATOM 1854 C C . ALA B 1 8 ? 12.844 21.047 19.984 1 93.31 8 ALA B C 1
ATOM 1856 O O . ALA B 1 8 ? 11.742 21.297 19.5 1 93.31 8 ALA B O 1
ATOM 1857 N N . LEU B 1 9 ? 13.805 20.406 19.359 1 94.06 9 LEU B N 1
ATOM 1858 C CA . LEU B 1 9 ? 13.57 19.875 18.016 1 94.06 9 LEU B CA 1
ATOM 1859 C C . LEU B 1 9 ? 12.445 18.844 18.031 1 94.06 9 LEU B C 1
ATOM 1861 O O . LEU B 1 9 ? 11.562 18.875 17.172 1 94.06 9 LEU B O 1
ATOM 1865 N N . PHE B 1 10 ? 12.469 18.031 18.984 1 96.5 10 PHE B N 1
ATOM 1866 C CA . PHE B 1 10 ? 11.438 17.016 19.109 1 96.5 10 PHE B CA 1
ATOM 1867 C C . PHE B 1 10 ? 10.062 17.641 19.281 1 96.5 10 PHE B C 1
ATOM 1869 O O . PHE B 1 10 ? 9.086 17.188 18.688 1 96.5 10 PHE B O 1
ATOM 1876 N N . THR B 1 11 ? 9.984 18.656 20.062 1 96.31 11 THR B N 1
ATOM 1877 C CA . THR B 1 11 ? 8.719 19.328 20.312 1 96.31 11 THR B CA 1
ATOM 1878 C C . THR B 1 11 ? 8.188 19.984 19.047 1 96.31 11 THR B C 1
ATOM 1880 O O . THR B 1 11 ? 7.016 19.812 18.688 1 96.31 11 THR B O 1
ATOM 1883 N N . THR B 1 12 ? 9.016 20.625 18.297 1 95.88 12 THR B N 1
ATOM 1884 C CA . THR B 1 12 ? 8.57 21.359 17.125 1 95.88 12 THR B CA 1
ATOM 1885 C C . THR B 1 12 ? 8.289 20.406 15.961 1 95.88 12 THR B C 1
ATOM 1887 O O . THR B 1 12 ? 7.453 20.703 15.102 1 95.88 12 THR B O 1
ATOM 1890 N N . THR B 1 13 ? 8.898 19.25 16.016 1 95.88 13 THR B N 1
ATOM 1891 C CA . THR B 1 13 ? 8.773 18.391 14.836 1 95.88 13 THR B CA 1
ATOM 1892 C C . THR B 1 13 ? 7.871 17.203 15.117 1 95.88 13 THR B C 1
ATOM 1894 O O . THR B 1 13 ? 7.258 16.656 14.203 1 95.88 13 THR B O 1
ATOM 1897 N N . VAL B 1 14 ? 7.742 16.797 16.344 1 96.75 14 VAL B N 1
ATOM 1898 C CA . VAL B 1 14 ? 6.953 15.609 16.641 1 96.75 14 VAL B CA 1
ATOM 1899 C C . VAL B 1 14 ? 5.66 16.016 17.344 1 96.75 14 VAL B C 1
ATOM 1901 O O . VAL B 1 14 ? 4.566 15.672 16.891 1 96.75 14 VAL B O 1
ATOM 1904 N N . VAL B 1 15 ? 5.77 16.812 18.391 1 96.81 15 VAL B N 1
ATOM 1905 C CA . VAL B 1 15 ? 4.605 17.203 19.172 1 96.81 15 VAL B CA 1
ATOM 1906 C C . VAL B 1 15 ? 3.66 18.047 18.328 1 96.81 15 VAL B C 1
ATOM 1908 O O . VAL B 1 15 ? 2.441 18 18.5 1 96.81 15 VAL B O 1
ATOM 1911 N N . SER B 1 16 ? 4.219 18.703 17.375 1 96.56 16 SER B N 1
ATOM 1912 C CA . SER B 1 16 ? 3.445 19.578 16.484 1 96.56 16 SER B CA 1
ATOM 1913 C C . SER B 1 16 ? 2.479 18.766 15.633 1 96.56 16 SER B C 1
ATOM 1915 O O . SER B 1 16 ? 1.577 19.328 15.008 1 96.56 16 SER B O 1
ATOM 1917 N N . HIS B 1 17 ? 2.574 17.391 15.633 1 97 17 HIS B N 1
ATOM 1918 C CA . HIS B 1 17 ? 1.668 16.547 14.867 1 97 17 HIS B CA 1
ATOM 1919 C C . HIS B 1 17 ? 0.398 16.25 15.656 1 97 17 HIS B C 1
ATOM 1921 O O . HIS B 1 17 ? -0.546 15.656 15.117 1 97 17 HIS B O 1
ATOM 1927 N N . LEU B 1 18 ? 0.268 16.609 16.875 1 95.75 18 LEU B N 1
ATOM 1928 C CA . LEU B 1 18 ? -0.833 16.234 17.766 1 95.75 18 LEU B CA 1
ATOM 1929 C C . LEU B 1 18 ? -2.172 16.656 17.172 1 95.75 18 LEU B C 1
ATOM 1931 O O . LEU B 1 18 ? -3.152 15.922 17.25 1 95.75 18 LEU B O 1
ATOM 1935 N N . PRO B 1 19 ? -2.273 17.75 16.516 1 97.06 19 PRO B N 1
ATOM 1936 C CA . PRO B 1 19 ? -3.566 18.156 15.961 1 97.06 19 PRO B CA 1
ATOM 1937 C C . PRO B 1 19 ? -4.02 17.281 14.797 1 97.06 19 PRO B C 1
ATOM 1939 O O . PRO B 1 19 ? -5.137 17.438 14.297 1 97.06 19 PRO B O 1
ATOM 1942 N N . MET B 1 20 ? -3.189 16.328 14.383 1 97.69 20 MET B N 1
ATOM 1943 C CA . MET B 1 20 ? -3.602 15.391 13.344 1 97.69 20 MET B CA 1
ATOM 1944 C C . MET B 1 20 ? -4.449 14.266 13.938 1 97.69 20 MET B C 1
ATOM 1946 O O . MET B 1 20 ? -5.094 13.516 13.195 1 97.69 20 MET B O 1
ATOM 1950 N N . LEU B 1 21 ? -4.484 14.109 15.211 1 97.88 21 LEU B N 1
ATOM 1951 C CA . LEU B 1 21 ? -5.133 12.977 15.867 1 97.88 21 LEU B CA 1
ATOM 1952 C C . LEU B 1 21 ? -6.641 13.023 15.664 1 97.88 21 LEU B C 1
ATOM 1954 O O . LEU B 1 21 ? -7.277 11.984 15.445 1 97.88 21 LEU B O 1
ATOM 1958 N N . PRO B 1 22 ? -7.305 14.195 15.711 1 97.75 22 PRO B N 1
ATOM 1959 C CA . PRO B 1 22 ? -8.742 14.234 15.422 1 97.75 22 PRO B CA 1
ATOM 1960 C C . PRO B 1 22 ? -9.078 13.719 14.031 1 97.75 22 PRO B C 1
ATOM 1962 O O . PRO B 1 22 ? -10.109 13.07 13.836 1 97.75 22 PRO B O 1
ATOM 1965 N N . THR B 1 23 ? -8.234 14.016 13.07 1 98.25 23 THR B N 1
ATOM 1966 C CA . THR B 1 23 ? -8.461 13.539 11.711 1 98.25 23 THR B CA 1
ATOM 1967 C C . THR B 1 23 ? -8.344 12.016 11.648 1 98.25 23 THR B C 1
ATOM 1969 O O . THR B 1 23 ? -9.172 11.352 11.016 1 98.25 23 THR B O 1
ATOM 1972 N N . VAL B 1 24 ? -7.367 11.508 12.297 1 98.31 24 VAL B N 1
ATOM 1973 C CA . VAL B 1 24 ? -7.195 10.062 12.344 1 98.31 24 VAL B CA 1
ATOM 1974 C C . VAL B 1 24 ? -8.406 9.414 13.008 1 98.31 24 VAL B C 1
ATOM 1976 O O . VAL B 1 24 ? -8.93 8.414 12.516 1 98.31 24 VAL B O 1
ATOM 1979 N N . TYR B 1 25 ? -8.812 9.969 14.094 1 98 25 TYR B N 1
ATOM 1980 C CA . TYR B 1 25 ? -10 9.484 14.789 1 98 25 TYR B CA 1
ATOM 1981 C C . TYR B 1 25 ? -11.219 9.523 13.867 1 98 25 TYR B C 1
ATOM 1983 O O . TYR B 1 25 ? -12.016 8.578 13.852 1 98 25 TYR B O 1
ATOM 1991 N N . LEU B 1 26 ? -11.359 10.57 13.117 1 97.12 26 LEU B N 1
ATOM 1992 C CA . LEU B 1 26 ? -12.453 10.719 12.156 1 97.12 26 LEU B CA 1
ATOM 1993 C C . LEU B 1 26 ? -12.438 9.57 11.148 1 97.12 26 LEU B C 1
ATOM 1995 O O . LEU B 1 26 ? -13.492 9.031 10.812 1 97.12 26 LEU B O 1
ATOM 1999 N N . PHE B 1 27 ? -11.258 9.234 10.656 1 97.81 27 PHE B N 1
ATOM 2000 C CA . PHE B 1 27 ? -11.141 8.156 9.68 1 97.81 27 PHE B CA 1
ATOM 2001 C C . PHE B 1 27 ? -11.648 6.844 10.258 1 97.81 27 PHE B C 1
ATOM 2003 O O . PHE B 1 27 ? -12.406 6.121 9.609 1 97.81 27 PHE B O 1
ATOM 2010 N N . PHE B 1 28 ? -11.289 6.602 11.492 1 96.44 28 PHE B N 1
ATOM 2011 C CA . PHE B 1 28 ? -11.734 5.367 12.125 1 96.44 28 PHE B CA 1
ATOM 2012 C C . PHE B 1 28 ? -13.234 5.406 12.391 1 96.44 28 PHE B C 1
ATOM 2014 O O . PHE B 1 28 ? -13.938 4.43 12.141 1 96.44 28 PHE B O 1
ATOM 2021 N N . ARG B 1 29 ? -13.727 6.504 12.836 1 95.44 29 ARG B N 1
ATOM 2022 C CA . ARG B 1 29 ? -15.141 6.656 13.172 1 95.44 29 ARG B CA 1
ATOM 2023 C C . ARG B 1 29 ? -16.016 6.488 11.93 1 95.44 29 ARG B C 1
ATOM 2025 O O . ARG B 1 29 ? -17.094 5.902 12 1 95.44 29 ARG B O 1
ATOM 2032 N N . ARG B 1 30 ? -15.484 6.926 10.82 1 95.19 30 ARG B N 1
ATOM 2033 C CA . ARG B 1 30 ? -16.266 6.883 9.586 1 95.19 30 ARG B CA 1
ATOM 2034 C C . ARG B 1 30 ? -15.898 5.656 8.75 1 95.19 30 ARG B C 1
ATOM 2036 O O . ARG B 1 30 ? -16.344 5.516 7.613 1 95.19 30 ARG B O 1
ATOM 2043 N N . ARG B 1 31 ? -14.938 4.852 9.266 1 95 31 ARG B N 1
ATOM 2044 C CA . ARG B 1 31 ? -14.508 3.594 8.664 1 95 31 ARG B CA 1
ATOM 2045 C C . ARG B 1 31 ? -13.844 3.83 7.312 1 95 31 ARG B C 1
ATOM 2047 O O . ARG B 1 31 ? -14.055 3.064 6.367 1 95 31 ARG B O 1
ATOM 2054 N N . TYR B 1 32 ? -13.203 5.016 7.246 1 96.19 32 TYR B N 1
ATOM 2055 C CA . TYR B 1 32 ? -12.258 5.254 6.16 1 96.19 32 TYR B CA 1
ATOM 2056 C C . TYR B 1 32 ? -10.953 4.512 6.398 1 96.19 32 TYR B C 1
ATOM 2058 O O . TYR B 1 32 ? -9.945 5.117 6.773 1 96.19 32 TYR B O 1
ATOM 2066 N N . VAL B 1 33 ? -10.953 3.246 6.105 1 97.38 33 VAL B N 1
ATOM 2067 C CA . VAL B 1 33 ? -9.883 2.363 6.566 1 97.38 33 VAL B CA 1
ATOM 2068 C C . VAL B 1 33 ? -8.586 2.701 5.84 1 97.38 33 VAL B C 1
ATOM 2070 O O . VAL B 1 33 ? -7.52 2.758 6.457 1 97.38 33 VAL B O 1
ATOM 2073 N N . TYR B 1 34 ? -8.617 2.893 4.539 1 98.44 34 TYR B N 1
ATOM 2074 C CA . TYR B 1 34 ? -7.418 3.252 3.789 1 98.44 34 TYR B CA 1
ATOM 2075 C C . TYR B 1 34 ? -6.793 4.527 4.336 1 98.44 34 TYR B C 1
ATOM 2077 O O . TYR B 1 34 ? -5.586 4.578 4.59 1 98.44 34 TYR B O 1
ATOM 2085 N N . GLU B 1 35 ? -7.613 5.562 4.559 1 98.44 35 GLU B N 1
ATOM 2086 C CA . GLU B 1 35 ? -7.164 6.844 5.086 1 98.44 35 GLU B CA 1
ATOM 2087 C C . GLU B 1 35 ? -6.543 6.684 6.473 1 98.44 35 GLU B C 1
ATOM 2089 O O . GLU B 1 35 ? -5.488 7.258 6.758 1 98.44 35 GLU B O 1
ATOM 2094 N N . ALA B 1 36 ? -7.246 5.898 7.246 1 98.31 36 ALA B N 1
ATOM 2095 C CA . ALA B 1 36 ? -6.758 5.684 8.609 1 98.31 36 ALA B CA 1
ATOM 2096 C C . ALA B 1 36 ? -5.383 5.016 8.602 1 98.31 36 ALA B C 1
ATOM 2098 O O . ALA B 1 36 ? -4.473 5.445 9.312 1 98.31 36 ALA B O 1
ATOM 2099 N N . CYS B 1 37 ? -5.195 4.039 7.793 1 98.62 37 CYS B N 1
ATOM 2100 C CA . CYS B 1 37 ? -3.949 3.281 7.754 1 98.62 37 CYS B CA 1
ATOM 2101 C C . CYS B 1 37 ? -2.809 4.133 7.207 1 98.62 37 CYS B C 1
ATOM 2103 O O . CYS B 1 37 ? -1.698 4.109 7.738 1 98.62 37 CYS B O 1
ATOM 2105 N N . ILE B 1 38 ? -3.082 4.891 6.176 1 98.75 38 ILE B N 1
ATOM 2106 C CA . ILE B 1 38 ? -2.055 5.754 5.605 1 98.75 38 ILE B CA 1
ATOM 2107 C C . ILE B 1 38 ? -1.683 6.844 6.605 1 98.75 38 ILE B C 1
ATOM 2109 O O . ILE B 1 38 ? -0.509 7.203 6.734 1 98.75 38 ILE B O 1
ATOM 2113 N N . ALA B 1 39 ? -2.719 7.375 7.312 1 98.56 39 ALA B N 1
ATOM 2114 C CA . ALA B 1 39 ? -2.461 8.414 8.305 1 98.56 39 ALA B CA 1
ATOM 2115 C C . ALA B 1 39 ? -1.605 7.879 9.453 1 98.56 39 ALA B C 1
ATOM 2117 O O . ALA B 1 39 ? -0.652 8.531 9.883 1 98.56 39 ALA B O 1
ATOM 2118 N N . VAL B 1 40 ? -1.896 6.746 9.914 1 98.56 40 VAL B N 1
ATOM 2119 C CA . VAL B 1 40 ? -1.126 6.141 11 1 98.56 40 VAL B CA 1
ATOM 2120 C C . VAL B 1 40 ? 0.289 5.828 10.516 1 98.56 40 VAL B C 1
ATOM 2122 O O . VAL B 1 40 ? 1.262 6.059 11.234 1 98.56 40 VAL B O 1
ATOM 2125 N N . PHE B 1 41 ? 0.385 5.312 9.359 1 98.81 41 PHE B N 1
ATOM 2126 C CA . PHE B 1 41 ? 1.685 5.035 8.758 1 98.81 41 PHE B CA 1
ATOM 2127 C C . PHE B 1 41 ? 2.518 6.305 8.656 1 98.81 41 PHE B C 1
ATOM 2129 O O . PHE B 1 41 ? 3.703 6.309 8.984 1 98.81 41 PHE B O 1
ATOM 2136 N N . GLY B 1 42 ? 1.87 7.352 8.188 1 98.38 42 GLY B N 1
ATOM 2137 C CA . GLY B 1 42 ? 2.557 8.625 8.047 1 98.38 42 GLY B CA 1
ATOM 2138 C C . GLY B 1 42 ? 2.984 9.219 9.375 1 98.38 42 GLY B C 1
ATOM 2139 O O . GLY B 1 42 ? 4.121 9.68 9.523 1 98.38 42 GLY B O 1
ATOM 2140 N N . LEU B 1 43 ? 2.064 9.188 10.32 1 98.25 43 LEU B N 1
ATOM 2141 C CA . LEU B 1 43 ? 2.377 9.719 11.641 1 98.25 43 LEU B CA 1
ATOM 2142 C C . LEU B 1 43 ? 3.512 8.93 12.289 1 98.25 43 LEU B C 1
ATOM 2144 O O . LEU B 1 43 ? 4.395 9.516 12.922 1 98.25 43 LEU B O 1
ATOM 2148 N N . THR B 1 44 ? 3.525 7.625 12.117 1 98.38 44 THR B N 1
ATOM 2149 C CA . THR B 1 44 ? 4.574 6.777 12.664 1 98.38 44 THR B CA 1
ATOM 2150 C C . THR B 1 44 ? 5.914 7.07 12 1 98.38 44 THR B C 1
ATOM 2152 O O . THR B 1 44 ? 6.934 7.211 12.68 1 98.38 44 THR B O 1
ATOM 2155 N N . SER B 1 45 ? 5.891 7.191 10.711 1 98.5 45 SER B N 1
ATOM 2156 C CA . SER B 1 45 ? 7.121 7.469 9.977 1 98.5 45 SER B CA 1
ATOM 2157 C C . SER B 1 45 ? 7.691 8.836 10.352 1 98.5 45 SER B C 1
ATOM 2159 O O . SER B 1 45 ? 8.898 8.984 10.531 1 98.5 45 SER B O 1
ATOM 2161 N N . SER B 1 46 ? 6.793 9.797 10.516 1 97.88 46 SER B N 1
ATOM 2162 C CA . SER B 1 46 ? 7.234 11.133 10.898 1 97.88 46 SER B CA 1
ATOM 2163 C C . SER B 1 46 ? 7.785 11.148 12.32 1 97.88 46 SER B C 1
ATOM 2165 O O . SER B 1 46 ? 8.797 11.797 12.594 1 97.88 46 SER B O 1
ATOM 2167 N N . LEU B 1 47 ? 7.102 10.477 13.195 1 98 47 LEU B N 1
ATOM 2168 C CA . LEU B 1 47 ? 7.578 10.344 14.57 1 98 47 LEU B CA 1
ATOM 2169 C C . LEU B 1 47 ? 8.984 9.758 14.602 1 98 47 LEU B C 1
ATOM 2171 O O . LEU B 1 47 ? 9.875 10.312 15.25 1 98 47 LEU B O 1
ATOM 2175 N N . MET B 1 48 ? 9.188 8.68 13.883 1 98.5 48 MET B N 1
ATOM 2176 C CA . MET B 1 48 ? 10.477 7.996 13.883 1 98.5 48 MET B CA 1
ATOM 2177 C C . MET B 1 48 ? 11.547 8.852 13.219 1 98.5 48 MET B C 1
ATOM 2179 O O . MET B 1 48 ? 12.672 8.953 13.711 1 98.5 48 MET B O 1
ATOM 2183 N N . TYR B 1 49 ? 11.156 9.445 12.148 1 97.88 49 TYR B N 1
ATOM 2184 C CA . TYR B 1 49 ? 12.062 10.32 11.414 1 97.88 49 TYR B CA 1
ATOM 2185 C C . TYR B 1 49 ? 12.57 11.453 12.297 1 97.88 49 TYR B C 1
ATOM 2187 O O . TYR B 1 49 ? 13.781 11.641 12.453 1 97.88 49 TYR B O 1
ATOM 2195 N N . HIS B 1 50 ? 11.734 12.148 12.883 1 96.81 50 HIS B N 1
ATOM 2196 C CA . HIS B 1 50 ? 12.102 13.328 13.656 1 96.81 50 HIS B CA 1
ATOM 2197 C C . HIS B 1 50 ? 12.727 12.945 14.992 1 96.81 50 HIS B C 1
ATOM 2199 O O . HIS B 1 50 ? 13.547 13.688 15.539 1 96.81 50 HIS B O 1
ATOM 2205 N N . THR B 1 51 ? 12.312 11.781 15.531 1 97.56 51 THR B N 1
ATOM 2206 C CA . THR B 1 51 ? 13.016 11.281 16.703 1 97.56 51 THR B CA 1
ATOM 2207 C C . THR B 1 51 ? 14.477 11 16.391 1 97.56 51 THR B C 1
ATOM 2209 O O . THR B 1 51 ? 15.375 11.398 17.141 1 97.56 51 THR B O 1
ATOM 2212 N N . CYS B 1 52 ? 14.688 10.297 15.273 1 97.25 52 CYS B N 1
ATOM 2213 C CA . CYS B 1 52 ? 16.062 10.023 14.844 1 97.25 52 CYS B CA 1
ATOM 2214 C C . CYS B 1 52 ? 16.828 11.32 14.609 1 97.25 52 CYS B C 1
ATOM 2216 O O . CYS B 1 52 ? 18 11.422 14.953 1 97.25 52 CYS B O 1
ATOM 2218 N N . GLN B 1 53 ? 16.141 12.273 14.047 1 94.44 53 GLN B N 1
ATOM 2219 C CA . GLN B 1 53 ? 16.734 13.578 13.773 1 94.44 53 GLN B CA 1
ATOM 2220 C C . GLN B 1 53 ? 17.062 14.32 15.07 1 94.44 53 GLN B C 1
ATOM 2222 O O . GLN B 1 53 ? 18.156 14.859 15.219 1 94.44 53 GLN B O 1
ATOM 2227 N N . SER B 1 54 ? 16.203 14.336 15.977 1 94.75 54 SER B N 1
ATOM 2228 C CA . SER B 1 54 ? 16.328 15.125 17.203 1 94.75 54 SER B CA 1
ATOM 2229 C C . SER B 1 54 ? 17.391 14.539 18.125 1 94.75 54 SER B C 1
ATOM 2231 O O . SER B 1 54 ? 18.125 15.273 18.781 1 94.75 54 SER B O 1
ATOM 2233 N N . PHE B 1 55 ? 17.531 13.281 18.156 1 96.56 55 PHE B N 1
ATOM 2234 C CA . PHE B 1 55 ? 18.375 12.656 19.172 1 96.56 55 PHE B CA 1
ATOM 2235 C C . PHE B 1 55 ? 19.578 11.977 18.516 1 96.56 55 PHE B C 1
ATOM 2237 O O . PHE B 1 55 ? 20.359 11.305 19.203 1 96.56 55 PHE B O 1
ATOM 2244 N N . ASP B 1 56 ? 19.703 12.125 17.25 1 94.88 56 ASP B N 1
ATOM 2245 C CA . ASP B 1 56 ? 20.812 11.539 16.516 1 94.88 56 ASP B CA 1
ATOM 2246 C C . ASP B 1 56 ? 20.938 10.039 16.797 1 94.88 56 ASP B C 1
ATOM 2248 O O . ASP B 1 56 ? 21.984 9.57 17.234 1 94.88 56 ASP B O 1
ATOM 2252 N N . THR B 1 57 ? 19.812 9.391 16.578 1 96.81 57 THR B N 1
ATOM 2253 C CA . THR B 1 57 ? 19.75 7.957 16.859 1 96.81 57 THR B CA 1
ATOM 2254 C C . THR B 1 57 ? 19.156 7.203 15.68 1 96.81 57 THR B C 1
ATOM 2256 O O . THR B 1 57 ? 18.719 7.812 14.711 1 96.81 57 THR B O 1
ATOM 2259 N N . GLU B 1 58 ? 19.312 5.914 15.695 1 97.56 58 GLU B N 1
ATOM 2260 C CA . GLU B 1 58 ? 18.688 5.016 14.727 1 97.56 58 GLU B CA 1
ATOM 2261 C C . GLU B 1 58 ? 17.688 4.09 15.406 1 97.56 58 GLU B C 1
ATOM 2263 O O . GLU B 1 58 ? 17.984 3.473 16.422 1 97.56 58 GLU B O 1
ATOM 2268 N N . ILE B 1 59 ? 16.531 4.121 14.852 1 98 59 ILE B N 1
ATOM 2269 C CA . ILE B 1 59 ? 15.484 3.215 15.32 1 98 59 ILE B CA 1
ATOM 2270 C C . ILE B 1 59 ? 15.047 2.295 14.188 1 98 59 ILE B C 1
ATOM 2272 O O . ILE B 1 59 ? 14.164 2.648 13.398 1 98 59 ILE B O 1
ATOM 2276 N N . PHE B 1 60 ? 15.555 1.109 14.094 1 97.69 60 PHE B N 1
ATOM 2277 C CA . PHE B 1 60 ? 15.383 0.149 13.016 1 97.69 60 PHE B CA 1
ATOM 2278 C C . PHE B 1 60 ? 15.883 0.722 11.695 1 97.69 60 PHE B C 1
ATOM 2280 O O . PHE B 1 60 ? 16.766 0.138 11.055 1 97.69 60 PHE B O 1
ATOM 2287 N N . LEU B 1 61 ? 15.336 1.829 11.242 1 98.06 61 LEU B N 1
ATOM 2288 C CA . LEU B 1 61 ? 15.867 2.615 10.141 1 98.06 61 LEU B CA 1
ATOM 2289 C C . LEU B 1 61 ? 16.578 3.867 10.656 1 98.06 61 LEU B C 1
ATOM 2291 O O . LEU B 1 61 ? 16.359 4.285 11.789 1 98.06 61 LEU B O 1
ATOM 2295 N N . ASP B 1 62 ? 17.391 4.43 9.859 1 97.56 62 ASP B N 1
ATOM 2296 C CA . ASP B 1 62 ? 18 5.703 10.219 1 97.56 62 ASP B CA 1
ATOM 2297 C C . ASP B 1 62 ? 17.125 6.875 9.797 1 97.56 62 ASP B C 1
ATOM 2299 O O . ASP B 1 62 ? 16.016 6.672 9.289 1 97.56 62 ASP B O 1
ATOM 2303 N N . GLU B 1 63 ? 17.5 8.039 10.055 1 96.75 63 GLU B N 1
ATOM 2304 C CA . GLU B 1 63 ? 16.75 9.266 9.789 1 96.75 63 GLU B CA 1
ATOM 2305 C C . GLU B 1 63 ? 16.297 9.32 8.328 1 96.75 63 GLU B C 1
ATOM 2307 O O . GLU B 1 63 ? 15.125 9.586 8.055 1 96.75 63 GLU B O 1
ATOM 2312 N N . LEU B 1 64 ? 17.156 9.023 7.418 1 96.44 64 LEU B N 1
ATOM 2313 C CA . LEU B 1 64 ? 16.859 9.133 5.996 1 96.44 64 LEU B CA 1
ATOM 2314 C C . LEU B 1 64 ? 15.883 8.039 5.57 1 96.44 64 LEU B C 1
ATOM 2316 O O . LEU B 1 64 ? 15.039 8.258 4.699 1 96.44 64 LEU B O 1
ATOM 2320 N N . GLY B 1 65 ? 16.031 6.863 6.164 1 97.44 65 GLY B N 1
ATOM 2321 C CA . GLY B 1 65 ? 15.102 5.785 5.887 1 97.44 65 GLY B CA 1
ATOM 2322 C C . GLY B 1 65 ? 13.672 6.121 6.281 1 97.44 65 GLY B C 1
ATOM 2323 O O . GLY B 1 65 ? 12.75 5.934 5.492 1 97.44 65 GLY B O 1
ATOM 2324 N N . TRP B 1 66 ? 13.547 6.625 7.449 1 98.31 66 TRP B N 1
ATOM 2325 C CA . TRP B 1 66 ? 12.227 7.012 7.922 1 98.31 66 TRP B CA 1
ATOM 2326 C C . TRP B 1 66 ? 11.703 8.219 7.148 1 98.31 66 TRP B C 1
ATOM 2328 O O . TRP B 1 66 ? 10.5 8.336 6.906 1 98.31 66 TRP B O 1
ATOM 2338 N N . HIS B 1 67 ? 12.609 9.125 6.777 1 97.25 67 HIS B N 1
ATOM 2339 C CA . HIS B 1 67 ? 12.219 10.297 6.004 1 97.25 67 HIS B CA 1
ATOM 2340 C C . HIS B 1 67 ? 11.625 9.891 4.656 1 97.25 67 HIS B C 1
ATOM 2342 O O . HIS B 1 67 ? 10.664 10.5 4.191 1 97.25 67 HIS B O 1
ATOM 2348 N N . ARG B 1 68 ? 12.148 8.906 4.098 1 97.62 68 ARG B N 1
ATOM 2349 C CA . ARG B 1 68 ? 11.641 8.406 2.824 1 97.62 68 ARG B CA 1
ATOM 2350 C C . ARG B 1 68 ? 10.219 7.859 2.982 1 97.62 68 ARG B C 1
ATOM 2352 O O . ARG B 1 68 ? 9.359 8.109 2.139 1 97.62 68 ARG B O 1
ATOM 2359 N N . LEU B 1 69 ? 10.039 7.102 3.979 1 98.56 69 LEU B N 1
ATOM 2360 C CA . LEU B 1 69 ? 8.711 6.559 4.234 1 98.56 69 LEU B CA 1
ATOM 2361 C C . LEU B 1 69 ? 7.727 7.672 4.562 1 98.56 69 LEU B C 1
ATOM 2363 O O . LEU B 1 69 ? 6.555 7.605 4.18 1 98.56 69 LEU B O 1
ATOM 2367 N N . ASP B 1 70 ? 8.172 8.664 5.316 1 98.12 70 ASP B N 1
ATOM 2368 C CA . ASP B 1 70 ? 7.363 9.844 5.602 1 98.12 70 ASP B CA 1
ATOM 2369 C C . ASP B 1 70 ? 6.938 10.547 4.312 1 98.12 70 ASP B C 1
ATOM 2371 O O . ASP B 1 70 ? 5.781 10.945 4.168 1 98.12 70 ASP B O 1
ATOM 2375 N N . ASN B 1 71 ? 7.875 10.656 3.381 1 97.69 71 ASN B N 1
ATOM 2376 C CA . ASN B 1 71 ? 7.566 11.25 2.082 1 97.69 71 ASN B CA 1
ATOM 2377 C C . ASN B 1 71 ? 6.504 10.445 1.34 1 97.69 71 ASN B C 1
ATOM 2379 O O . ASN B 1 71 ? 5.578 11.008 0.762 1 97.69 71 ASN B O 1
ATOM 2383 N N . ILE B 1 72 ? 6.629 9.195 1.354 1 98.69 72 ILE B N 1
ATOM 2384 C CA . ILE B 1 72 ? 5.668 8.328 0.68 1 98.69 72 ILE B CA 1
ATOM 2385 C C . ILE B 1 72 ? 4.281 8.523 1.288 1 98.69 72 ILE B C 1
ATOM 2387 O O . ILE B 1 72 ? 3.293 8.656 0.565 1 98.69 72 ILE B O 1
ATOM 2391 N N . ALA B 1 73 ? 4.266 8.578 2.586 1 98.62 73 ALA B N 1
ATOM 2392 C CA . ALA B 1 73 ? 2.988 8.727 3.279 1 98.62 73 ALA B CA 1
ATOM 2393 C C . ALA B 1 73 ? 2.348 10.078 2.971 1 98.62 73 ALA B C 1
ATOM 2395 O O . ALA B 1 73 ? 1.143 10.156 2.727 1 98.62 73 ALA B O 1
ATOM 2396 N N . VAL B 1 74 ? 3.119 11.125 2.98 1 97.25 74 VAL B N 1
ATOM 2397 C CA . VAL B 1 74 ? 2.588 12.469 2.773 1 97.25 74 VAL B CA 1
ATOM 2398 C C . VAL B 1 74 ? 2.094 12.617 1.336 1 97.25 74 VAL B C 1
ATOM 2400 O O . VAL B 1 74 ? 1.002 13.133 1.098 1 97.25 74 VAL B O 1
ATOM 2403 N N . ILE B 1 75 ? 2.861 12.141 0.38 1 98.5 75 ILE B N 1
ATOM 2404 C CA . ILE B 1 75 ? 2.471 12.219 -1.023 1 98.5 75 ILE B CA 1
ATOM 2405 C C . ILE B 1 75 ? 1.208 11.383 -1.251 1 98.5 75 ILE B C 1
ATOM 2407 O O . ILE B 1 75 ? 0.272 11.836 -1.914 1 98.5 75 ILE B O 1
ATOM 2411 N N . THR B 1 76 ? 1.2 10.203 -0.703 1 98.88 76 THR B N 1
ATOM 2412 C CA . THR B 1 76 ? 0.008 9.359 -0.766 1 98.88 76 THR B CA 1
ATOM 2413 C C . THR B 1 76 ? -1.18 10.062 -0.11 1 98.88 76 THR B C 1
ATOM 2415 O O . THR B 1 76 ? -2.309 9.969 -0.596 1 98.88 76 THR B O 1
ATOM 2418 N N . GLY B 1 77 ? -0.907 10.742 1.003 1 98.44 77 GLY B N 1
ATOM 2419 C CA . GLY B 1 77 ? -1.946 11.477 1.707 1 98.44 77 GLY B CA 1
ATOM 2420 C C . GLY B 1 77 ? -2.59 12.562 0.86 1 98.44 77 GLY B C 1
ATOM 2421 O O . GLY B 1 77 ? -3.811 12.734 0.89 1 98.44 77 GLY B O 1
ATOM 2422 N N . VAL B 1 78 ? -1.803 13.234 0.123 1 98 78 VAL B N 1
ATOM 2423 C CA . VAL B 1 78 ? -2.338 14.227 -0.804 1 98 78 VAL B CA 1
ATOM 2424 C C . VAL B 1 78 ? -3.225 13.547 -1.84 1 98 78 VAL B C 1
ATOM 2426 O O . VAL B 1 78 ? -4.332 14.008 -2.123 1 98 78 VAL B O 1
ATOM 2429 N N . GLY B 1 79 ? -2.758 12.484 -2.359 1 98.69 79 GLY B N 1
ATOM 2430 C CA . GLY B 1 79 ? -3.551 11.727 -3.309 1 98.69 79 GLY B CA 1
ATOM 2431 C C . GLY B 1 79 ? -4.852 11.211 -2.723 1 98.69 79 GLY B C 1
ATOM 2432 O O . GLY B 1 79 ? -5.891 11.234 -3.389 1 98.69 79 GLY B O 1
ATOM 2433 N N . MET B 1 80 ? -4.715 10.742 -1.537 1 98.12 80 MET B N 1
ATOM 2434 C CA . MET B 1 80 ? -5.875 10.203 -0.831 1 98.12 80 MET B CA 1
ATOM 2435 C C . MET B 1 80 ? -6.969 11.258 -0.698 1 98.12 80 MET B C 1
ATOM 2437 O O . MET B 1 80 ? -8.148 10.953 -0.877 1 98.12 80 MET B O 1
ATOM 2441 N N . TRP B 1 81 ? -6.629 12.477 -0.422 1 98.31 81 TRP B N 1
ATOM 2442 C CA . TRP B 1 81 ? -7.609 13.555 -0.322 1 98.31 81 TRP B CA 1
ATOM 2443 C C . TRP B 1 81 ? -8.188 13.898 -1.692 1 98.31 81 TRP B C 1
ATOM 2445 O O . TRP B 1 81 ? -9.383 14.148 -1.823 1 98.31 81 TRP B O 1
ATOM 2455 N N . LEU B 1 82 ? -7.387 13.883 -2.723 1 98.69 82 LEU B N 1
ATOM 2456 C CA . LEU B 1 82 ? -7.828 14.172 -4.082 1 98.69 82 LEU B CA 1
ATOM 2457 C C . LEU B 1 82 ? -8.828 13.125 -4.562 1 98.69 82 LEU B C 1
ATOM 2459 O O . LEU B 1 82 ? -9.789 13.453 -5.262 1 98.69 82 LEU B O 1
ATOM 2463 N N . ILE B 1 83 ? -8.609 11.898 -4.176 1 98.62 83 ILE B N 1
ATOM 2464 C CA . ILE B 1 83 ? -9.555 10.836 -4.52 1 98.62 83 ILE B CA 1
ATOM 2465 C C . ILE B 1 83 ? -10.82 10.984 -3.682 1 98.62 83 ILE B C 1
ATOM 2467 O O . ILE B 1 83 ? -11.93 10.766 -4.18 1 98.62 83 ILE B O 1
ATOM 2471 N N . PHE B 1 84 ? -10.625 11.352 -2.441 1 98.12 84 PHE B N 1
ATOM 2472 C CA . PHE B 1 84 ? -11.734 11.492 -1.504 1 98.12 84 PHE B CA 1
ATOM 2473 C C . PHE B 1 84 ? -12.773 12.477 -2.027 1 98.12 84 PHE B C 1
ATOM 2475 O O . PHE B 1 84 ? -13.977 12.227 -1.953 1 98.12 84 PHE B O 1
ATOM 2482 N N . ILE B 1 85 ? -12.359 13.547 -2.602 1 97.88 85 ILE B N 1
ATOM 2483 C CA . ILE B 1 85 ? -13.297 14.602 -2.98 1 97.88 85 ILE B CA 1
ATOM 2484 C C . ILE B 1 85 ? -14 14.227 -4.281 1 97.88 85 ILE B C 1
ATOM 2486 O O . ILE B 1 85 ? -14.914 14.922 -4.723 1 97.88 85 ILE B O 1
ATOM 2490 N N . CYS B 1 86 ? -13.617 13.109 -4.922 1 98.12 86 CYS B N 1
ATOM 2491 C CA . CYS B 1 86 ? -14.312 12.625 -6.109 1 98.12 86 CYS B CA 1
ATOM 2492 C C . CYS B 1 86 ? -15.617 11.93 -5.73 1 98.12 86 CYS B C 1
ATOM 2494 O O . CYS B 1 86 ? -16.484 11.719 -6.578 1 98.12 86 CYS B O 1
ATOM 2496 N N . CYS B 1 87 ? -15.75 11.469 -4.488 1 97.31 87 CYS B N 1
ATOM 2497 C CA . CYS B 1 87 ? -16.984 10.883 -3.986 1 97.31 87 CYS B CA 1
ATOM 2498 C C . CYS B 1 87 ? -17.469 9.773 -4.906 1 97.31 87 CYS B C 1
ATOM 2500 O O . CYS B 1 87 ? -18.641 9.758 -5.309 1 97.31 87 CYS B O 1
ATOM 2502 N N . PHE B 1 88 ? -16.547 8.828 -5.215 1 96.81 88 PHE B N 1
ATOM 2503 C CA . PHE B 1 88 ? -16.922 7.707 -6.07 1 96.81 88 PHE B CA 1
ATOM 2504 C C . PHE B 1 88 ? -18.031 6.883 -5.43 1 96.81 88 PHE B C 1
ATOM 2506 O O . PHE B 1 88 ? -17.984 6.586 -4.234 1 96.81 88 PHE B O 1
ATOM 2513 N N . LYS B 1 89 ? -18.969 6.488 -6.254 1 93.69 89 LYS B N 1
ATOM 2514 C CA . LYS B 1 89 ? -20.109 5.727 -5.754 1 93.69 89 LYS B CA 1
ATOM 2515 C C . LYS B 1 89 ? -19.859 4.227 -5.859 1 93.69 89 LYS B C 1
ATOM 2517 O O . LYS B 1 89 ? -20.5 3.432 -5.164 1 93.69 89 LYS B O 1
ATOM 2522 N N . ASP B 1 90 ? -19.016 3.826 -6.789 1 93.75 90 ASP B N 1
ATOM 2523 C CA . ASP B 1 90 ? -18.625 2.428 -6.918 1 93.75 90 ASP B CA 1
ATOM 2524 C C . ASP B 1 90 ? -17.422 2.107 -6.02 1 93.75 90 ASP B C 1
ATOM 2526 O O . ASP B 1 90 ? -16.328 2.617 -6.234 1 93.75 90 ASP B O 1
ATOM 2530 N N . PRO B 1 91 ? -17.594 1.258 -5.07 1 92.88 91 PRO B N 1
ATOM 2531 C CA . PRO B 1 91 ? -16.516 0.983 -4.117 1 92.88 91 PRO B CA 1
ATOM 2532 C C . PRO B 1 91 ? -15.281 0.384 -4.781 1 92.88 91 PRO B C 1
ATOM 2534 O O . PRO B 1 91 ? -14.156 0.619 -4.328 1 92.88 91 PRO B O 1
ATOM 2537 N N . MET B 1 92 ? -15.445 -0.354 -5.793 1 94.12 92 MET B N 1
ATOM 2538 C CA . MET B 1 92 ? -14.305 -0.933 -6.484 1 94.12 92 MET B CA 1
ATOM 2539 C C . MET B 1 92 ? -13.445 0.156 -7.121 1 94.12 92 MET B C 1
ATOM 2541 O O . MET B 1 92 ? -12.219 0.153 -6.977 1 94.12 92 MET B O 1
ATOM 2545 N N . VAL B 1 93 ? -14.109 1.068 -7.781 1 96.19 93 VAL B N 1
ATOM 2546 C CA . VAL B 1 93 ? -13.406 2.166 -8.438 1 96.19 93 VAL B CA 1
ATOM 2547 C C . VAL B 1 93 ? -12.688 3.016 -7.391 1 96.19 93 VAL B C 1
ATOM 2549 O O . VAL B 1 93 ? -11.523 3.383 -7.57 1 96.19 93 VAL B O 1
ATOM 2552 N N . GLU B 1 94 ? -13.367 3.314 -6.344 1 97.06 94 GLU B N 1
ATOM 2553 C CA . GLU B 1 94 ? -12.773 4.133 -5.293 1 97.06 94 GLU B CA 1
ATOM 2554 C C . GLU B 1 94 ? -11.539 3.457 -4.695 1 97.06 94 GLU B C 1
ATOM 2556 O O . GLU B 1 94 ? -10.508 4.102 -4.504 1 97.06 94 GLU B O 1
ATOM 2561 N N . ARG B 1 95 ? -11.609 2.17 -4.477 1 97 95 ARG B N 1
ATOM 2562 C CA . ARG B 1 95 ? -10.492 1.455 -3.861 1 97 95 ARG B CA 1
ATOM 2563 C C . ARG B 1 95 ? -9.312 1.358 -4.816 1 97 95 ARG B C 1
ATOM 2565 O O . ARG B 1 95 ? -8.156 1.521 -4.406 1 97 95 ARG B O 1
ATOM 2572 N N . ILE B 1 96 ? -9.625 1.106 -6.055 1 98.19 96 ILE B N 1
ATOM 2573 C CA . ILE B 1 96 ? -8.547 1.056 -7.043 1 98.19 96 ILE B CA 1
ATOM 2574 C C . ILE B 1 96 ? -7.832 2.402 -7.094 1 98.19 96 ILE B C 1
ATOM 2576 O O . ILE B 1 96 ? -6.602 2.457 -7.105 1 98.19 96 ILE B O 1
ATOM 2580 N N . ALA B 1 97 ? -8.602 3.482 -7.129 1 98.44 97 ALA B N 1
ATOM 2581 C CA . ALA B 1 97 ? -8.016 4.824 -7.164 1 98.44 97 ALA B CA 1
ATOM 2582 C C . ALA B 1 97 ? -7.176 5.086 -5.918 1 98.44 97 ALA B C 1
ATOM 2584 O O . ALA B 1 97 ? -6.082 5.652 -6.008 1 98.44 97 ALA B O 1
ATOM 2585 N N . LYS B 1 98 ? -7.672 4.664 -4.793 1 98.31 98 LYS B N 1
ATOM 2586 C CA . LYS B 1 98 ? -6.957 4.848 -3.533 1 98.31 98 LYS B CA 1
ATOM 2587 C C . LYS B 1 98 ? -5.637 4.078 -3.531 1 98.31 98 LYS B C 1
ATOM 2589 O O . LYS B 1 98 ? -4.586 4.637 -3.219 1 98.31 98 LYS B O 1
ATOM 2594 N N . TYR B 1 99 ? -5.668 2.846 -3.93 1 98.62 99 TYR B N 1
ATOM 2595 C CA . TYR B 1 99 ? -4.465 2.021 -3.932 1 98.62 99 TYR B CA 1
ATOM 2596 C C . TYR B 1 99 ? -3.451 2.543 -4.941 1 98.62 99 TYR B C 1
ATOM 2598 O O . TYR B 1 99 ? -2.242 2.445 -4.723 1 98.62 99 TYR B O 1
ATOM 2606 N N . PHE B 1 100 ? -3.982 3.064 -5.973 1 98.62 100 PHE B N 1
ATOM 2607 C CA . PHE B 1 100 ? -3.121 3.656 -6.992 1 98.62 100 PHE B CA 1
ATOM 2608 C C . PHE B 1 100 ? -2.266 4.77 -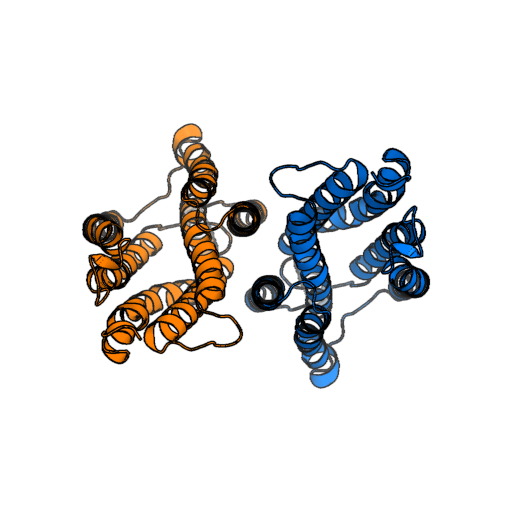6.398 1 98.62 100 PHE B C 1
ATOM 2610 O O . PHE B 1 100 ? -1.092 4.906 -6.742 1 98.62 100 PHE B O 1
ATOM 2617 N N . THR B 1 101 ? -2.803 5.527 -5.496 1 98.81 101 THR B N 1
ATOM 2618 C CA . THR B 1 101 ? -2.051 6.637 -4.918 1 98.81 101 THR B CA 1
ATOM 2619 C C . THR B 1 101 ? -0.828 6.121 -4.164 1 98.81 101 THR B C 1
ATOM 2621 O O . THR B 1 101 ? 0.265 6.676 -4.289 1 98.81 101 THR B O 1
ATOM 2624 N N . LEU B 1 102 ? -0.973 5.07 -3.416 1 98.88 102 LEU B N 1
ATOM 2625 C CA . LEU B 1 102 ? 0.145 4.531 -2.648 1 98.88 102 LEU B CA 1
ATOM 2626 C C . LEU B 1 102 ? 1.138 3.818 -3.561 1 98.88 102 LEU B C 1
ATOM 2628 O O . LEU B 1 102 ? 2.342 4.082 -3.5 1 98.88 102 LEU B O 1
ATOM 2632 N N . LEU B 1 103 ? 0.645 2.967 -4.441 1 98.81 103 LEU B N 1
ATOM 2633 C CA . LEU B 1 103 ? 1.511 2.125 -5.258 1 98.81 103 LEU B CA 1
ATOM 2634 C C . LEU B 1 103 ? 2.309 2.963 -6.25 1 98.81 103 LEU B C 1
ATOM 2636 O O . LEU B 1 103 ? 3.496 2.715 -6.469 1 98.81 103 LEU B O 1
ATOM 2640 N N . PHE B 1 104 ? 1.66 3.928 -6.816 1 98.75 104 PHE B N 1
ATOM 2641 C CA . PHE B 1 104 ? 2.357 4.805 -7.746 1 98.75 104 PHE B CA 1
ATOM 2642 C C . PHE B 1 104 ? 3.404 5.645 -7.02 1 98.75 104 PHE B C 1
ATOM 2644 O O . PHE B 1 104 ? 4.504 5.859 -7.535 1 98.75 104 PHE B O 1
ATOM 2651 N N . THR B 1 105 ? 3.045 6.117 -5.828 1 98.81 105 THR B N 1
ATOM 2652 C CA . THR B 1 105 ? 3.994 6.891 -5.035 1 98.81 105 THR B CA 1
ATOM 2653 C C . THR B 1 105 ? 5.234 6.059 -4.711 1 98.81 105 THR B C 1
ATOM 2655 O O . THR B 1 105 ? 6.359 6.555 -4.793 1 98.81 105 THR B O 1
ATOM 2658 N N . ILE B 1 106 ? 5.039 4.824 -4.371 1 98.69 106 ILE B N 1
ATOM 2659 C CA . ILE B 1 106 ? 6.148 3.936 -4.039 1 98.69 106 ILE B CA 1
ATOM 2660 C C . ILE B 1 106 ? 7.082 3.805 -5.242 1 98.69 106 ILE B C 1
ATOM 2662 O O . ILE B 1 106 ? 8.305 3.889 -5.098 1 98.69 106 ILE B O 1
ATOM 2666 N N . VAL B 1 107 ? 6.535 3.695 -6.398 1 98.56 107 VAL B N 1
ATOM 2667 C CA . VAL B 1 107 ? 7.336 3.523 -7.605 1 98.56 107 VAL B CA 1
ATOM 2668 C C . VAL B 1 107 ? 8.148 4.789 -7.871 1 98.56 107 VAL B C 1
ATOM 2670 O O . VAL B 1 107 ? 9.359 4.719 -8.102 1 98.56 107 VAL B O 1
ATOM 2673 N N . VAL B 1 108 ? 7.492 5.918 -7.812 1 98.5 108 VAL B N 1
ATOM 2674 C CA . VAL B 1 108 ? 8.141 7.176 -8.18 1 98.5 108 VAL B CA 1
ATOM 2675 C C . VAL B 1 108 ? 9.203 7.531 -7.145 1 98.5 108 VAL B C 1
ATOM 2677 O O . VAL B 1 108 ? 10.297 7.977 -7.496 1 98.5 108 VAL B O 1
ATOM 2680 N N . GLN B 1 109 ? 8.867 7.242 -5.898 1 98 109 GLN B N 1
ATOM 2681 C CA . GLN B 1 109 ? 9.812 7.582 -4.84 1 98 109 GLN B CA 1
ATOM 2682 C C . GLN B 1 109 ? 11.008 6.633 -4.836 1 98 109 GLN B C 1
ATOM 2684 O O . GLN B 1 109 ? 12.047 6.938 -4.254 1 98 109 GLN B O 1
ATOM 2689 N N . ALA B 1 110 ? 10.875 5.496 -5.473 1 97.19 110 ALA B N 1
ATOM 2690 C CA . ALA B 1 110 ? 11.992 4.562 -5.598 1 97.19 110 ALA B CA 1
ATOM 2691 C C . ALA B 1 110 ? 13.055 5.105 -6.547 1 97.19 110 ALA B C 1
ATOM 2693 O O . ALA B 1 110 ? 14.219 4.703 -6.477 1 97.19 110 ALA B O 1
ATOM 2694 N N . LYS B 1 111 ? 12.672 6 -7.445 1 96.44 111 LYS B N 1
ATOM 2695 C CA . LYS B 1 111 ? 13.609 6.555 -8.414 1 96.44 111 LYS B CA 1
ATOM 2696 C C . LYS B 1 111 ? 14.617 7.48 -7.734 1 96.44 111 LYS B C 1
ATOM 2698 O O . LYS B 1 111 ? 15.828 7.301 -7.887 1 96.44 111 LYS B O 1
ATOM 2703 N N . ASP B 1 112 ? 14.109 8.508 -7.098 1 94.69 112 ASP B N 1
ATOM 2704 C CA . ASP B 1 112 ? 14.922 9.5 -6.391 1 94.69 112 ASP B CA 1
ATOM 2705 C C . ASP B 1 112 ? 14.078 10.266 -5.371 1 94.69 112 ASP B C 1
ATOM 2707 O O . ASP B 1 112 ? 13.523 11.32 -5.688 1 94.69 112 ASP B O 1
ATOM 2711 N N . PRO B 1 113 ? 14.117 9.82 -4.16 1 90.5 113 PRO B N 1
ATOM 2712 C CA . PRO B 1 113 ? 13.219 10.406 -3.162 1 90.5 113 PRO B CA 1
ATOM 2713 C C . PRO B 1 113 ? 13.57 11.859 -2.826 1 90.5 113 PRO B C 1
ATOM 2715 O O . PRO B 1 113 ? 12.75 12.578 -2.258 1 90.5 113 PRO B O 1
ATOM 2718 N N . TRP B 1 114 ? 14.75 12.328 -3.193 1 93.19 114 TRP B N 1
ATOM 2719 C CA . TRP B 1 114 ? 15.203 13.656 -2.797 1 93.19 114 TRP B CA 1
ATOM 2720 C C . TRP B 1 114 ? 15.094 14.641 -3.959 1 93.19 114 TRP B C 1
ATOM 2722 O O . TRP B 1 114 ? 15.344 15.836 -3.797 1 93.19 114 TRP B O 1
ATOM 2732 N N . ASN B 1 115 ? 14.695 14.117 -5.078 1 95.06 115 ASN B N 1
ATOM 2733 C CA . ASN B 1 115 ? 14.406 14.961 -6.234 1 95.06 115 ASN B CA 1
ATOM 2734 C C . ASN B 1 115 ? 12.961 15.453 -6.223 1 95.06 115 ASN B C 1
ATOM 2736 O O . ASN B 1 115 ? 12.023 14.656 -6.301 1 95.06 115 ASN B O 1
ATOM 2740 N N . ILE B 1 116 ? 12.781 16.703 -6.133 1 93.12 116 ILE B N 1
ATOM 2741 C CA . ILE B 1 116 ? 11.469 17.328 -5.957 1 93.12 116 ILE B CA 1
ATOM 2742 C C . ILE B 1 116 ? 10.562 16.969 -7.129 1 93.12 116 ILE B C 1
ATOM 2744 O O . ILE B 1 116 ? 9.336 16.953 -6.992 1 93.12 116 ILE B O 1
ATOM 2748 N N . GLN B 1 117 ? 11.102 16.719 -8.273 1 96.44 117 GLN B N 1
ATOM 2749 C CA . GLN B 1 117 ? 10.32 16.297 -9.43 1 96.44 117 GLN B CA 1
ATOM 2750 C C . GLN B 1 117 ? 9.492 15.055 -9.125 1 96.44 117 GLN B C 1
ATOM 2752 O O . GLN B 1 117 ? 8.367 14.906 -9.609 1 96.44 117 GLN B O 1
ATOM 2757 N N . TYR B 1 118 ? 10.039 14.188 -8.297 1 97.56 118 TYR B N 1
ATOM 2758 C CA . TYR B 1 118 ? 9.367 12.93 -7.996 1 97.56 118 TYR B CA 1
ATOM 2759 C C . TYR B 1 118 ? 8.414 13.094 -6.816 1 97.56 118 TYR B C 1
ATOM 2761 O O . TYR B 1 118 ? 7.703 12.156 -6.457 1 97.56 118 TYR B O 1
ATOM 2769 N N . THR B 1 119 ? 8.453 14.242 -6.25 1 95.62 119 THR B N 1
ATOM 2770 C CA . THR B 1 119 ? 7.402 14.609 -5.309 1 95.62 119 THR B CA 1
ATOM 2771 C C . THR B 1 119 ? 6.191 15.172 -6.051 1 95.62 119 THR B C 1
ATOM 2773 O O . THR B 1 119 ? 5.051 14.797 -5.762 1 95.62 119 THR B O 1
ATOM 2776 N N . TYR B 1 120 ? 6.453 15.914 -7.078 1 96.88 120 TYR B N 1
ATOM 2777 C CA . TYR B 1 120 ? 5.383 16.594 -7.793 1 96.88 120 TYR B CA 1
ATOM 2778 C C . TYR B 1 120 ? 4.703 15.664 -8.789 1 96.88 120 TYR B C 1
ATOM 2780 O O . TYR B 1 120 ? 3.5 15.773 -9.031 1 96.88 120 TYR B O 1
ATOM 2788 N N . LEU B 1 121 ? 5.418 14.773 -9.32 1 98.31 121 LEU B N 1
ATOM 2789 C CA . LEU B 1 121 ? 4.891 13.922 -10.383 1 98.31 121 LEU B CA 1
ATOM 2790 C C . LEU B 1 121 ? 3.658 13.164 -9.914 1 98.31 121 LEU B C 1
ATOM 2792 O O . LEU B 1 121 ? 2.602 13.227 -10.547 1 98.31 121 LEU B O 1
ATOM 2796 N N . PRO B 1 122 ? 3.703 12.453 -8.805 1 98.69 122 PRO B N 1
ATOM 2797 C CA . PRO B 1 122 ? 2.492 11.758 -8.367 1 98.69 122 PRO B CA 1
ATOM 2798 C C . PRO B 1 122 ? 1.334 12.711 -8.086 1 98.69 122 PRO B C 1
ATOM 2800 O O . PRO B 1 122 ? 0.183 12.398 -8.406 1 98.69 122 PRO B O 1
ATOM 2803 N N . ILE B 1 123 ? 1.612 13.82 -7.523 1 98.38 123 ILE B N 1
ATOM 2804 C CA . ILE B 1 123 ? 0.568 14.781 -7.18 1 98.38 123 ILE B CA 1
ATOM 2805 C C . ILE B 1 123 ? -0.128 15.266 -8.453 1 98.38 123 ILE B C 1
ATOM 2807 O O . ILE B 1 123 ? -1.356 15.359 -8.492 1 98.38 123 ILE B O 1
ATOM 2811 N N . ILE B 1 124 ? 0.655 15.539 -9.484 1 98.69 124 ILE B N 1
ATOM 2812 C CA . ILE B 1 124 ? 0.104 15.961 -10.766 1 98.69 124 ILE B CA 1
ATOM 2813 C C . ILE B 1 124 ? -0.768 14.852 -11.344 1 98.69 124 ILE B C 1
ATOM 2815 O O . ILE B 1 124 ? -1.885 15.102 -11.805 1 98.69 124 ILE B O 1
ATOM 2819 N N . VAL B 1 125 ? -0.284 13.656 -11.25 1 98.75 125 VAL B N 1
ATOM 2820 C CA . VAL B 1 125 ? -1.016 12.508 -11.789 1 98.75 125 VAL B CA 1
ATOM 2821 C C . VAL B 1 125 ? -2.322 12.328 -11.023 1 98.75 125 VAL B C 1
ATOM 2823 O O . VAL B 1 125 ? -3.381 12.125 -11.617 1 98.75 125 VAL B O 1
ATOM 2826 N N . TYR B 1 126 ? -2.279 12.406 -9.719 1 98.81 126 TYR B N 1
ATOM 2827 C CA . TYR B 1 126 ? -3.475 12.234 -8.898 1 98.81 126 TYR B CA 1
ATOM 2828 C C . TYR B 1 126 ? -4.488 13.336 -9.18 1 98.81 126 TYR B C 1
ATOM 2830 O O . TYR B 1 126 ? -5.699 13.102 -9.141 1 98.81 126 TYR B O 1
ATOM 2838 N N . THR B 1 127 ? -4.012 14.547 -9.453 1 98.69 127 THR B N 1
ATOM 2839 C CA . THR B 1 127 ? -4.887 15.688 -9.688 1 98.69 127 THR B CA 1
ATOM 2840 C C . THR B 1 127 ? -5.73 15.477 -10.945 1 98.69 127 THR B C 1
ATOM 2842 O O .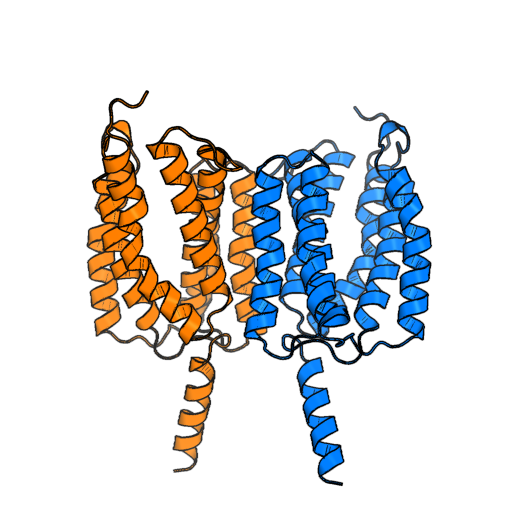 THR B 1 127 ? -6.828 16.031 -11.055 1 98.69 127 THR B O 1
ATOM 2845 N N . CYS B 1 128 ? -5.301 14.648 -11.82 1 98.69 128 CYS B N 1
ATOM 2846 C CA . CYS B 1 128 ? -6.039 14.383 -13.055 1 98.69 128 CYS B CA 1
ATOM 2847 C C . CYS B 1 128 ? -7.363 13.688 -12.758 1 98.69 128 CYS B C 1
ATOM 2849 O O . CYS B 1 128 ? -8.336 13.852 -13.5 1 98.69 128 CYS B O 1
ATOM 2851 N N . VAL B 1 129 ? -7.438 13 -11.664 1 98.56 129 VAL B N 1
ATOM 2852 C CA . VAL B 1 129 ? -8.641 12.234 -11.359 1 98.56 129 VAL B CA 1
ATOM 2853 C C . VAL B 1 129 ? -9.773 13.18 -10.953 1 98.56 129 VAL B C 1
ATOM 2855 O O . VAL B 1 129 ? -10.836 13.195 -11.578 1 98.56 129 VAL B O 1
ATOM 2858 N N . PRO B 1 130 ? -9.555 14.023 -9.992 1 98.31 130 PRO B N 1
ATOM 2859 C CA . PRO B 1 130 ? -10.641 14.961 -9.695 1 98.31 130 PRO B CA 1
ATOM 2860 C C . PRO B 1 130 ? -10.859 15.984 -10.805 1 98.31 130 PRO B C 1
ATOM 2862 O O . PRO B 1 130 ? -11.977 16.469 -10.977 1 98.31 130 PRO B O 1
ATOM 2865 N N . PHE B 1 131 ? -9.781 16.328 -11.523 1 98.56 131 PHE B N 1
ATOM 2866 C CA . PHE B 1 131 ? -10 17.203 -12.672 1 98.56 131 PHE B CA 1
ATOM 2867 C C . PHE B 1 131 ? -11 16.594 -13.641 1 98.56 131 PHE B C 1
ATOM 2869 O O . PHE B 1 131 ? -11.914 17.266 -14.117 1 98.56 131 PHE B O 1
ATOM 2876 N N . TYR B 1 132 ? -10.82 15.336 -13.914 1 98.56 132 TYR B N 1
ATOM 2877 C CA . TYR B 1 132 ? -11.734 14.625 -14.797 1 98.56 132 TYR B CA 1
ATOM 2878 C C . TYR B 1 132 ? -13.125 14.523 -14.172 1 98.56 132 TYR B C 1
ATOM 2880 O O . TYR B 1 132 ? -14.125 14.844 -14.828 1 98.56 132 TYR B O 1
ATOM 2888 N N . VAL B 1 133 ? -13.227 14.164 -12.945 1 98 133 VAL B N 1
ATOM 2889 C CA . VAL B 1 133 ? -14.5 13.883 -12.289 1 98 133 VAL B CA 1
ATOM 2890 C C . VAL B 1 133 ? -15.234 15.195 -12 1 98 133 VAL B C 1
ATOM 2892 O O . VAL B 1 133 ? -16.406 15.352 -12.359 1 98 133 VAL B O 1
ATOM 2895 N N . CYS B 1 134 ? -14.531 16.109 -11.422 1 97.5 134 CYS B N 1
ATOM 2896 C CA . CYS B 1 134 ? -15.188 17.312 -10.914 1 97.5 134 CYS B CA 1
ATOM 2897 C C . CYS B 1 134 ? -15.344 18.359 -12.016 1 97.5 134 CYS B C 1
ATOM 2899 O O . CYS B 1 134 ? -16.328 19.094 -12.039 1 97.5 134 CYS B O 1
ATOM 2901 N N . VAL B 1 135 ? -14.438 18.422 -12.953 1 97.56 135 VAL B N 1
ATOM 2902 C CA . VAL B 1 135 ? -14.445 19.5 -13.938 1 97.56 135 VAL B CA 1
ATOM 2903 C C . VAL B 1 135 ? -15.031 18.969 -15.258 1 97.56 135 VAL B C 1
ATOM 2905 O O . VAL B 1 135 ? -15.953 19.578 -15.812 1 97.56 135 VAL B O 1
ATOM 2908 N N . ILE B 1 136 ? -14.539 17.891 -15.734 1 98.12 136 ILE B N 1
ATOM 2909 C CA . ILE B 1 136 ? -14.961 17.391 -17.047 1 98.12 136 ILE B CA 1
ATOM 2910 C C . ILE B 1 136 ? -16.344 16.766 -16.922 1 98.12 136 ILE B C 1
ATOM 2912 O O . ILE B 1 136 ? -17.25 17.078 -17.703 1 98.12 136 ILE B O 1
ATOM 2916 N N . LYS B 1 137 ? -16.5 15.93 -15.922 1 97.88 137 LYS B N 1
ATOM 2917 C CA . LYS B 1 137 ? -17.781 15.266 -15.742 1 97.88 137 LYS B CA 1
ATOM 2918 C C . LYS B 1 137 ? -18.75 16.141 -14.953 1 97.88 137 LYS B C 1
ATOM 2920 O O . LYS B 1 137 ? -19.922 15.805 -14.789 1 97.88 137 LYS B O 1
ATOM 2925 N N . LYS B 1 138 ? -18.203 17.281 -14.43 1 97.62 138 LYS B N 1
ATOM 2926 C CA . LYS B 1 138 ? -19.016 18.281 -13.727 1 97.62 138 LYS B CA 1
ATOM 2927 C C . LYS B 1 138 ? -19.734 17.656 -12.523 1 97.62 138 LYS B C 1
ATOM 2929 O O . LYS B 1 138 ? -20.922 17.859 -12.336 1 97.62 138 LYS B O 1
ATOM 2934 N N . ARG B 1 139 ? -18.953 16.875 -11.758 1 97.06 139 ARG B N 1
ATOM 2935 C CA . ARG B 1 139 ? -19.484 16.25 -10.547 1 97.06 139 ARG B CA 1
ATOM 2936 C C . ARG B 1 139 ? -18.641 16.625 -9.336 1 97.06 139 ARG B C 1
ATOM 2938 O O . ARG B 1 139 ? -18.062 15.742 -8.688 1 97.06 139 ARG B O 1
ATOM 2945 N N . PRO B 1 140 ? -18.656 17.875 -9.016 1 96.56 140 PRO B N 1
ATOM 2946 C CA . PRO B 1 140 ? -17.938 18.266 -7.801 1 96.56 140 PRO B CA 1
ATOM 2947 C C . PRO B 1 140 ? -18.609 17.766 -6.527 1 96.56 140 PRO B C 1
ATOM 2949 O O . PRO B 1 140 ? -19.828 17.5 -6.527 1 96.56 140 PRO B O 1
ATOM 2952 N N . PRO B 1 141 ? -17.844 17.641 -5.48 1 96.81 141 PRO B N 1
ATOM 2953 C CA . PRO B 1 141 ? -18.453 17.203 -4.223 1 96.81 141 PRO B CA 1
ATOM 2954 C C . PRO B 1 141 ? -19.375 18.281 -3.623 1 96.81 141 PRO B C 1
ATOM 2956 O O . PRO B 1 141 ? -19.141 19.469 -3.812 1 96.81 141 PRO B O 1
ATOM 2959 N N . VAL B 1 142 ? -20.406 17.781 -2.971 1 96.81 142 VAL B N 1
ATOM 2960 C CA . VAL B 1 142 ? -21.234 18.688 -2.166 1 96.81 142 VAL B CA 1
ATOM 2961 C C . VAL B 1 142 ? -20.516 19 -0.854 1 96.81 142 VAL B C 1
ATOM 2963 O O . VAL B 1 142 ? -20.188 18.094 -0.083 1 96.81 142 VAL B O 1
ATOM 2966 N N . VAL B 1 143 ? -20.234 20.312 -0.615 1 97.25 143 VAL B N 1
ATOM 2967 C CA . VAL B 1 143 ? -19.406 20.672 0.531 1 97.25 143 VAL B CA 1
ATOM 2968 C C . VAL B 1 143 ? -20.156 21.641 1.437 1 97.25 143 VAL B C 1
ATOM 2970 O O . VAL B 1 143 ? -21.062 22.359 0.981 1 97.25 143 VAL B O 1
ATOM 2973 N N . GLU B 1 144 ? -19.875 21.562 2.678 1 97.75 144 GLU B N 1
ATOM 2974 C CA . GLU B 1 144 ? -20.281 22.594 3.621 1 97.75 144 GLU B CA 1
ATOM 2975 C C . GLU B 1 144 ? -19.375 23.828 3.514 1 97.75 144 GLU B C 1
ATOM 2977 O O . GLU B 1 144 ? -18.219 23.781 3.916 1 97.75 144 GLU B O 1
ATOM 2982 N N . ARG B 1 145 ? -19.875 24.922 3.164 1 97.75 145 ARG B N 1
ATOM 2983 C CA . ARG B 1 145 ? -19.125 26.125 2.848 1 97.75 145 ARG B CA 1
ATOM 2984 C C . ARG B 1 145 ? -18.312 26.594 4.051 1 97.75 145 ARG B C 1
ATOM 2986 O O . ARG B 1 145 ? -17.172 27.047 3.906 1 97.75 145 ARG B O 1
ATOM 2993 N N . LYS B 1 146 ? -18.906 26.547 5.188 1 98.31 146 LYS B N 1
ATOM 2994 C CA . LYS B 1 146 ? -18.234 26.984 6.402 1 98.31 146 LYS B CA 1
ATOM 2995 C C . LYS B 1 146 ? -16.906 26.234 6.59 1 98.31 146 LYS B C 1
ATOM 2997 O O . LYS B 1 146 ? -15.875 26.844 6.84 1 98.31 146 LYS B O 1
ATOM 3002 N N . TYR B 1 147 ? -16.922 24.969 6.418 1 98.44 147 TYR B N 1
ATOM 3003 C CA . TYR B 1 147 ? -15.727 24.156 6.633 1 98.44 147 TYR B CA 1
ATOM 3004 C C . TYR B 1 147 ? -14.727 24.344 5.496 1 98.44 147 TYR B C 1
ATOM 3006 O O . TYR B 1 147 ? -13.516 24.312 5.719 1 98.44 147 TYR B O 1
ATOM 3014 N N . LEU B 1 148 ? -15.234 24.516 4.344 1 98.19 148 LEU B N 1
ATOM 3015 C CA . LEU B 1 148 ? -14.352 24.812 3.217 1 98.19 148 LEU B CA 1
ATOM 3016 C C . LEU B 1 148 ? -13.578 26.109 3.465 1 98.19 148 LEU B C 1
ATOM 3018 O O . LEU B 1 148 ? -12.367 26.156 3.232 1 98.19 148 LEU B O 1
ATOM 3022 N N . LEU B 1 149 ? -14.289 27.125 3.938 1 98.5 149 LEU B N 1
ATOM 3023 C CA . LEU B 1 149 ? -13.672 28.422 4.188 1 98.5 149 LEU B CA 1
ATOM 3024 C C . LEU B 1 149 ? -12.641 28.328 5.309 1 98.5 149 LEU B C 1
ATOM 3026 O O . LEU B 1 149 ? -11.539 28.859 5.195 1 98.5 149 LEU B O 1
ATOM 3030 N N . ILE B 1 150 ? -13 27.625 6.375 1 98.62 150 ILE B N 1
ATOM 3031 C CA . ILE B 1 150 ? -12.094 27.469 7.508 1 98.62 150 ILE B CA 1
ATOM 3032 C C . ILE B 1 150 ? -10.859 26.688 7.074 1 98.62 150 ILE B C 1
ATOM 3034 O O . ILE B 1 150 ? -9.727 27.094 7.336 1 98.62 150 ILE B O 1
ATOM 3038 N N . GLY B 1 151 ? -11.086 25.578 6.406 1 98.38 151 GLY B N 1
ATOM 3039 C CA . GLY B 1 151 ? -9.984 24.75 5.941 1 98.38 151 GLY B CA 1
ATOM 3040 C C . GLY B 1 151 ? -9.055 25.469 4.996 1 98.38 151 GLY B C 1
ATOM 3041 O O . GLY B 1 151 ? -7.828 25.375 5.133 1 98.38 151 GLY B O 1
ATOM 3042 N N . THR B 1 152 ? -9.656 26.188 4.066 1 98.19 152 THR B N 1
ATOM 3043 C CA . THR B 1 152 ? -8.867 26.938 3.09 1 98.19 152 THR B CA 1
ATOM 3044 C C . THR B 1 152 ? -8.086 28.062 3.764 1 98.19 152 THR B C 1
ATOM 3046 O O . THR B 1 152 ? -6.918 28.281 3.438 1 98.19 152 THR B O 1
ATOM 3049 N N . PHE B 1 153 ? -8.742 28.703 4.691 1 98.5 153 PHE B N 1
ATOM 3050 C CA . PHE B 1 153 ? -8.094 29.781 5.43 1 98.5 153 PHE B CA 1
ATOM 3051 C C . PHE B 1 153 ? -6.848 29.281 6.148 1 98.5 153 PHE B C 1
ATOM 3053 O O . PHE B 1 153 ? -5.766 29.844 5.996 1 98.5 153 PHE B O 1
ATOM 3060 N N . PHE B 1 154 ? -6.938 28.234 6.863 1 98.44 154 PHE B N 1
ATOM 3061 C CA . PHE B 1 154 ? -5.816 27.703 7.621 1 98.44 154 PHE B CA 1
ATOM 3062 C C . PHE B 1 154 ? -4.746 27.141 6.684 1 98.44 154 PHE B C 1
ATOM 3064 O O . PHE B 1 154 ? -3.551 27.234 6.977 1 98.44 154 PHE B O 1
ATOM 3071 N N . MET B 1 155 ? -5.156 26.625 5.578 1 98.19 155 MET B N 1
ATOM 3072 C CA . MET B 1 155 ? -4.172 26.109 4.629 1 98.19 155 MET B CA 1
ATOM 3073 C C . MET B 1 155 ? -3.346 27.25 4.039 1 98.19 155 MET B C 1
ATOM 3075 O O . MET B 1 155 ? -2.127 27.125 3.895 1 98.19 155 MET B O 1
ATOM 3079 N N . LEU B 1 156 ? -4.016 28.328 3.729 1 98.19 156 LEU B N 1
ATOM 3080 C CA . LEU B 1 156 ? -3.324 29.484 3.178 1 98.19 156 LEU B CA 1
ATOM 3081 C C . LEU B 1 156 ? -2.332 30.047 4.188 1 98.19 156 LEU B C 1
ATOM 3083 O O . LEU B 1 156 ? -1.272 30.562 3.805 1 98.19 156 LEU B O 1
ATOM 3087 N N . ILE B 1 157 ? -2.641 29.938 5.43 1 98.06 157 ILE B N 1
ATOM 3088 C CA . ILE B 1 157 ? -1.738 30.391 6.484 1 98.06 157 ILE B CA 1
ATOM 3089 C C . ILE B 1 157 ? -0.587 29.406 6.641 1 98.06 157 ILE B C 1
ATOM 3091 O O . ILE B 1 157 ? 0.55 29.797 6.906 1 98.06 157 ILE B O 1
ATOM 3095 N N . ALA B 1 158 ? -0.86 28.141 6.469 1 97.94 158 ALA B N 1
ATOM 3096 C CA . ALA B 1 158 ? 0.112 27.078 6.715 1 97.94 158 ALA B CA 1
ATOM 3097 C C . ALA B 1 158 ? 1.158 27.031 5.605 1 97.94 158 ALA B C 1
ATOM 3099 O O . ALA B 1 158 ? 2.322 26.703 5.855 1 97.94 158 ALA B O 1
ATOM 3100 N N . LEU B 1 159 ? 0.816 27.344 4.422 1 96.38 159 LEU B N 1
ATOM 3101 C CA . LEU B 1 159 ? 1.644 27.141 3.238 1 96.38 159 LEU B CA 1
ATOM 3102 C C . LEU B 1 159 ? 2.945 27.922 3.336 1 96.38 159 LEU B C 1
ATOM 3104 O O . LEU B 1 159 ? 4.023 27.391 3.059 1 96.38 159 LEU B O 1
ATOM 3108 N N . PRO B 1 160 ? 2.912 29.219 3.707 1 96.62 160 PRO B N 1
ATOM 3109 C CA . PRO B 1 160 ? 4.18 29.938 3.867 1 96.62 160 PRO B CA 1
ATOM 3110 C C . PRO B 1 160 ? 5.098 29.281 4.898 1 96.62 160 PRO B C 1
ATOM 3112 O O . PRO B 1 160 ? 6.324 29.312 4.746 1 96.62 160 PRO B O 1
ATOM 3115 N N . PHE B 1 161 ? 4.512 28.719 5.906 1 96.44 161 PHE B N 1
ATOM 3116 C CA . PHE B 1 161 ? 5.324 28.031 6.91 1 96.44 161 PHE B CA 1
ATOM 3117 C C . PHE B 1 161 ? 5.938 26.766 6.332 1 96.44 161 PHE B C 1
ATOM 3119 O O . PHE B 1 161 ? 7.047 26.375 6.707 1 96.44 161 PHE B O 1
ATOM 3126 N N . PHE B 1 162 ? 5.219 26.125 5.477 1 94 162 PHE B N 1
ATOM 3127 C CA . PHE B 1 162 ? 5.762 24.953 4.793 1 94 162 PHE B CA 1
ATOM 3128 C C . PHE B 1 162 ? 7.008 25.312 3.998 1 94 162 PHE B C 1
ATOM 3130 O O . PHE B 1 162 ? 8.039 24.656 4.113 1 94 162 PHE B O 1
ATOM 3137 N N . VAL B 1 163 ? 6.914 26.375 3.254 1 92.19 163 VAL B N 1
ATOM 3138 C CA . VAL B 1 163 ? 8.016 26.812 2.398 1 92.19 163 VAL B CA 1
ATOM 3139 C C . VAL B 1 163 ? 9.203 27.25 3.26 1 92.19 163 VAL B C 1
ATOM 3141 O O . VAL B 1 163 ? 10.336 26.828 3.018 1 92.19 163 VAL B O 1
ATOM 3144 N N . ALA B 1 164 ? 8.93 27.969 4.289 1 92.88 164 ALA B N 1
ATOM 3145 C CA . ALA B 1 164 ? 9.977 28.453 5.176 1 92.88 164 ALA B CA 1
ATOM 3146 C C . ALA B 1 164 ? 10.625 27.312 5.949 1 92.88 164 ALA B C 1
ATOM 3148 O O . ALA B 1 164 ? 11.805 27.375 6.309 1 92.88 164 ALA B O 1
ATOM 3149 N N . GLY B 1 165 ? 9.859 26.312 6.141 1 91.5 165 GLY B N 1
ATOM 3150 C CA . GLY B 1 165 ? 10.344 25.203 6.945 1 91.5 165 GLY B CA 1
ATOM 3151 C C . GLY B 1 165 ? 11.125 24.172 6.145 1 91.5 165 GLY B C 1
ATOM 3152 O O . GLY B 1 165 ? 11.695 23.234 6.711 1 91.5 165 GLY B O 1
ATOM 3153 N N . LEU B 1 166 ? 11.258 24.297 4.836 1 86.38 166 LEU B N 1
ATOM 3154 C CA . LEU B 1 166 ? 11.953 23.344 3.971 1 86.38 166 LEU B CA 1
ATOM 3155 C C . LEU B 1 166 ? 13.461 23.469 4.137 1 86.38 166 LEU B C 1
ATOM 3157 O O . LEU B 1 166 ? 14.195 22.484 3.938 1 86.38 166 LEU B O 1
ATOM 3161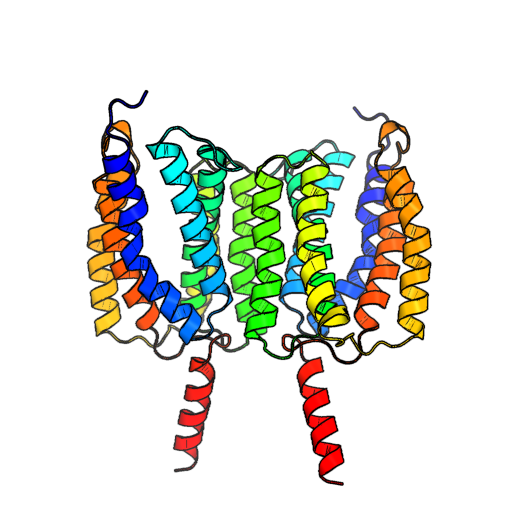 N N . ASN B 1 167 ? 13.867 24.656 4.539 1 86.25 167 ASN B N 1
ATOM 3162 C CA . ASN B 1 167 ? 15.297 24.891 4.695 1 86.25 167 ASN B CA 1
ATOM 3163 C C . ASN B 1 167 ? 15.727 24.797 6.156 1 86.25 167 ASN B C 1
ATOM 3165 O O . ASN B 1 167 ? 15.562 25.75 6.918 1 86.25 167 ASN B O 1
ATOM 3169 N N . ASP B 1 168 ? 16.438 23.844 6.434 1 83.44 168 ASP B N 1
ATOM 3170 C CA . ASP B 1 168 ? 16.844 23.562 7.809 1 83.44 168 ASP B CA 1
ATOM 3171 C C . ASP B 1 168 ? 17.828 24.625 8.312 1 83.44 168 ASP B C 1
ATOM 3173 O O . ASP B 1 168 ? 17.844 24.953 9.5 1 83.44 168 ASP B O 1
ATOM 3177 N N . ALA B 1 169 ? 18.609 25.078 7.469 1 86.75 169 ALA B N 1
ATOM 3178 C CA . ALA B 1 169 ? 19.609 26.062 7.863 1 86.75 169 ALA B CA 1
ATOM 3179 C C . ALA B 1 169 ? 18.953 27.359 8.336 1 86.75 169 ALA B C 1
ATOM 3181 O O . ALA B 1 169 ? 19.453 28.016 9.25 1 86.75 169 ALA B O 1
ATOM 3182 N N . GLU B 1 170 ? 17.797 27.656 7.781 1 90.25 170 GLU B N 1
ATOM 3183 C CA . GLU B 1 170 ? 17.094 28.891 8.109 1 90.25 170 GLU B CA 1
ATOM 3184 C C . GLU B 1 170 ? 16.062 28.656 9.203 1 90.25 170 GLU B C 1
ATOM 3186 O O . GLU B 1 170 ? 15.43 29.609 9.688 1 90.25 170 GLU B O 1
ATOM 3191 N N . ASP B 1 171 ? 15.867 27.438 9.578 1 91.38 171 ASP B N 1
ATOM 3192 C CA . ASP B 1 171 ? 14.914 27.047 10.609 1 91.38 171 ASP B CA 1
ATOM 3193 C C . ASP B 1 171 ? 15.539 26.047 11.586 1 91.38 171 ASP B C 1
ATOM 3195 O O . ASP B 1 171 ? 15.094 24.906 11.695 1 91.38 171 ASP B O 1
ATOM 3199 N N . PRO B 1 172 ? 16.531 26.531 12.281 1 86 172 PRO B N 1
ATOM 3200 C CA . PRO B 1 172 ? 17.344 25.609 13.078 1 86 172 PRO B CA 1
ATOM 3201 C C . PRO B 1 172 ? 16.531 24.875 14.141 1 86 172 PRO B C 1
ATOM 3203 O O . PRO B 1 172 ? 16.797 23.719 14.445 1 86 172 PRO B O 1
ATOM 3206 N N . TYR B 1 173 ? 15.516 25.562 14.672 1 90.25 173 TYR B N 1
ATOM 3207 C CA . TYR B 1 173 ? 14.695 24.922 15.688 1 90.25 173 TYR B CA 1
ATOM 3208 C C . TYR B 1 173 ? 13.438 24.312 15.07 1 90.25 173 TYR B C 1
ATOM 3210 O O . TYR B 1 173 ? 12.602 23.734 15.773 1 90.25 173 TYR B O 1
ATOM 3218 N N . ARG B 1 174 ? 13.328 24.484 13.797 1 94.62 174 ARG B N 1
ATOM 3219 C CA . ARG B 1 174 ? 12.25 23.906 13 1 94.62 174 ARG B CA 1
ATOM 3220 C C . ARG B 1 174 ? 10.891 24.438 13.461 1 94.62 174 ARG B C 1
ATOM 3222 O O . ARG B 1 174 ? 9.922 23.688 13.547 1 94.62 174 ARG B O 1
ATOM 3229 N N . ILE B 1 175 ? 10.914 25.672 13.844 1 95.12 175 ILE B N 1
ATOM 3230 C CA . ILE B 1 175 ? 9.695 26.312 14.32 1 95.12 175 ILE B CA 1
ATOM 3231 C C . ILE B 1 175 ? 8.719 26.469 13.164 1 95.12 175 ILE B C 1
ATOM 3233 O O . ILE B 1 175 ? 7.523 26.188 13.305 1 95.12 175 ILE B O 1
ATOM 3237 N N . PHE B 1 176 ? 9.211 26.875 12.055 1 96.12 176 PHE B N 1
ATOM 3238 C CA . PHE B 1 176 ? 8.352 27.031 10.891 1 96.12 176 PHE B CA 1
ATOM 3239 C C . PHE B 1 176 ? 7.809 25.672 10.438 1 96.12 176 PHE B C 1
ATOM 3241 O O . PHE B 1 176 ? 6.633 25.562 10.094 1 96.12 176 PHE B O 1
ATOM 3248 N N . HIS B 1 177 ? 8.641 24.75 10.445 1 95.5 177 HIS B N 1
ATOM 3249 C CA . HIS B 1 177 ? 8.219 23.391 10.133 1 95.5 177 HIS B CA 1
ATOM 3250 C C . HIS B 1 177 ? 7.129 22.906 11.086 1 95.5 177 HIS B C 1
ATOM 3252 O O . HIS B 1 177 ? 6.137 22.312 10.656 1 95.5 177 HIS B O 1
ATOM 3258 N N . GLY B 1 178 ? 7.297 23.234 12.328 1 96.5 178 GLY B N 1
ATOM 3259 C CA . GLY B 1 178 ? 6.301 22.875 13.328 1 96.5 178 GLY B CA 1
ATOM 3260 C C . GLY B 1 178 ? 4.977 23.594 13.133 1 96.5 178 GLY B C 1
ATOM 3261 O O . GLY B 1 178 ? 3.912 22.984 13.305 1 96.5 178 GLY B O 1
ATOM 3262 N N . LEU B 1 179 ? 5.062 24.766 12.812 1 97.5 179 LEU B N 1
ATOM 3263 C CA . LEU B 1 179 ? 3.848 25.547 12.562 1 97.5 179 LEU B CA 1
ATOM 3264 C C . LEU B 1 179 ? 3.109 25 11.336 1 97.5 179 LEU B C 1
ATOM 3266 O O . LEU B 1 179 ? 1.877 25.016 11.305 1 97.5 179 LEU B O 1
ATOM 3270 N N . TRP B 1 180 ? 3.863 24.562 10.352 1 97.31 180 TRP B N 1
ATOM 3271 C CA . TRP B 1 180 ? 3.24 23.875 9.219 1 97.31 180 TRP B CA 1
ATOM 3272 C C . TRP B 1 180 ? 2.467 22.641 9.68 1 97.31 180 TRP B C 1
ATOM 3274 O O . TRP B 1 180 ? 1.323 22.438 9.266 1 97.31 180 TRP B O 1
ATOM 3284 N N . HIS B 1 181 ? 3.041 21.844 10.531 1 97.5 181 HIS B N 1
ATOM 3285 C CA . HIS B 1 181 ? 2.357 20.656 11.055 1 97.5 181 HIS B CA 1
ATOM 3286 C C . HIS B 1 181 ? 1.085 21.047 11.797 1 97.5 181 HIS B C 1
ATOM 3288 O O . HIS B 1 181 ? 0.029 20.453 11.586 1 97.5 181 HIS B O 1
ATOM 3294 N N . LEU B 1 182 ? 1.182 22.062 12.68 1 97.75 182 LEU B N 1
ATOM 3295 C CA . LEU B 1 182 ? 0.086 22.469 13.555 1 97.75 182 LEU B CA 1
ATOM 3296 C C . LEU B 1 182 ? -1.073 23.047 12.742 1 97.75 182 LEU B C 1
ATOM 3298 O O . LEU B 1 182 ? -2.197 22.531 12.82 1 97.75 182 LEU B O 1
ATOM 3302 N N . ILE B 1 183 ? -0.774 23.984 11.953 1 98.25 183 ILE B N 1
ATOM 3303 C CA . ILE B 1 183 ? -1.811 24.703 11.219 1 98.25 183 ILE B CA 1
ATOM 3304 C C . ILE B 1 183 ? -2.318 23.844 10.062 1 98.25 183 ILE B C 1
ATOM 3306 O O . ILE B 1 183 ? -3.516 23.844 9.766 1 98.25 183 ILE B O 1
ATOM 3310 N N . GLY B 1 184 ? -1.423 23.141 9.406 1 98.06 184 GLY B N 1
ATOM 3311 C CA . GLY B 1 184 ? -1.83 22.234 8.352 1 98.06 184 GLY B CA 1
ATOM 3312 C C . GLY B 1 184 ? -2.76 21.141 8.828 1 98.06 184 GLY B C 1
ATOM 3313 O O . GLY B 1 184 ? -3.697 20.75 8.125 1 98.06 184 GLY B O 1
ATOM 3314 N N . ALA B 1 185 ? -2.471 20.656 10.008 1 98.19 185 ALA B N 1
ATOM 3315 C CA . ALA B 1 185 ? -3.32 19.609 10.578 1 98.19 185 ALA B CA 1
ATOM 3316 C C . ALA B 1 185 ? -4.723 20.141 10.859 1 98.19 185 ALA B C 1
ATOM 3318 O O . ALA B 1 185 ? -5.715 19.438 10.625 1 98.19 185 ALA B O 1
ATOM 3319 N N . ILE B 1 186 ? -4.793 21.312 11.383 1 98.06 186 ILE B N 1
ATOM 3320 C CA . ILE B 1 186 ? -6.086 21.938 11.633 1 98.06 186 ILE B CA 1
ATOM 3321 C C . ILE B 1 186 ? -6.84 22.109 10.312 1 98.06 186 ILE B C 1
ATOM 3323 O O . ILE B 1 186 ? -8.023 21.766 10.219 1 98.06 186 ILE B O 1
ATOM 3327 N N . SER B 1 187 ? -6.176 22.594 9.328 1 98.56 187 SER B N 1
ATOM 3328 C CA . SER B 1 187 ? -6.766 22.75 8 1 98.56 187 SER B CA 1
ATOM 3329 C C . SER B 1 187 ? -7.301 21.422 7.473 1 98.56 187 SER B C 1
ATOM 3331 O O . SER B 1 187 ? -8.438 21.344 7.012 1 98.56 187 SER B O 1
ATOM 3333 N N . SER B 1 188 ? -6.461 20.422 7.5 1 97.81 188 SER B N 1
ATOM 3334 C CA . SER B 1 188 ? -6.797 19.109 6.973 1 97.81 188 SER B CA 1
ATOM 3335 C C . SER B 1 188 ? -8.086 18.578 7.586 1 97.81 188 SER B C 1
ATOM 3337 O O . SER B 1 188 ? -8.938 18.031 6.879 1 97.81 188 SER B O 1
ATOM 3339 N N . TYR B 1 189 ? -8.242 18.766 8.891 1 98.44 189 TYR B N 1
ATOM 3340 C CA . TYR B 1 189 ? -9.453 18.281 9.562 1 98.44 189 TYR B CA 1
ATOM 3341 C C . TYR B 1 189 ? -10.703 18.875 8.922 1 98.44 189 TYR B C 1
ATOM 3343 O O . TYR B 1 189 ? -11.641 18.156 8.586 1 98.44 189 TYR B O 1
ATOM 3351 N N . PHE B 1 190 ? -10.719 20.109 8.672 1 98.62 190 PHE B N 1
ATOM 3352 C CA . PHE B 1 190 ? -11.891 20.797 8.133 1 98.62 190 PHE B CA 1
ATOM 3353 C C . PHE B 1 190 ? -12.094 20.453 6.664 1 98.62 190 PHE B C 1
ATOM 3355 O O . PHE B 1 190 ? -13.227 20.391 6.188 1 98.62 190 PHE B O 1
ATOM 3362 N N . LEU B 1 191 ? -11.023 20.203 5.98 1 98 191 LEU B N 1
ATOM 3363 C CA . LEU B 1 191 ? -11.133 19.844 4.566 1 98 191 LEU B CA 1
ATOM 3364 C C . LEU B 1 191 ? -11.703 18.438 4.398 1 98 191 LEU B C 1
ATOM 3366 O O . LEU B 1 191 ? -12.328 18.141 3.381 1 98 191 LEU B O 1
ATOM 3370 N N . TRP B 1 192 ? -11.547 17.625 5.387 1 97.88 192 TRP B N 1
ATOM 3371 C CA . TRP B 1 192 ? -12.125 16.281 5.328 1 97.88 192 TRP B CA 1
ATOM 3372 C C . TRP B 1 192 ? -13.609 16.328 5.691 1 97.88 192 TRP B C 1
ATOM 3374 O O . TRP B 1 192 ? -14.422 15.648 5.066 1 97.88 192 TRP B O 1
ATOM 3384 N N . ILE B 1 193 ? -13.93 17.125 6.656 1 97.56 193 ILE B N 1
ATOM 3385 C CA . ILE B 1 193 ? -15.305 17.078 7.141 1 97.56 193 ILE B CA 1
ATOM 3386 C C . ILE B 1 193 ? -16.188 17.953 6.266 1 97.56 193 ILE B C 1
ATOM 3388 O O . ILE B 1 193 ? -17.422 17.906 6.371 1 97.56 193 ILE B O 1
ATOM 3392 N N . MET B 1 194 ? -15.609 18.703 5.391 1 97.56 194 MET B N 1
ATOM 3393 C CA . MET B 1 194 ? -16.406 19.609 4.562 1 97.56 194 MET B CA 1
ATOM 3394 C C . MET B 1 194 ? -17.281 18.828 3.596 1 97.56 194 MET B C 1
ATOM 3396 O O . MET B 1 194 ? -18.312 19.328 3.131 1 97.56 194 MET B O 1
ATOM 3400 N N . VAL B 1 195 ? -16.875 17.594 3.201 1 97.31 195 VAL B N 1
ATOM 3401 C CA . VAL B 1 195 ? -17.594 16.812 2.213 1 97.31 195 VAL B CA 1
ATOM 3402 C C . VAL B 1 195 ? -18.812 16.172 2.865 1 97.31 195 VAL B C 1
ATOM 3404 O O . VAL B 1 195 ? -18.688 15.359 3.787 1 97.31 195 VAL B O 1
ATOM 3407 N N . LYS B 1 196 ? -19.938 16.453 2.393 1 94.38 196 LYS B N 1
ATOM 3408 C CA . LYS B 1 196 ? -21.203 16.031 3.008 1 94.38 196 LYS B CA 1
ATOM 3409 C C . LYS B 1 196 ? -21.5 14.57 2.688 1 94.38 196 LYS B C 1
ATOM 3411 O O . LYS B 1 196 ? -21.969 13.828 3.547 1 94.38 196 LYS B O 1
ATOM 3416 N N . TYR B 1 197 ? -21.25 14.195 1.419 1 92.5 197 TYR B N 1
ATOM 3417 C CA . TYR B 1 197 ? -21.578 12.859 0.957 1 92.5 197 TYR B CA 1
ATOM 3418 C C . TYR B 1 197 ? -20.359 12.172 0.353 1 92.5 197 TYR B C 1
ATOM 3420 O O . TYR B 1 197 ? -20.25 12.07 -0.87 1 92.5 197 TYR B O 1
ATOM 3428 N N . PRO B 1 198 ? -19.531 11.648 1.196 1 94.12 198 PRO B N 1
ATOM 3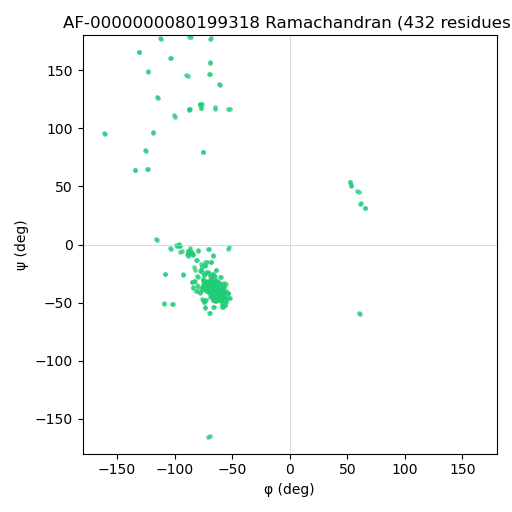429 C CA . PRO B 1 198 ? -18.297 11.031 0.708 1 94.12 198 PRO B CA 1
ATOM 3430 C C . PRO B 1 198 ? -18.547 9.742 -0.077 1 94.12 198 PRO B C 1
ATOM 3432 O O . PRO B 1 198 ? -19.688 9.297 -0.186 1 94.12 198 PRO B O 1
ATOM 3435 N N . GLY B 1 199 ? -17.547 9.164 -0.577 1 92.38 199 GLY B N 1
ATOM 3436 C CA . GLY B 1 199 ? -17.609 8.023 -1.475 1 92.38 199 GLY B CA 1
ATOM 3437 C C . GLY B 1 199 ? -18.047 6.746 -0.788 1 92.38 199 GLY B C 1
ATOM 3438 O O . GLY B 1 199 ? -18.562 6.785 0.331 1 92.38 199 GLY B O 1
ATOM 3439 N N . ALA B 1 200 ? -17.891 5.66 -1.366 1 90.5 200 ALA B N 1
ATOM 3440 C CA . ALA B 1 200 ? -18.594 4.406 -1.094 1 90.5 200 ALA B CA 1
ATOM 3441 C C . ALA B 1 200 ? -17.859 3.598 -0.022 1 90.5 200 ALA B C 1
ATOM 3443 O O . ALA B 1 200 ? -18.422 2.635 0.517 1 90.5 200 ALA B O 1
ATOM 3444 N N . THR B 1 201 ? -16.672 4.004 0.358 1 90.31 201 THR B N 1
ATOM 3445 C CA . THR B 1 201 ? -15.891 3.098 1.189 1 90.31 201 THR B CA 1
ATOM 3446 C C . THR B 1 201 ? -16.062 3.443 2.668 1 90.31 201 THR B C 1
ATOM 3448 O O . THR B 1 201 ? -15.539 2.734 3.535 1 90.31 201 THR B O 1
ATOM 3451 N N . GLY B 1 202 ? -16.844 4.48 2.953 1 87.69 202 GLY B N 1
ATOM 3452 C CA . GLY B 1 202 ? -17.141 4.84 4.332 1 87.69 202 GLY B CA 1
ATOM 3453 C C . GLY B 1 202 ? -18.594 4.617 4.707 1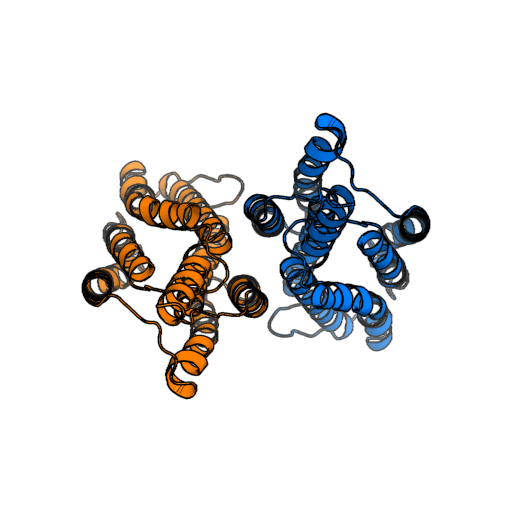 87.69 202 GLY B C 1
ATOM 3454 O O . GLY B 1 202 ? -19.375 4.113 3.902 1 87.69 202 GLY B O 1
ATOM 3455 N N . VAL B 1 203 ? -18.938 4.863 5.898 1 83.94 203 VAL B N 1
ATOM 3456 C CA . VAL B 1 203 ? -20.281 4.582 6.395 1 83.94 203 VAL B CA 1
ATOM 3457 C C . VAL B 1 203 ? -21.219 5.73 6.027 1 83.94 203 VAL B C 1
ATOM 3459 O O . VAL B 1 203 ? -22.438 5.559 6.004 1 83.94 203 VAL B O 1
ATOM 3462 N N . LEU B 1 204 ? -20.734 6.785 5.746 1 74 204 LEU B N 1
ATOM 3463 C CA . LEU B 1 204 ? -21.594 7.93 5.426 1 74 204 LEU B CA 1
ATOM 3464 C C . LEU B 1 204 ? -22.219 7.773 4.047 1 74 204 LEU B C 1
ATOM 3466 O O . LEU B 1 204 ? -23.203 8.445 3.729 1 74 204 LEU B O 1
ATOM 3470 N N . SER B 1 205 ? -21.781 6.941 3.264 1 63.78 205 SER B N 1
ATOM 3471 C CA . SER B 1 205 ? -22.312 6.684 1.931 1 63.78 205 SER B CA 1
ATOM 3472 C C . SER B 1 205 ? -23.672 6 2.004 1 63.78 205 SER B C 1
ATOM 3474 O O . SER B 1 205 ? -24.531 6.223 1.145 1 63.78 205 SER B O 1
ATOM 3476 N N . LYS B 1 206 ? -23.969 5.207 2.971 1 59.16 206 LYS B N 1
ATOM 3477 C CA . LYS B 1 206 ? -25.203 4.43 3.135 1 59.16 206 LYS B CA 1
ATOM 3478 C C . LYS B 1 206 ? -26.328 5.297 3.684 1 59.16 206 LYS B C 1
ATOM 3480 O O . LYS B 1 206 ? -27.5 5.066 3.373 1 59.16 206 LYS B O 1
ATOM 3485 N N . GLY B 1 207 ? -26 6.137 4.465 1 45.62 207 GLY B N 1
ATOM 3486 C CA . GLY B 1 207 ? -27.016 7.008 5.023 1 45.62 207 GLY B CA 1
ATOM 3487 C C . GLY B 1 207 ? -27.656 7.922 3.994 1 45.62 207 GLY B C 1
ATOM 3488 O O . GLY B 1 207 ? -28.844 8.25 4.094 1 45.62 207 GLY B O 1
ATOM 3489 N N . ALA B 1 208 ? -26.953 8.289 3.08 1 48.66 208 ALA B N 1
ATOM 3490 C CA . ALA B 1 208 ? -27.5 9.141 2.029 1 48.66 208 ALA B CA 1
ATOM 3491 C C . ALA B 1 208 ? -28.469 8.367 1.141 1 48.66 208 ALA B C 1
ATOM 3493 O O . ALA B 1 208 ? -29.453 8.914 0.666 1 48.66 208 ALA B O 1
ATOM 3494 N N . LEU B 1 209 ? -28.172 7.109 1.004 1 45.78 209 LEU B N 1
ATOM 3495 C CA . LEU B 1 209 ? -29.062 6.289 0.2 1 45.78 209 LEU B CA 1
ATOM 3496 C C . LEU B 1 209 ? -30.406 6.113 0.899 1 45.78 209 LEU B C 1
ATOM 3498 O O . LEU B 1 209 ? -31.453 6.133 0.25 1 45.78 209 LEU B O 1
ATOM 3502 N N . ILE B 1 210 ? -30.359 6.016 2.195 1 47.22 210 ILE B N 1
ATOM 3503 C CA . ILE B 1 210 ? -31.609 5.859 2.928 1 47.22 210 ILE B CA 1
ATOM 3504 C C . ILE B 1 210 ? -32.375 7.184 2.928 1 47.22 210 ILE B C 1
ATOM 3506 O O . ILE B 1 210 ? -33.594 7.203 2.773 1 47.22 210 ILE B O 1
ATOM 3510 N N . SER B 1 211 ? -31.656 8.195 3.076 1 44.38 211 SER B N 1
ATOM 3511 C CA . SER B 1 211 ? -32.344 9.477 3.113 1 44.38 211 SER B CA 1
ATOM 3512 C C . SER B 1 211 ? -32.969 9.812 1.765 1 44.38 211 SER B C 1
ATOM 3514 O O . SER B 1 211 ? -34.062 10.383 1.705 1 44.38 211 SER B O 1
ATOM 3516 N N . ILE B 1 212 ? -32.406 9.43 0.759 1 44.94 212 ILE B N 1
ATOM 3517 C CA . ILE B 1 212 ? -33 9.656 -0.557 1 44.94 212 ILE B CA 1
ATOM 3518 C C . ILE B 1 212 ? -34.188 8.695 -0.776 1 44.94 212 ILE B C 1
ATOM 3520 O O . ILE B 1 212 ? -35.219 9.094 -1.304 1 44.94 212 ILE B O 1
ATOM 3524 N N . ARG B 1 213 ? -34.031 7.531 -0.298 1 49.56 213 ARG B N 1
ATOM 3525 C CA . ARG B 1 213 ? -35.156 6.613 -0.4 1 49.56 213 ARG B CA 1
ATOM 3526 C C . ARG B 1 213 ? -36.281 7.023 0.543 1 49.56 213 ARG B C 1
ATOM 3528 O O . ARG B 1 213 ? -37.469 6.812 0.242 1 49.56 213 ARG B O 1
ATOM 3535 N N . GLY B 1 214 ? -35.875 7.488 1.543 1 42.81 214 GLY B N 1
ATOM 3536 C CA . GLY B 1 214 ? -36.875 7.957 2.473 1 42.81 214 GLY B CA 1
ATOM 3537 C C . GLY B 1 214 ? -37.656 9.156 1.956 1 42.81 214 GLY B C 1
ATOM 3538 O O . GLY B 1 214 ? -38.844 9.305 2.238 1 42.81 214 GLY B O 1
ATOM 3539 N N . ASP B 1 215 ? -37.094 9.945 1.164 1 44.06 215 ASP B N 1
ATOM 3540 C CA . ASP B 1 215 ? -37.844 11.086 0.615 1 44.06 215 ASP B CA 1
ATOM 3541 C C . ASP B 1 215 ? -38.719 10.648 -0.548 1 44.06 215 ASP B C 1
ATOM 3543 O O . ASP B 1 215 ? -39.688 11.328 -0.874 1 44.06 215 ASP B O 1
ATOM 3547 N N . SER B 1 216 ? -38.406 9.656 -1.25 1 40.78 216 SER B N 1
ATOM 3548 C CA . SER B 1 216 ? -39.281 9.25 -2.352 1 40.78 216 SER B CA 1
ATOM 3549 C C . SER B 1 216 ? -40.531 8.523 -1.838 1 40.78 216 SER B C 1
ATOM 3551 O O . SER B 1 216 ? -41.438 8.234 -2.607 1 40.78 216 SER B O 1
ATOM 3553 N N . LEU B 1 217 ? -40.438 8.039 -0.577 1 37.5 217 LEU B N 1
ATOM 3554 C CA . LEU B 1 217 ? -41.625 7.379 -0.041 1 37.5 217 LEU B CA 1
ATOM 3555 C C . LEU B 1 217 ? -42.562 8.391 0.647 1 37.5 217 LEU B C 1
ATOM 3557 O O . LEU B 1 217 ? -43.625 8.031 1.109 1 37.5 217 LEU B O 1
ATOM 3561 N N . LEU B 1 218 ? -42.031 9.586 0.756 1 27.41 218 LEU B N 1
ATOM 3562 C CA . LEU B 1 218 ? -43.031 10.523 1.237 1 27.41 218 LEU B CA 1
ATOM 3563 C C . LEU B 1 218 ? -43.688 11.25 0.075 1 27.41 218 LEU B C 1
ATOM 3565 O O . LEU B 1 218 ? -43.031 11.633 -0.886 1 27.41 218 LEU B O 1
#

Radius of gyration: 23.6 Å; Cα contacts (8 Å, |Δi|>4): 632; chains: 2; bounding box: 70×62×48 Å

Solvent-accessible surface area (backbone atoms only — not comparable to full-atom values): 21351 Å² total; per-residue (Å²): 125,78,88,59,59,36,67,57,33,31,44,23,56,40,57,24,45,58,56,40,50,64,44,44,49,47,21,58,76,38,45,29,56,68,60,28,51,46,48,51,50,22,52,51,22,39,41,51,15,37,46,16,60,30,65,73,44,69,68,95,38,42,37,68,54,24,42,49,50,22,48,43,28,52,54,20,48,54,29,45,52,41,54,47,54,42,33,36,75,49,47,66,60,42,49,53,56,50,51,45,31,47,56,51,32,51,56,42,38,64,62,41,72,85,42,64,67,44,58,46,49,54,52,55,59,40,47,51,52,32,45,44,39,31,61,72,66,62,44,60,62,59,62,42,63,69,32,44,52,52,13,49,51,32,36,65,62,15,49,61,25,43,62,55,30,70,39,53,88,81,23,75,57,29,55,38,38,13,46,18,39,35,36,34,24,52,11,49,40,27,54,60,65,13,47,72,61,45,25,45,69,31,58,59,35,56,56,54,55,50,54,53,52,53,54,71,74,98,125,77,89,59,57,35,68,56,34,32,43,22,57,40,58,25,45,57,55,39,50,63,44,42,50,48,21,57,75,38,44,29,56,70,60,28,52,45,47,50,50,22,52,50,23,40,42,51,14,36,47,15,59,30,65,74,43,71,69,94,38,44,37,67,51,24,44,51,50,23,49,42,28,52,54,22,49,55,29,44,51,41,53,46,53,42,35,36,75,50,48,66,60,43,48,52,56,50,50,44,31,48,57,50,32,53,55,41,39,65,63,41,74,84,41,65,66,44,57,47,47,53,51,56,58,41,48,50,53,31,46,43,40,30,60,71,65,61,44,60,62,60,61,41,64,70,31,44,52,52,13,51,52,32,36,64,62,15,48,62,25,42,64,55,30,70,39,54,88,80,23,76,56,28,54,37,36,13,47,18,39,36,36,34,23,51,10,49,41,27,55,59,65,12,46,72,61,46,25,43,68,31,59,60,34,58,54,52,55,49,53,52,53,54,53,72,74,99

Secondary structure (DSSP, 8-state):
--SS-HHHHHHHHTGGGGGGHHHHHHHHHTT-HHHHHHHHHHHHHHHHHHHHHHHT--BSB-HHHHHHHHHHHHHHHHHHHHHHTT--SSHHHHHHHHHHHHHHHHHHHHH-TT-THHHHHHHHHHHHHHIIIIIIS--PPPB-HHHHHHHHHHHHHHHHHHHHHT-GGG-TT-HHHHHHHHHHHHHHHHHHHTBSS--TTSSHHHHHHHHHHHHH--/--SS-HHHHHHHHTGGGGGGHHHHHHHHHTT-HHHHHHHHHHHHHHHHHHHHHHHT--BSB-HHHHHHHHHHHHHHHHHHHHHHTT--SSHHHHHHHHHHHHHHHHHHHHH-TT-THHHHHHHHHHHHHHIIIIIIS--PPPB-HHHHHHHHHHHHHHHHHHHHHT-GGG-TT-HHHHHHHHHHHHHHHHHHHTBSS--TTSSHHHHHHHHHHHHH--

Organism: NCBI:txid67003

pLDDT: mean 92.46, std 13.99, range [26.75, 98.88]

InterPro domains:
  IPR021910 NGX6/PGAP6/MYMK [PF12036] (6-182)

Nearest PDB structures (foldseek):
  8t06-assembly1_B  TM=7.686E-01  e=7.365E-07  Mus musculus
  8t03-assembly1_A  TM=7.797E-01  e=1.046E-06  Mus musculus
  8t07-assembly1_B  TM=7.671E-01  e=2.330E-06  Mus musculus
  5h6i-assembly2_B  TM=3.719E-01  e=1.223E+00  Streptococcus agalactiae
  5y2g-assembly1_A  TM=4.458E-01  e=3.682E+00  Escherichia coli K-12

Sequence (436 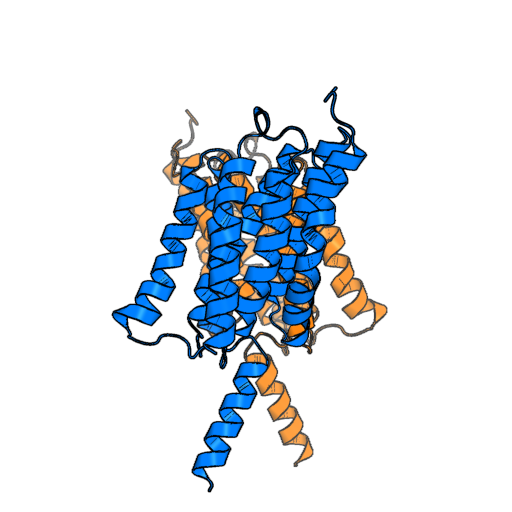aa):
MREEEPWALFTTTVVSHLPMLPTVYLFFRRRYVYEACIAVFGLTSSLMYHTCQSFDTEIFLDELGWHRLDNIAVITGVGMWLIFICCFKDPMVERIAKYFTLLFTIVVQAKDPWNIQYTYLPIIVYTCVPFYVCVIKKRPPVVERKYLLIGTFFMLIALPFFVAGLNDAEDPYRIFHGLWHLIGAISSYFLWIMVKYPGATGVLSKGALISIRGDSLLMREEEPWALFTTTVVSHLPMLPTVYLFFRRRYVYEACIAVFGLTSSLMYHTCQSFDTEIFLDELGWHRLDNIAVITGVGMWLIFICCFKDPMVERIAKYFTLLFTIVVQAKDPWNIQYTYLPIIVYTCVPFYVCVIKKRPPVVERKYLLIGTFFMLIALPFFVAGLNDAEDPYRIFHGLWHLIGAISSYFLWIMVKYPGATGVLSKGALISIRGDSLL

Foldseek 3Di:
DQPDQLVLLLCLQQVLQVLLVVVLVVCVVFVVPLLNVLSVQLSVLSNQLSNCVSPVDDDVHHNVVSVLSNLLSVQLNLLLLLLFQLQAADPVVSVVSSVCSNVVLVVLCVVPVPDVCSSVVSNVVSNVVCCCRCPVVVDTFQFAVVLVVQLVVLQVVLVVLVVQQVDCVSVVSSNSVSSNSNSNSVSVSSSNRGGQATHHSTPSPVVVVVVVVVVVVD/DQPDQLVLLLCLQQVLQVLLVVVLVVCVVFVVPLLNVLSVQLSVLSNQLSNCVSVVDADVHHNVVSVLSNLLSVQLNLLLLLLFQLQAADPVVSVVSSVCSNVVLVVLCVVPVPDVCSSVVSNVVSNVVCCCRCPVVVDTFQFAVVLVVQLVVLQVVLVVLVVQQVDCVSVVSSNSVSSNSNSNSVSVSSSNRGGQATHHSTPSPVVVVVVVVVVVVD